Protein 7QIH (pdb70)

Organism: Yersinia enterocolitica (NCBI:txid630)

Structure (mmCIF, N/CA/C/O backbone):
data_7QIH
#
_entry.id   7QIH
#
_cell.length_a   41.553
_cell.length_b   140.833
_cell.length_c   59.880
_cell.angle_alpha   90.000
_cell.angle_beta   90.000
_cell.angle_gamma   90.000
#
_symmetry.space_group_name_H-M   'P 21 21 2'
#
loop_
_entity.id
_entity.type
_entity.pdbx_description
1 polymer 'Chaperone protein YscY'
2 polymer 'Yop proteins translocation protein X'
3 water water
#
loop_
_atom_site.group_PDB
_atom_site.id
_atom_site.type_symbol
_atom_site.label_atom_id
_atom_site.label_alt_id
_atom_site.label_comp_id
_atom_site.label_asym_id
_atom_site.label_entity_id
_atom_site.label_seq_id
_atom_site.pdbx_PDB_ins_code
_atom_site.Cartn_x
_atom_site.Cartn_y
_atom_site.Cartn_z
_atom_site.occupancy
_atom_site.B_iso_or_equiv
_atom_site.auth_seq_id
_atom_site.auth_comp_id
_atom_site.auth_asym_id
_atom_site.auth_atom_id
_atom_site.pdbx_PDB_model_num
ATOM 1 N N . ASN A 1 10 ? -41.98361 9.04772 -33.77045 1.000 90.83842 2 ASN A N 1
ATOM 2 C CA . ASN A 1 10 ? -41.04774 10.15358 -33.93295 1.000 87.98808 2 ASN A CA 1
ATOM 3 C C . ASN A 1 10 ? -40.85330 10.88365 -32.60481 1.000 82.52296 2 ASN A C 1
ATOM 4 O O . ASN A 1 10 ? -41.82047 11.17655 -31.90208 1.000 91.94219 2 ASN A O 1
ATOM 9 N N . ILE A 1 11 ? -39.59987 11.17511 -32.26550 1.000 70.78880 3 ILE A N 1
ATOM 10 C CA . ILE A 1 11 ? -39.24574 11.78224 -30.98688 1.000 62.97051 3 ILE A CA 1
ATOM 11 C C . ILE A 1 11 ? -39.00083 13.26982 -31.19323 1.000 57.54637 3 ILE A C 1
ATOM 12 O O . ILE A 1 11 ? -38.31126 13.66930 -32.13992 1.000 61.83489 3 ILE A O 1
ATOM 17 N N . THR A 1 12 ? -39.56450 14.08915 -30.30691 1.000 53.73336 4 THR A N 1
ATOM 18 C CA . THR A 1 12 ? -39.32234 15.52546 -30.28410 1.000 54.41176 4 THR A CA 1
ATOM 19 C C . THR A 1 12 ? -38.91307 15.92391 -28.87358 1.000 51.33414 4 THR A C 1
ATOM 20 O O . THR A 1 12 ? -39.56451 15.52918 -27.90132 1.000 54.05552 4 THR A O 1
ATOM 24 N N . LEU A 1 13 ? -37.83619 16.69784 -28.76334 1.000 49.06171 5 LEU A N 1
ATOM 25 C CA . LEU A 1 13 ? -37.31310 17.11823 -27.47022 1.000 46.50753 5 LEU A CA 1
ATOM 26 C C . LEU A 1 13 ? -37.92700 18.44821 -27.05351 1.000 51.15319 5 LEU A C 1
ATOM 27 O O . LEU A 1 13 ? -37.95443 19.39956 -27.83976 1.000 49.11202 5 LEU A O 1
ATOM 32 N N . THR A 1 14 ? -38.41244 18.51206 -25.81585 1.000 49.38447 6 THR A N 1
ATOM 33 C CA . THR A 1 14 ? -38.79841 19.78977 -25.24288 1.000 48.26654 6 THR A CA 1
ATOM 34 C C . THR A 1 14 ? -37.56010 20.66168 -25.04593 1.000 42.49924 6 THR A C 1
ATOM 35 O O . THR A 1 14 ? -36.41995 20.19613 -25.12421 1.000 42.44025 6 THR A O 1
ATOM 39 N N . LYS A 1 15 ? -37.79323 21.94925 -24.78192 1.000 49.04528 7 LYS A N 1
ATOM 40 C CA . LYS A 1 15 ? -36.67526 22.85342 -24.52896 1.000 43.14633 7 LYS A CA 1
ATOM 41 C C . LYS A 1 15 ? -35.86439 22.39979 -23.32125 1.000 37.27140 7 LYS A C 1
ATOM 42 O O . LYS A 1 15 ? -34.62890 22.45486 -23.33815 1.000 36.87482 7 LYS A O 1
ATOM 48 N N . ARG A 1 16 ? -36.54052 21.93049 -22.26900 1.000 42.97707 8 ARG A N 1
ATOM 49 C CA . ARG A 1 16 ? -35.82733 21.44897 -21.08931 1.000 43.03588 8 ARG A CA 1
ATOM 50 C C . ARG A 1 16 ? -34.99136 20.21672 -21.41040 1.000 36.46532 8 ARG A C 1
ATOM 51 O O . ARG A 1 16 ? -33.87982 20.05856 -20.89011 1.000 36.70369 8 ARG A O 1
ATOM 59 N N . GLN A 1 17 ? -35.51044 19.32729 -22.26182 1.000 38.87625 9 GLN A N 1
ATOM 60 C CA . GLN A 1 17 ? -34.75367 18.13526 -22.63396 1.000 31.11292 9 GLN A CA 1
ATOM 61 C C . GLN A 1 17 ? -33.56490 18.48874 -23.51892 1.000 37.37327 9 GLN A C 1
ATOM 62 O O . GLN A 1 17 ? -32.48327 17.90820 -23.37282 1.000 33.87896 9 GLN A O 1
ATOM 68 N N . GLN A 1 18 ? -33.74282 19.43468 -24.44454 1.000 34.29724 10 GLN A N 1
ATOM 69 C CA . GLN A 1 18 ? -32.60623 19.93409 -25.21341 1.000 33.63491 10 GLN A CA 1
ATOM 70 C C . GLN A 1 18 ? -31.55605 20.53584 -24.28993 1.000 33.46371 10 GLN A C 1
ATOM 71 O O . GLN A 1 18 ? -30.35926 20.25308 -24.41775 1.000 33.00780 10 GLN A O 1
ATOM 77 N N . GLU A 1 19 ? -31.99310 21.37750 -23.35069 1.000 33.26903 11 GLU A N 1
ATOM 78 C CA . GLU A 1 19 ? -31.07011 21.97498 -22.39180 1.000 34.73646 11 GLU A CA 1
ATOM 79 C C . GLU A 1 19 ? -30.35733 20.90827 -21.56923 1.000 33.91309 11 GLU A C 1
ATOM 80 O O . GLU A 1 19 ? -29.14794 21.00580 -21.32481 1.000 31.83181 11 GLU A O 1
ATOM 86 N N . PHE A 1 20 ? -31.09439 19.88504 -21.13090 1.000 30.07223 12 PHE A N 1
ATOM 87 C CA . PHE A 1 20 ? -30.49982 18.81654 -20.33318 1.000 37.05164 12 PHE A CA 1
ATOM 88 C C . PHE A 1 20 ? -29.32362 18.17661 -21.06034 1.000 34.27348 12 PHE A C 1
ATOM 89 O O . PHE A 1 20 ? -28.24678 17.99001 -20.48224 1.000 34.20668 12 PHE A O 1
ATOM 97 N N . LEU A 1 21 ? -29.50942 17.84418 -22.34045 1.000 32.41345 13 LEU A N 1
ATOM 98 C CA . LEU A 1 21 ? -28.43229 17.21857 -23.10129 1.000 33.94818 13 LEU A CA 1
ATOM 99 C C . LEU A 1 21 ? -27.27770 18.18557 -23.32901 1.000 31.27507 13 LEU A C 1
ATOM 100 O O . LEU A 1 21 ? -26.10819 17.79853 -23.21604 1.000 29.70250 13 LEU A O 1
ATOM 105 N N . LEU A 1 22 ? -27.58584 19.44376 -23.65724 1.000 30.50007 14 LEU A N 1
ATOM 106 C CA . LEU A 1 22 ? -26.53985 20.43287 -23.90329 1.000 26.38692 14 LEU A CA 1
ATOM 107 C C . LEU A 1 22 ? -25.66705 20.63655 -22.67126 1.000 31.63266 14 LEU A C 1
ATOM 108 O O . LEU A 1 22 ? -24.43418 20.56967 -22.75031 1.000 31.39996 14 LEU A O 1
ATOM 113 N N . LEU A 1 23 ? -26.29232 20.88851 -21.51842 1.000 30.99152 15 LEU A N 1
ATOM 114 C CA . LEU A 1 23 ? -25.52647 21.23869 -20.32641 1.000 31.35249 15 LEU A CA 1
ATOM 115 C C . LEU A 1 23 ? -24.80871 20.02624 -19.74356 1.000 32.20010 15 LEU A C 1
ATOM 116 O O . LEU A 1 23 ? -23.68056 20.14567 -19.25152 1.000 34.50423 15 LEU A O 1
ATOM 121 N N . ASN A 1 24 ? -25.44034 18.85167 -19.77909 1.000 31.47171 16 ASN A N 1
ATOM 122 C CA . ASN A 1 24 ? -24.73742 17.64657 -19.34926 1.000 33.44199 16 ASN A CA 1
ATOM 123 C C . ASN A 1 24 ? -23.55155 17.35185 -20.25909 1.000 36.74738 16 ASN A C 1
ATOM 124 O O . ASN A 1 24 ? -22.48582 16.93881 -19.78813 1.000 39.66258 16 ASN A O 1
ATOM 129 N N . GLY A 1 25 ? -23.71257 17.56756 -21.56554 1.000 34.49427 17 GLY A N 1
ATOM 130 C CA . GLY A 1 25 ? -22.59126 17.37878 -22.47320 1.000 31.73034 17 GLY A CA 1
ATOM 131 C C . GLY A 1 25 ? -21.46625 18.36279 -22.21339 1.000 34.63199 17 GLY A C 1
ATOM 132 O O . GLY A 1 25 ? -20.29009 17.99288 -22.19161 1.000 34.05893 17 GLY A O 1
ATOM 133 N N . TRP A 1 26 ? -21.81632 19.63423 -22.00504 1.000 33.04827 18 TRP A N 1
ATOM 134 C CA . TRP A 1 26 ? -20.80235 20.65138 -21.73923 1.000 36.35951 18 TRP A CA 1
ATOM 135 C C . TRP A 1 26 ? -20.08254 20.38702 -20.42221 1.000 36.67627 18 TRP A C 1
ATOM 136 O O . TRP A 1 26 ? -18.85461 20.51044 -20.34142 1.000 36.08242 18 TRP A O 1
ATOM 147 N N . LEU A 1 27 ? -20.82699 20.01375 -19.37977 1.000 35.83856 19 LEU A N 1
ATOM 148 C CA . LEU A 1 27 ? -20.19845 19.75589 -18.08697 1.000 45.88716 19 LEU A CA 1
ATOM 149 C C . LEU A 1 27 ? -19.33958 18.49679 -18.12865 1.000 37.84959 19 LEU A C 1
ATOM 150 O O . LEU A 1 27 ? -18.24439 18.46954 -17.55530 1.000 47.45178 19 LEU A O 1
ATOM 155 N N . GLN A 1 28 ? -19.80993 17.44813 -18.81046 1.000 41.59510 20 GLN A N 1
ATOM 156 C CA . GLN A 1 28 ? -18.98947 16.25039 -18.97078 1.000 45.85691 20 GLN A CA 1
ATOM 157 C C . GLN A 1 28 ? -17.72621 16.54871 -19.76877 1.000 53.23726 20 GLN A C 1
ATOM 158 O O . GLN A 1 28 ? -16.66564 15.97059 -19.50302 1.000 55.79825 20 GLN A O 1
ATOM 164 N N . LEU A 1 29 ? -17.82020 17.44560 -20.75549 1.000 47.73660 21 LEU A N 1
ATOM 165 C CA . LEU A 1 29 ? -16.63393 17.83787 -21.51074 1.000 47.62866 21 LEU A CA 1
ATOM 166 C C . LEU A 1 29 ? -15.60765 18.51364 -20.60896 1.000 51.20132 21 LEU A C 1
ATOM 167 O O . LEU A 1 29 ? -14.39835 18.30841 -20.76709 1.000 55.33793 21 LEU A O 1
ATOM 172 N N . GLN A 1 30 ? -16.07101 19.32026 -19.65127 1.000 54.80527 22 GLN A N 1
ATOM 173 C CA . GLN A 1 30 ? -15.15358 19.92699 -18.69192 1.000 54.57515 22 GLN A CA 1
ATOM 174 C C . GLN A 1 30 ? -14.56698 18.88829 -17.74366 1.000 54.82218 22 GLN A C 1
ATOM 175 O O . GLN A 1 30 ? -13.44699 19.06258 -17.24954 1.000 61.82017 22 GLN A O 1
ATOM 181 N N . CYS A 1 31 ? -15.29956 17.80717 -17.48238 1.000 64.88779 23 CYS A N 1
ATOM 182 C CA . CYS A 1 31 ? -14.82862 16.72221 -16.62998 1.000 71.30542 23 CYS A CA 1
ATOM 183 C C . CYS A 1 31 ? -13.86295 15.78100 -17.33762 1.000 77.06837 23 CYS A C 1
ATOM 184 O O . CYS A 1 31 ? -13.56053 14.71395 -16.79440 1.000 77.99200 23 CYS A O 1
ATOM 187 N N . GLY A 1 32 ? -13.38405 16.13396 -18.52866 1.000 72.08487 24 GLY A N 1
ATOM 188 C CA . GLY A 1 32 ? -12.52428 15.24964 -19.28535 1.000 71.85073 24 GLY A CA 1
ATOM 189 C C . GLY A 1 32 ? -13.21082 14.04472 -19.88634 1.000 69.95643 24 GLY A C 1
ATOM 190 O O . GLY A 1 32 ? -12.53433 13.21302 -20.50216 1.000 74.23736 24 GLY A O 1
ATOM 191 N N . HIS A 1 33 ? -14.52767 13.91577 -19.72417 1.000 64.39821 25 HIS A N 1
ATOM 192 C CA . HIS A 1 33 ? -15.28129 12.81351 -20.32074 1.000 62.92534 25 HIS A CA 1
ATOM 193 C C . HIS A 1 33 ? -15.75900 13.22960 -21.71163 1.000 55.89005 25 HIS A C 1
ATOM 194 O O . HIS A 1 33 ? -16.93105 13.52988 -21.94813 1.000 48.20047 25 HIS A O 1
ATOM 201 N N . ALA A 1 34 ? -14.80429 13.25023 -22.64452 1.000 55.41453 26 ALA A N 1
ATOM 202 C CA . ALA A 1 34 ? -15.12819 13.61617 -24.01845 1.000 46.10346 26 ALA A CA 1
ATOM 203 C C . ALA A 1 34 ? -16.06367 12.60230 -24.66021 1.000 51.40525 26 ALA A C 1
ATOM 204 O O . ALA A 1 34 ? -16.89762 12.97083 -25.49570 1.000 40.50593 26 ALA A O 1
ATOM 206 N N . GLU A 1 35 ? -15.94480 11.32704 -24.28093 1.000 47.56086 27 GLU A N 1
ATOM 207 C CA . GLU A 1 35 ? -16.83170 10.30195 -24.82185 1.000 49.62924 27 GLU A CA 1
ATOM 208 C C . GLU A 1 35 ? -18.27317 10.55048 -24.39798 1.000 44.36250 27 GLU A C 1
ATOM 209 O O . GLU A 1 35 ? -19.18890 10.54109 -25.22973 1.000 49.60050 27 GLU A O 1
ATOM 215 N N . ARG A 1 36 ? -18.49339 10.76987 -23.09835 1.000 42.69713 28 ARG A N 1
ATOM 216 C CA . ARG A 1 36 ? -19.84079 11.04798 -22.61147 1.000 45.61959 28 ARG A CA 1
ATOM 217 C C . ARG A 1 36 ? -20.41058 12.30184 -23.26171 1.000 42.45083 28 ARG A C 1
ATOM 218 O O . ARG A 1 36 ? -21.59123 12.33941 -23.62872 1.000 39.22224 28 ARG A O 1
ATOM 226 N N . ALA A 1 37 ? -19.58216 13.33551 -23.42247 1.000 41.95994 29 ALA A N 1
ATOM 227 C CA . ALA A 1 37 ? -20.04858 14.57249 -24.03948 1.000 39.63343 29 ALA A CA 1
ATOM 228 C C . ALA A 1 37 ? -20.51839 14.33116 -25.46896 1.000 33.86112 29 ALA A C 1
ATOM 229 O O . ALA A 1 37 ? -21.61373 14.75504 -25.85464 1.000 35.74239 29 ALA A O 1
ATOM 231 N N . CYS A 1 38 ? -19.70275 13.64159 -26.26928 1.000 34.99466 30 CYS A N 1
ATOM 232 C CA . CYS A 1 38 ? -20.04855 13.43589 -27.67248 1.000 39.87727 30 CYS A CA 1
ATOM 233 C C . CYS A 1 38 ? -21.29991 12.57934 -27.82549 1.000 43.31183 30 CYS A C 1
ATOM 234 O O . CYS A 1 38 ? -22.12971 12.84469 -28.70104 1.000 40.38354 30 CYS A O 1
ATOM 237 N N . ILE A 1 39 ? -21.45818 11.54966 -26.98977 1.000 43.66479 31 ILE A N 1
ATOM 238 C CA . ILE A 1 39 ? -22.65710 10.71703 -27.07020 1.000 37.59196 31 ILE A CA 1
ATOM 239 C C . ILE A 1 39 ? -23.89985 11.54951 -26.78046 1.000 39.49503 31 ILE A C 1
ATOM 240 O O . ILE A 1 39 ? -24.90353 11.47356 -27.50003 1.000 38.33215 31 ILE A O 1
ATOM 245 N N . LEU A 1 40 ? -23.84579 12.36978 -25.72822 1.000 34.09887 32 LEU A N 1
ATOM 246 C CA . LEU A 1 40 ? -24.99167 13.20549 -25.38774 1.000 31.36638 32 LEU A CA 1
ATOM 247 C C . LEU A 1 40 ? -25.25674 14.25172 -26.46430 1.000 31.69426 32 LEU A C 1
ATOM 248 O O . LEU A 1 40 ? -26.41008 14.46732 -26.85558 1.000 27.92478 32 LEU A O 1
ATOM 253 N N . LEU A 1 41 ? -24.20451 14.91513 -26.95243 1.000 31.07884 33 LEU A N 1
ATOM 254 C CA . LEU A 1 41 ? -24.39800 15.97972 -27.93396 1.000 35.86505 33 LEU A CA 1
ATOM 255 C C . LEU A 1 41 ? -24.77631 15.42651 -29.30297 1.000 39.37996 33 LEU A C 1
ATOM 256 O O . LEU A 1 41 ? -25.50964 16.08543 -30.04897 1.000 37.19006 33 LEU A O 1
ATOM 261 N N . ASP A 1 42 ? -24.29093 14.23030 -29.65427 1.000 34.81618 34 ASP A N 1
ATOM 262 C CA . ASP A 1 42 ? -24.75099 13.58174 -30.88065 1.000 35.51854 34 ASP A CA 1
ATOM 263 C C . ASP A 1 42 ? -26.24811 13.31462 -30.82844 1.000 37.36633 34 ASP A C 1
ATOM 264 O O . ASP A 1 42 ? -26.95428 13.48658 -31.82931 1.000 40.77418 34 ASP A O 1
ATOM 269 N N . ALA A 1 43 ? -26.74738 12.87469 -29.67147 1.000 33.46594 35 ALA A N 1
ATOM 270 C CA . ALA A 1 43 ? -28.17386 12.60540 -29.53374 1.000 34.40625 35 ALA A CA 1
ATOM 271 C C . ALA A 1 43 ? -28.98215 13.88456 -29.68732 1.000 37.68223 35 ALA A C 1
ATOM 272 O O . ALA A 1 43 ? -29.99722 13.91456 -30.39368 1.000 34.25828 35 ALA A O 1
ATOM 274 N N . LEU A 1 44 ? -28.54277 14.95471 -29.02392 1.000 26.59288 36 LEU A N 1
ATOM 275 C CA . LEU A 1 44 ? -29.20652 16.24586 -29.15781 1.000 30.61300 36 LEU A CA 1
ATOM 276 C C . LEU A 1 44 ? -29.25792 16.69123 -30.61288 1.000 30.62414 36 LEU A C 1
ATOM 277 O O . LEU A 1 44 ? -30.31428 17.08701 -31.11849 1.000 39.61085 36 LEU A O 1
ATOM 282 N N . LEU A 1 45 ? -28.12002 16.62681 -31.30444 1.000 35.35303 37 LEU A N 1
ATOM 283 C CA . LEU A 1 45 ? -28.02147 17.13858 -32.66498 1.000 37.54131 37 LEU A CA 1
ATOM 284 C C . LEU A 1 45 ? -28.62187 16.19745 -33.69918 1.000 41.50821 37 LEU A C 1
ATOM 285 O O . LEU A 1 45 ? -28.83725 16.61586 -34.84133 1.000 39.05713 37 LEU A O 1
ATOM 290 N N . THR A 1 46 ? -28.89413 14.94503 -33.33190 1.000 37.31488 38 THR A N 1
ATOM 291 C CA . THR A 1 46 ? -29.69126 14.08215 -34.19537 1.000 40.13215 38 THR A CA 1
ATOM 292 C C . THR A 1 46 ? -31.14825 14.52682 -34.20969 1.000 41.87249 38 THR A C 1
ATOM 293 O O . THR A 1 46 ? -31.79305 14.53817 -35.26496 1.000 41.85843 38 THR A O 1
ATOM 297 N N . LEU A 1 47 ? -31.67840 14.90959 -33.04897 1.000 38.73775 39 LEU A N 1
ATOM 298 C CA . LEU A 1 47 ? -33.07342 15.31262 -32.93755 1.000 35.70729 39 LEU A CA 1
ATOM 299 C C . LEU A 1 47 ? -33.27993 16.79725 -33.19087 1.000 37.49236 39 LEU A C 1
ATOM 300 O O . LEU A 1 47 ? -34.35796 17.19422 -33.64766 1.000 39.90134 39 LEU A O 1
ATOM 305 N N . ASN A 1 48 ? -32.27555 17.62426 -32.90889 1.000 40.55606 40 ASN A N 1
ATOM 306 C CA . ASN A 1 48 ? -32.34169 19.06774 -33.13353 1.000 41.26884 40 ASN A CA 1
ATOM 307 C C . ASN A 1 48 ? -31.08430 19.49244 -33.87945 1.000 38.21353 40 ASN A C 1
ATOM 308 O O . ASN A 1 48 ? -30.13872 20.02580 -33.28222 1.000 33.54600 40 ASN A O 1
ATOM 313 N N . PRO A 1 49 ? -31.04002 19.26305 -35.19550 1.000 38.11765 41 PRO A N 1
ATOM 314 C CA . PRO A 1 49 ? -29.81486 19.55810 -35.95758 1.000 36.07173 41 PRO A CA 1
ATOM 315 C C . PRO A 1 49 ? -29.44410 21.03008 -35.98845 1.000 39.45741 41 PRO A C 1
ATOM 316 O O . PRO A 1 49 ? -28.27389 21.35100 -36.23195 1.000 39.04293 41 PRO A O 1
ATOM 320 N N . GLU A 1 50 ? -30.39336 21.93414 -35.76052 1.000 38.00503 42 GLU A N 1
ATOM 321 C CA . GLU A 1 50 ? -30.13060 23.36528 -35.81449 1.000 38.91693 42 GLU A CA 1
ATOM 322 C C . GLU A 1 50 ? -29.80669 23.96122 -34.44886 1.000 37.39625 42 GLU A C 1
ATOM 323 O O . GLU A 1 50 ? -29.71864 25.18860 -34.32639 1.000 34.75662 42 GLU A O 1
ATOM 329 N N . HIS A 1 51 ? -29.62593 23.12896 -33.42683 1.000 32.56062 43 HIS A N 1
ATOM 330 C CA . HIS A 1 51 ? -29.25291 23.60708 -32.09620 1.000 33.08765 43 HIS A CA 1
ATOM 331 C C . HIS A 1 51 ? -27.82160 24.12584 -32.15466 1.000 34.28732 43 HIS A C 1
ATOM 332 O O . HIS A 1 51 ? -26.86378 23.35520 -32.05957 1.000 30.27493 43 HIS A O 1
ATOM 339 N N . LEU A 1 52 ? -27.67251 25.44588 -32.30568 1.000 32.28849 44 LEU A N 1
ATOM 340 C CA . LEU A 1 52 ? -26.36261 26.02121 -32.60122 1.000 30.59495 44 LEU A CA 1
ATOM 341 C C . LEU A 1 52 ? -25.39205 25.83897 -31.44024 1.000 31.49366 44 LEU A C 1
ATOM 342 O O . LEU A 1 52 ? -24.23665 25.44748 -31.64501 1.000 30.73449 44 LEU A O 1
ATOM 347 N N . ALA A 1 53 ? -25.83612 26.13129 -30.21289 1.000 31.32621 45 ALA A N 1
ATOM 348 C CA . ALA A 1 53 ? -24.94864 25.99140 -29.06169 1.000 26.92623 45 ALA A CA 1
ATOM 349 C C . ALA A 1 53 ? -24.45109 24.55785 -28.92207 1.000 30.77274 45 ALA A C 1
ATOM 350 O O . ALA A 1 53 ? -23.27922 24.32805 -28.59894 1.000 31.59069 45 ALA A O 1
ATOM 352 N N . GLY A 1 54 ? -25.32316 23.57892 -29.17337 1.000 29.75280 46 GLY A N 1
ATOM 353 C CA . GLY A 1 54 ? -24.88650 22.19248 -29.13652 1.000 31.58938 46 GLY A CA 1
ATOM 354 C C . GLY A 1 54 ? -23.85125 21.87928 -30.19962 1.000 28.61296 46 GLY A C 1
ATOM 355 O O . GLY A 1 54 ? -22.89364 21.14277 -29.94915 1.000 33.67402 46 GLY A O 1
ATOM 356 N N . ARG A 1 55 ? -24.02819 22.43743 -31.39970 1.000 33.11414 47 ARG A N 1
ATOM 357 C CA . ARG A 1 55 ? -23.04903 22.24436 -32.46639 1.000 33.65681 47 ARG A CA 1
ATOM 358 C C . ARG A 1 55 ? -21.68127 22.77965 -32.06632 1.000 33.12999 47 ARG A C 1
ATOM 359 O O . ARG A 1 55 ? -20.65854 22.12300 -32.29468 1.000 31.25376 47 ARG A O 1
ATOM 367 N N . ARG A 1 56 ? -21.64470 23.97845 -31.47952 1.000 28.38940 48 ARG A N 1
ATOM 368 C CA . ARG A 1 56 ? -20.38293 24.55596 -31.02830 1.000 30.41537 48 ARG A CA 1
ATOM 369 C C . ARG A 1 56 ? -19.72646 23.68700 -29.96403 1.000 31.25216 48 ARG A C 1
ATOM 370 O O . ARG A 1 56 ? -18.51571 23.43762 -30.01119 1.000 31.74758 48 ARG A O 1
ATOM 378 N N . CYS A 1 57 ? -20.51009 23.23322 -28.98025 1.000 32.12599 49 CYS A N 1
ATOM 379 C CA A CYS A 1 57 ? -19.94821 22.39294 -27.93134 0.564 36.90678 49 CYS A CA 1
ATOM 380 C CA B CYS A 1 57 ? -19.97269 22.37494 -27.92560 0.436 35.06323 49 CYS A CA 1
ATOM 381 C C . CYS A 1 57 ? -19.36482 21.10749 -28.50837 1.000 32.18315 49 CYS A C 1
ATOM 382 O O . CYS A 1 57 ? -18.25623 20.70299 -28.13976 1.000 38.48585 49 CYS A O 1
ATOM 387 N N . ARG A 1 58 ? -20.08854 20.45829 -29.42198 1.000 33.64140 50 ARG A N 1
ATOM 388 C CA . ARG A 1 58 ? -19.59333 19.20947 -29.99266 1.000 37.81989 50 ARG A CA 1
ATOM 389 C C . ARG A 1 58 ? -18.35529 19.43528 -30.84872 1.000 41.74137 50 ARG A C 1
ATOM 390 O O . ARG A 1 58 ? -17.43228 18.61196 -30.84441 1.000 41.86154 50 ARG A O 1
ATOM 398 N N . LEU A 1 59 ? -18.32565 20.53474 -31.60140 1.000 30.75791 51 LEU A N 1
ATOM 399 C CA . LEU A 1 59 ? -17.17361 20.82875 -32.44622 1.000 33.63449 51 LEU A CA 1
ATOM 400 C C . LEU A 1 59 ? -15.89167 20.88444 -31.62223 1.000 37.88722 51 LEU A C 1
ATOM 401 O O . LEU A 1 59 ? -14.87664 20.27997 -31.98703 1.000 41.49303 51 LEU A O 1
ATOM 406 N N . VAL A 1 60 ? -15.92332 21.59906 -30.49670 1.000 34.84928 52 VAL A N 1
ATOM 407 C CA . VAL A 1 60 ? -14.75511 21.64228 -29.62457 1.000 43.57641 52 VAL A CA 1
ATOM 408 C C . VAL A 1 60 ? -14.50208 20.27575 -28.99839 1.000 45.72940 52 VAL A C 1
ATOM 409 O O . VAL A 1 60 ? -13.34627 19.88201 -28.79805 1.000 48.82846 52 VAL A O 1
ATOM 413 N N . ALA A 1 61 ? -15.56407 19.52134 -28.70044 1.000 44.20928 53 ALA A N 1
ATOM 414 C CA . ALA A 1 61 ? -15.38220 18.16204 -28.19908 1.000 50.43899 53 ALA A CA 1
ATOM 415 C C . ALA A 1 61 ? -14.75613 17.26495 -29.25957 1.000 53.75345 53 ALA A C 1
ATOM 416 O O . ALA A 1 61 ? -13.92460 16.40702 -28.94138 1.000 61.11252 53 ALA A O 1
ATOM 418 N N . LEU A 1 62 ? -15.14176 17.44900 -30.52630 1.000 48.81526 54 LEU A N 1
ATOM 419 C CA . LEU A 1 62 ? -14.50822 16.69999 -31.60736 1.000 53.23420 54 LEU A CA 1
ATOM 420 C C . LEU A 1 62 ? -13.02494 17.02941 -31.70220 1.000 58.90183 54 LEU A C 1
ATOM 421 O O . LEU A 1 62 ? -12.19878 16.14656 -31.96058 1.000 64.20151 54 LEU A O 1
ATOM 426 N N . LEU A 1 63 ? -12.66770 18.29631 -31.48708 1.000 51.71335 55 LEU A N 1
ATOM 427 C CA . LEU A 1 63 ? -11.26751 18.69680 -31.45672 1.000 61.35040 55 LEU A CA 1
ATOM 428 C C . LEU A 1 63 ? -10.50770 18.08654 -30.28609 1.000 75.20394 55 LEU A C 1
ATOM 429 O O . LEU A 1 63 ? -9.27199 18.10362 -30.29732 1.000 79.32264 55 LEU A O 1
ATOM 434 N N . ASN A 1 64 ? -11.21008 17.55279 -29.28235 1.000 74.34299 56 ASN A N 1
ATOM 435 C CA . ASN A 1 64 ? -10.57261 16.95817 -28.11662 1.000 77.55177 56 ASN A CA 1
ATOM 436 C C . ASN A 1 64 ? -10.65896 15.43973 -28.07847 1.000 80.30354 56 ASN A C 1
ATOM 437 O O . ASN A 1 64 ? -9.81689 14.80873 -27.43185 1.000 87.15585 56 ASN A O 1
ATOM 442 N N . ASN A 1 65 ? -11.64711 14.84074 -28.74079 1.000 74.26979 57 ASN A N 1
ATOM 443 C CA . ASN A 1 65 ? -11.64860 13.40272 -28.97346 1.000 76.86122 57 ASN A CA 1
ATOM 444 C C . ASN A 1 65 ? -10.82229 13.02133 -30.19677 1.000 79.17174 57 ASN A C 1
ATOM 445 O O . ASN A 1 65 ? -10.86689 11.86307 -30.62538 1.000 77.69089 57 ASN A O 1
ATOM 450 N N . ASN A 1 66 ? -10.08040 13.97827 -30.76012 1.000 79.56578 58 ASN A N 1
ATOM 451 C CA . ASN A 1 66 ? -9.23693 13.78258 -31.93997 1.000 81.93271 58 ASN A CA 1
ATOM 452 C C . ASN A 1 66 ? -10.05825 13.25230 -33.12078 1.000 75.33727 58 ASN A C 1
ATOM 453 O O . ASN A 1 66 ? -9.91934 12.11274 -33.56828 1.000 83.61634 58 ASN A O 1
ATOM 458 N N . GLN A 1 67 ? -10.93193 14.13881 -33.61790 1.000 65.09025 59 GLN A N 1
ATOM 459 C CA . GLN A 1 67 ? -11.74561 13.89285 -34.80266 1.000 64.60511 59 GLN A CA 1
ATOM 460 C C . GLN A 1 67 ? -11.70935 15.17348 -35.64494 1.000 57.78325 59 GLN A C 1
ATOM 461 O O . GLN A 1 67 ? -12.69574 15.89378 -35.79455 1.000 55.45288 59 GLN A O 1
ATOM 467 N N . GLY A 1 68 ? -10.53344 15.45820 -36.20861 1.000 59.07949 60 GLY A N 1
ATOM 468 C CA . GLY A 1 68 ? -10.33119 16.72890 -36.88442 1.000 48.24268 60 GLY A CA 1
ATOM 469 C C . GLY A 1 68 ? -11.10176 16.85105 -38.18531 1.000 54.40923 60 GLY A C 1
ATOM 470 O O . GLY A 1 68 ? -11.64579 17.91533 -38.49378 1.000 51.09477 60 GLY A O 1
ATOM 471 N N . GLU A 1 69 ? -11.14734 15.77446 -38.97463 1.000 51.64346 61 GLU A N 1
ATOM 472 C CA . GLU A 1 69 ? -11.89002 15.82248 -40.23031 1.000 53.11313 61 GLU A CA 1
ATOM 473 C C . GLU A 1 69 ? -13.37561 16.04177 -39.97566 1.000 49.17516 61 GLU A C 1
ATOM 474 O O . GLU A 1 69 ? -14.02604 16.82382 -40.68035 1.000 44.40553 61 GLU A O 1
ATOM 480 N N . ARG A 1 70 ? -13.92816 15.36522 -38.96472 1.000 49.20326 62 ARG A N 1
ATOM 481 C CA . ARG A 1 70 ? -15.29368 15.65701 -38.54272 1.000 42.63292 62 ARG A CA 1
ATOM 482 C C . ARG A 1 70 ? -15.42274 17.09963 -38.08069 1.000 40.38462 62 ARG A C 1
ATOM 483 O O . ARG A 1 70 ? -16.41550 17.77257 -38.38288 1.000 36.88003 62 ARG A O 1
ATOM 491 N N . ALA A 1 71 ? -14.42666 17.58843 -37.33851 1.000 42.36144 63 ALA A N 1
ATOM 492 C CA . ALA A 1 71 ? -14.48430 18.94843 -36.81636 1.000 45.20074 63 ALA A CA 1
ATOM 493 C C . ALA A 1 71 ? -14.47159 19.97416 -37.94151 1.000 38.65620 63 ALA A C 1
ATOM 494 O O . ALA A 1 71 ? -15.14708 21.00689 -37.85849 1.000 37.60947 63 ALA A O 1
ATOM 496 N N . GLU A 1 72 ? -13.70802 19.70769 -39.00285 1.000 41.86615 64 GLU A N 1
ATOM 497 C CA . GLU A 1 72 ? -13.65993 20.63814 -40.12483 1.000 37.42040 64 GLU A CA 1
ATOM 498 C C . GLU A 1 72 ? -15.02302 20.76157 -40.79306 1.000 39.72852 64 GLU A C 1
ATOM 499 O O . GLU A 1 72 ? -15.46767 21.87024 -41.11385 1.000 35.70311 64 GLU A O 1
ATOM 505 N N . LYS A 1 73 ? -15.70923 19.63402 -40.99461 1.000 39.19288 65 LYS A N 1
ATOM 506 C CA . LYS A 1 73 ? -17.03463 19.67231 -41.60472 1.000 34.35582 65 LYS A CA 1
ATOM 507 C C . LYS A 1 73 ? -18.03653 20.38801 -40.70838 1.000 35.27312 65 LYS A C 1
ATOM 508 O O . LYS A 1 73 ? -18.90344 21.12090 -41.19991 1.000 33.68489 65 LYS A O 1
ATOM 514 N N . GLU A 1 74 ? -17.93410 20.19374 -39.39100 1.000 33.57143 66 GLU A N 1
ATOM 515 C CA . GLU A 1 74 ? -18.82030 20.90719 -38.47501 1.000 31.15078 66 GLU A CA 1
ATOM 516 C C . GLU A 1 74 ? -18.57805 22.40957 -38.53017 1.000 27.47785 66 GLU A C 1
ATOM 517 O O . GLU A 1 74 ? -19.52904 23.19999 -38.50619 1.000 31.56122 66 GLU A O 1
ATOM 523 N N . ALA A 1 75 ? -17.31058 22.82406 -38.59271 1.000 28.72689 67 ALA A N 1
ATOM 524 C CA . ALA A 1 75 ? -17.00384 24.24743 -38.70309 1.000 28.41689 67 ALA A CA 1
ATOM 525 C C . ALA A 1 75 ? -17.54101 24.82666 -40.00486 1.000 33.84474 67 ALA A C 1
ATOM 526 O O . ALA A 1 75 ? -18.08884 25.93552 -40.02100 1.000 32.27001 67 ALA A O 1
ATOM 528 N N . GLN A 1 76 ? -17.39148 24.09052 -41.10932 1.000 28.84331 68 GLN A N 1
ATOM 529 C CA . GLN A 1 76 ? -17.94997 24.54336 -42.37850 1.000 29.35562 68 GLN A CA 1
ATOM 530 C C . GLN A 1 76 ? -19.47023 24.61940 -42.31026 1.000 31.75366 68 GLN A C 1
ATOM 531 O O . GLN A 1 76 ? -20.08547 25.49979 -42.92279 1.000 31.32529 68 GLN A O 1
ATOM 537 N N . TRP A 1 77 ? -20.09145 23.70506 -41.56293 1.000 30.99056 69 TRP A N 1
ATOM 538 C CA . TRP A 1 77 ? -21.53160 23.77203 -41.33326 1.000 31.21621 69 TRP A CA 1
ATOM 539 C C . TRP A 1 77 ? -21.90754 25.06180 -40.61224 1.000 35.57228 69 TRP A C 1
ATOM 540 O O . TRP A 1 77 ? -22.83966 25.76809 -41.01677 1.000 35.23451 69 TRP A O 1
ATOM 551 N N . LEU A 1 78 ? -21.17601 25.39239 -39.54412 1.000 29.79272 70 LEU A N 1
ATOM 552 C CA . LEU A 1 78 ? -21.48832 26.58836 -38.76766 1.000 26.84340 70 LEU A CA 1
ATOM 553 C C . LEU A 1 78 ? -21.22261 27.85781 -39.56562 1.000 31.08342 70 LEU A C 1
ATOM 554 O O . LEU A 1 78 ? -21.99049 28.82278 -39.47584 1.000 33.26870 70 LEU A O 1
ATOM 559 N N . ILE A 1 79 ? -20.13470 27.88110 -40.33835 1.000 30.05690 71 ILE A N 1
ATOM 560 C CA . ILE A 1 79 ? -19.80671 29.06272 -41.13388 1.000 35.12707 71 ILE A CA 1
ATOM 561 C C . ILE A 1 79 ? -20.93294 29.38417 -42.10931 1.000 37.28567 71 ILE A C 1
ATOM 562 O O . ILE A 1 79 ? -21.29903 30.55153 -42.29418 1.000 36.96972 71 ILE A O 1
ATOM 567 N N . SER A 1 80 ? -21.51339 28.35808 -42.73732 1.000 32.72101 72 SER A N 1
ATOM 568 C CA . SER A 1 80 ? -22.59094 28.60139 -43.69012 1.000 40.01424 72 SER A CA 1
ATOM 569 C C . SER A 1 80 ? -23.85811 29.11073 -43.01255 1.000 40.43445 72 SER A C 1
ATOM 570 O O . SER A 1 80 ? -24.71697 29.68536 -43.68928 1.000 36.59526 72 SER A O 1
ATOM 573 N N . HIS A 1 81 ? -24.00021 28.91385 -41.69969 1.000 35.04554 73 HIS A N 1
ATOM 574 C CA A HIS A 1 81 ? -25.16047 29.44293 -40.99279 0.497 38.10913 73 HIS A CA 1
ATOM 575 C CA B HIS A 1 81 ? -25.16235 29.43815 -40.98786 0.503 38.98327 73 HIS A CA 1
ATOM 576 C C . HIS A 1 81 ? -24.95730 30.89229 -40.57224 1.000 38.91844 73 HIS A C 1
ATOM 577 O O . HIS A 1 81 ? -25.90285 31.68814 -40.61224 1.000 40.33848 73 HIS A O 1
ATOM 590 N N . ASP A 1 82 ? -23.73953 31.25200 -40.17215 1.000 37.40313 74 ASP A N 1
ATOM 591 C CA A ASP A 1 82 ? -23.40806 32.64037 -39.84677 0.589 39.37518 74 ASP A CA 1
ATOM 592 C CA B ASP A 1 82 ? -23.40666 32.63637 -39.83372 0.411 39.30957 74 ASP A CA 1
ATOM 593 C C . ASP A 1 82 ? -21.96855 32.88615 -40.25754 1.000 35.05042 74 ASP A C 1
ATOM 594 O O . ASP A 1 82 ? -21.03101 32.65727 -39.48186 1.000 42.42564 74 ASP A O 1
ATOM 603 N N . PRO A 1 83 ? -21.75171 33.36246 -41.48787 1.000 34.32210 75 PRO A N 1
ATOM 604 C CA . PRO A 1 83 ? -20.37439 33.56801 -41.96442 1.000 30.01493 75 PRO A CA 1
ATOM 605 C C . PRO A 1 83 ? -19.62805 34.67284 -41.24240 1.000 33.64489 75 PRO A C 1
ATOM 606 O O . PRO A 1 83 ? -18.40184 34.75956 -41.39409 1.000 36.47956 75 PRO A O 1
ATOM 610 N N . LEU A 1 84 ? -20.31349 35.51210 -40.46542 1.000 35.37428 76 LEU A N 1
ATOM 611 C CA . LEU A 1 84 ? -19.67385 36.62891 -39.78309 1.000 39.65767 76 LEU A CA 1
ATOM 612 C C . LEU A 1 84 ? -19.23666 36.29994 -38.36208 1.000 42.43249 76 LEU A C 1
ATOM 613 O O . LEU A 1 84 ? -18.51225 37.09865 -37.75799 1.000 39.56659 76 LEU A O 1
ATOM 618 N N . GLN A 1 85 ? -19.65769 35.16149 -37.81362 1.000 34.19288 77 GLN A N 1
ATOM 619 C CA A GLN A 1 85 ? -19.29596 34.78028 -36.45013 0.485 39.80593 77 GLN A CA 1
ATOM 620 C CA B GLN A 1 85 ? -19.29180 34.79421 -36.44912 0.515 39.81836 77 GLN A CA 1
ATOM 621 C C . GLN A 1 85 ? -17.83134 34.36292 -36.41246 1.000 36.38730 77 GLN A C 1
ATOM 622 O O . GLN A 1 85 ? -17.46003 33.33611 -36.98870 1.000 37.45232 77 GLN A O 1
ATOM 633 N N . ALA A 1 86 ? -17.00201 35.15300 -35.72568 1.000 33.05442 78 ALA A N 1
ATOM 634 C CA . ALA A 1 86 ? -15.56071 34.91814 -35.72319 1.000 36.07724 78 ALA A CA 1
ATOM 635 C C . ALA A 1 86 ? -15.20493 33.53857 -35.18308 1.000 32.92984 78 ALA A C 1
ATOM 636 O O . ALA A 1 86 ? -14.31746 32.86693 -35.72249 1.000 36.19709 78 ALA A O 1
ATOM 638 N N . GLY A 1 87 ? -15.87677 33.10290 -34.11355 1.000 33.07373 79 GLY A N 1
ATOM 639 C CA . GLY A 1 87 ? -15.51239 31.84641 -33.47599 1.000 32.35710 79 GLY A CA 1
ATOM 640 C C . GLY A 1 87 ? -15.59393 30.64889 -34.40236 1.000 40.18677 79 GLY A C 1
ATOM 641 O O . GLY A 1 87 ? -14.85348 29.67578 -34.23043 1.000 33.82668 79 GLY A O 1
ATOM 642 N N . ASN A 1 88 ? -16.49022 30.69799 -35.39201 1.000 32.15271 80 ASN A N 1
ATOM 643 C CA . ASN A 1 88 ? -16.58078 29.61185 -36.36190 1.000 34.56935 80 ASN A CA 1
ATOM 644 C C . ASN A 1 88 ? -15.28064 29.46114 -37.14031 1.000 36.76451 80 ASN A C 1
ATOM 645 O O . ASN A 1 88 ? -14.85501 28.34077 -37.44601 1.000 32.96977 80 ASN A O 1
ATOM 650 N N . TRP A 1 89 ? -14.63397 30.58084 -37.46803 1.000 32.95454 81 TRP A N 1
ATOM 651 C CA . TRP A 1 89 ? -13.40414 30.53145 -38.24734 1.000 32.07117 81 TRP A CA 1
ATOM 652 C C . TRP A 1 89 ? -12.21632 30.08809 -37.40690 1.000 33.39318 81 TRP A C 1
ATOM 653 O O . TRP A 1 89 ? -11.31093 29.42551 -37.92629 1.000 32.23706 81 TRP A O 1
ATOM 664 N N . LEU A 1 90 ? -12.19687 30.44281 -36.11950 1.000 30.71031 82 LEU A N 1
ATOM 665 C CA . LEU A 1 90 ? -11.18359 29.89422 -35.22641 1.000 37.82343 82 LEU A CA 1
ATOM 666 C C . LEU A 1 90 ? -11.31652 28.37994 -35.13155 1.000 36.09188 82 LEU A C 1
ATOM 667 O O . LEU A 1 90 ? -10.31342 27.65723 -35.14027 1.000 42.89233 82 LEU A O 1
ATOM 672 N N . CYS A 1 91 ? -12.55354 27.88224 -35.05988 1.000 30.32051 83 CYS A N 1
ATOM 673 C CA . CYS A 1 91 ? -12.77867 26.44062 -35.04368 1.000 37.14186 83 CYS A CA 1
ATOM 674 C C . CYS A 1 91 ? -12.29643 25.78651 -36.33235 1.000 40.63402 83 CYS A C 1
ATOM 675 O O . CYS A 1 91 ? -11.71708 24.69312 -36.30350 1.000 39.70071 83 CYS A O 1
ATOM 678 N N . LEU A 1 92 ? -12.54199 26.43089 -37.47622 1.000 36.86158 84 LEU A N 1
ATOM 679 C CA . LEU A 1 92 ? -12.06494 25.88472 -38.74257 1.000 35.47020 84 LEU A CA 1
ATOM 680 C C . LEU A 1 92 ? -10.54399 25.84343 -38.77721 1.000 42.55275 84 LEU A C 1
ATOM 681 O O . LEU A 1 92 ? -9.95043 24.86087 -39.23684 1.000 43.46811 84 LEU A O 1
ATOM 686 N N . SER A 1 93 ? -9.89742 26.89755 -38.27501 1.000 42.10135 85 SER A N 1
ATOM 687 C CA . SER A 1 93 ? -8.43962 26.94590 -38.26583 1.000 44.45558 85 SER A CA 1
ATOM 688 C C . SER A 1 93 ? -7.85326 25.84032 -37.39708 1.000 50.85536 85 SER A C 1
ATOM 689 O O . SER A 1 93 ? -6.86567 25.20082 -37.77680 1.000 55.08196 85 SER A O 1
ATOM 692 N N . ARG A 1 94 ? -8.45023 25.59681 -36.22806 1.000 46.31350 86 ARG A N 1
ATOM 693 C CA . ARG A 1 94 ? -7.91388 24.58209 -35.32568 1.000 50.64769 86 ARG A CA 1
ATOM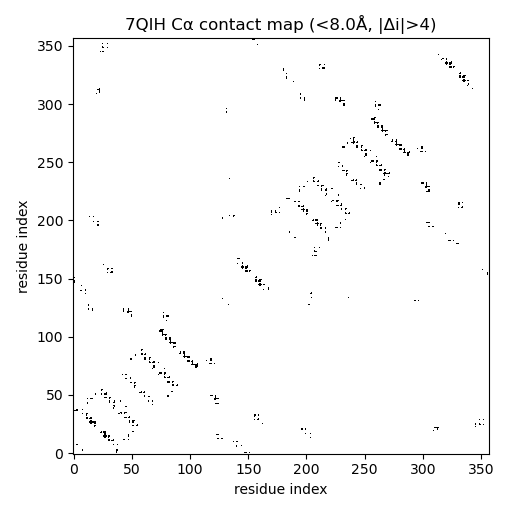 694 C C . ARG A 1 94 ? -8.09330 23.18019 -35.89624 1.000 56.24308 86 ARG A C 1
ATOM 695 O O . ARG A 1 94 ? -7.18867 22.34327 -35.79365 1.000 60.13737 86 ARG A O 1
ATOM 703 N N . ALA A 1 95 ? -9.25113 22.90379 -36.50116 1.000 50.32995 87 ALA A N 1
ATOM 704 C CA . ALA A 1 95 ? -9.46545 21.59549 -37.11114 1.000 54.86934 87 ALA A CA 1
ATOM 705 C C . ALA A 1 95 ? -8.50127 21.36213 -38.26581 1.000 56.28354 87 ALA A C 1
ATOM 706 O O . ALA A 1 95 ? -7.98171 20.25331 -38.43627 1.000 55.46975 87 ALA A O 1
ATOM 708 N N . GLN A 1 96 ? -8.23548 22.40146 -39.05977 1.000 54.14913 88 GLN A N 1
ATOM 709 C CA . GLN A 1 96 ? -7.39034 22.23121 -40.23684 1.000 55.70437 88 GLN A CA 1
ATOM 710 C C . GLN A 1 96 ? -5.92841 22.02934 -39.85425 1.000 62.86967 88 GLN A C 1
ATOM 711 O O . GLN A 1 96 ? -5.21454 21.26172 -40.50968 1.000 66.48299 88 GLN A O 1
ATOM 717 N N . GLN A 1 97 ? -5.45904 22.70033 -38.79767 1.000 60.09598 89 GLN A N 1
ATOM 718 C CA . GLN A 1 97 ? -4.08210 22.47353 -38.36914 1.000 65.21712 89 GLN A CA 1
ATOM 719 C C . GLN A 1 97 ? -3.92868 21.11882 -37.68812 1.000 67.75086 89 GLN A C 1
ATOM 720 O O . GLN A 1 97 ? -2.84580 20.52397 -37.73222 1.000 65.40654 89 GLN A O 1
ATOM 726 N N . LEU A 1 98 ? -4.99449 20.61402 -37.06203 1.000 64.17268 90 LEU A N 1
ATOM 727 C CA . LEU A 1 98 ? -4.96797 19.24729 -36.55259 1.000 69.81559 90 LEU A CA 1
ATOM 728 C C . LEU A 1 98 ? -4.93263 18.24084 -37.69438 1.000 64.93249 90 LEU A C 1
ATOM 729 O O . LEU A 1 98 ? -4.28646 17.19227 -37.58725 1.000 71.75731 90 LEU A O 1
ATOM 734 N N . ASN A 1 99 ? -5.61337 18.54666 -38.79686 1.000 66.39279 91 ASN A N 1
ATOM 735 C CA . ASN A 1 99 ? -5.62543 17.68311 -39.96929 1.000 66.85832 91 ASN A CA 1
ATOM 736 C C . ASN A 1 99 ? -4.37493 17.82481 -40.82789 1.000 74.27997 91 ASN A C 1
ATOM 737 O O . ASN A 1 99 ? -4.26826 17.14156 -41.85175 1.000 68.71939 91 ASN A O 1
ATOM 742 N N . GLY A 1 100 ? -3.43468 18.68936 -40.44673 1.000 71.92377 92 GLY A N 1
ATOM 743 C CA . GLY A 1 100 ? -2.19552 18.85014 -41.17617 1.000 78.84876 92 GLY A CA 1
ATOM 744 C C . GLY A 1 100 ? -2.21304 19.90177 -42.26521 1.000 78.48283 92 GLY A C 1
ATOM 745 O O . GLY A 1 100 ? -1.15762 20.18144 -42.84873 1.000 77.36149 92 GLY A O 1
ATOM 746 N N . ASP A 1 101 ? -3.37145 20.49231 -42.56232 1.000 71.41569 93 ASP A N 1
ATOM 747 C CA . ASP A 1 101 ? -3.47642 21.52532 -43.59322 1.000 71.47021 93 ASP A CA 1
ATOM 748 C C . ASP A 1 101 ? -3.16763 22.87495 -42.95107 1.000 73.90308 93 ASP A C 1
ATOM 749 O O . ASP A 1 101 ? -4.05213 23.67433 -42.63677 1.000 69.13340 93 ASP A O 1
ATOM 754 N N . LEU A 1 102 ? -1.86968 23.12547 -42.75834 1.000 76.48609 94 LEU A N 1
ATOM 755 C CA . LEU A 1 102 ? -1.44100 24.32186 -42.03936 1.000 74.73723 94 LEU A CA 1
ATOM 756 C C . LEU A 1 102 ? -1.71430 25.58831 -42.83997 1.000 78.07780 94 LEU A C 1
ATOM 757 O O . LEU A 1 102 ? -2.17880 26.59018 -42.28260 1.000 75.67957 94 LEU A O 1
ATOM 762 N N . ASP A 1 103 ? -1.42761 25.56790 -44.14428 1.000 74.02704 95 ASP A N 1
ATOM 763 C CA . ASP A 1 103 ? -1.61885 26.76558 -44.95626 1.000 72.10039 95 ASP A CA 1
ATOM 764 C C . ASP A 1 103 ? -3.08754 27.16986 -45.00568 1.000 71.06400 95 ASP A C 1
ATOM 765 O O . ASP A 1 103 ? -3.41148 28.36350 -44.99811 1.000 69.73253 95 ASP A O 1
ATOM 770 N N . LYS A 1 104 ? -3.99308 26.18998 -45.04911 1.000 64.97456 96 LYS A N 1
ATOM 771 C CA . LYS A 1 104 ? -5.41431 26.51056 -44.98474 1.000 62.52806 96 LYS A CA 1
ATOM 772 C C . LYS A 1 104 ? -5.81626 26.97603 -43.59179 1.000 60.24058 96 LYS A C 1
ATOM 773 O O . LYS A 1 104 ? -6.71824 27.81072 -43.45424 1.000 58.13632 96 LYS A O 1
ATOM 779 N N . ALA A 1 105 ? -5.15897 26.45652 -42.55172 1.000 57.22804 97 ALA A N 1
ATOM 780 C CA . ALA A 1 105 ? -5.46943 26.88935 -41.19442 1.000 58.27997 97 ALA A CA 1
ATOM 781 C C . ALA A 1 105 ? -5.06064 28.33696 -40.96120 1.000 55.28487 97 ALA A C 1
ATOM 782 O O . ALA A 1 105 ? -5.63465 29.01054 -40.09772 1.000 54.47655 97 ALA A O 1
ATOM 784 N N . ARG A 1 106 ? -4.07787 28.83295 -41.71417 1.000 55.51002 98 ARG A N 1
ATOM 785 C CA . ARG A 1 106 ? -3.67236 30.22497 -41.55968 1.000 58.71942 98 ARG A CA 1
ATOM 786 C C . ARG A 1 106 ? -4.64323 31.16840 -42.25877 1.000 57.46446 98 ARG A C 1
ATOM 787 O O . ARG A 1 106 ? -4.90447 32.26959 -41.76263 1.000 54.91179 98 ARG A O 1
ATOM 795 N N . HIS A 1 107 ? -5.18731 30.75734 -43.40748 1.000 58.06919 99 HIS A N 1
ATOM 796 C CA . HIS A 1 107 ? -6.20521 31.56910 -44.06724 1.000 55.70041 99 HIS A CA 1
ATOM 797 C C . HIS A 1 107 ? -7.46606 31.65952 -43.21906 1.000 53.75000 99 HIS A C 1
ATOM 798 O O . HIS A 1 107 ? -8.07228 32.73223 -43.10609 1.000 50.38370 99 HIS A O 1
ATOM 805 N N . ALA A 1 108 ? -7.87741 30.54099 -42.61505 1.000 45.15889 100 ALA A N 1
ATOM 806 C CA . ALA A 1 108 ? -9.03936 30.56360 -41.73343 1.000 41.19842 100 ALA A CA 1
ATOM 807 C C . ALA A 1 108 ? -8.78702 31.44279 -40.51690 1.000 43.28170 100 ALA A C 1
ATOM 808 O O . ALA A 1 108 ? -9.68186 32.17111 -40.07249 1.000 42.21002 100 ALA A O 1
ATOM 810 N N . TYR A 1 109 ? -7.57019 31.39378 -39.96753 1.000 43.15106 101 TYR A N 1
ATOM 811 C CA . TYR A 1 109 ? -7.25821 32.20816 -38.79790 1.000 47.71852 101 TYR A CA 1
ATOM 812 C C . TYR A 1 109 ? -7.24550 33.69216 -39.13745 1.000 47.39737 101 TYR A C 1
ATOM 813 O O . TYR A 1 109 ? -7.61023 34.52135 -38.29629 1.000 50.10482 101 TYR A O 1
ATOM 822 N N . GLN A 1 110 ? -6.83004 34.04475 -40.35649 1.000 48.60663 102 GLN A N 1
ATOM 823 C CA . GLN A 1 110 ? -6.88680 35.43934 -40.78130 1.000 49.52483 102 GLN A CA 1
ATOM 824 C C . GLN A 1 110 ? -8.32858 35.92424 -40.86486 1.000 49.23998 102 GLN A C 1
ATOM 825 O O . GLN A 1 110 ? -8.62767 37.07265 -40.51493 1.000 46.49420 102 GLN A O 1
ATOM 831 N N . HIS A 1 111 ? -9.23607 35.05898 -41.32558 1.000 40.87044 103 HIS A N 1
ATOM 832 C CA . HIS A 1 111 ? -10.65758 35.39034 -41.31421 1.000 45.28619 103 HIS A CA 1
ATOM 833 C C . HIS A 1 111 ? -11.15939 35.59404 -39.89297 1.000 43.44835 103 HIS A C 1
ATOM 834 O O . HIS A 1 111 ? -11.98121 36.48179 -39.63697 1.000 45.86540 103 HIS A O 1
ATOM 841 N N . TYR A 1 112 ? -10.68602 34.76706 -38.95709 1.000 38.45284 104 TYR A N 1
ATOM 842 C CA . TYR A 1 112 ? -11.03306 34.95463 -37.55353 1.000 39.06794 104 TYR A CA 1
ATOM 843 C C . TYR A 1 112 ? -10.58515 36.32203 -37.05530 1.000 41.22178 104 TYR A C 1
ATOM 844 O O . TYR A 1 112 ? -11.33787 37.01622 -36.36139 1.000 40.19895 104 TYR A O 1
ATOM 853 N N . LEU A 1 113 ? -9.36533 36.73243 -37.41137 1.000 41.88506 105 LEU A N 1
ATOM 854 C CA . LEU A 1 113 ? -8.86927 38.03691 -36.98210 1.000 43.93209 105 LEU A CA 1
ATOM 855 C C . LEU A 1 113 ? -9.66178 39.17129 -37.61891 1.000 41.52391 105 LEU A C 1
ATOM 856 O O . LEU A 1 113 ? -9.87526 40.21513 -36.99019 1.000 50.11663 105 LEU A O 1
ATOM 861 N N . GLU A 1 114 ? -10.09914 38.99094 -38.86776 1.000 40.81255 106 GLU A N 1
ATOM 862 C CA . GLU A 1 114 ? -10.83480 40.04882 -39.55396 1.000 48.54823 106 GLU A CA 1
ATOM 863 C C . GLU A 1 114 ? -12.21302 40.26838 -38.94379 1.000 48.64024 106 GLU A C 1
ATOM 864 O O . GLU A 1 114 ? -12.75883 41.37364 -39.03376 1.000 48.19283 106 GLU A O 1
ATOM 870 N N . LEU A 1 115 ? -12.78135 39.24063 -38.30972 1.000 38.84057 107 LEU A N 1
ATOM 871 C CA . LEU A 1 115 ? -14.14290 39.29270 -37.79481 1.000 42.39189 107 LEU A CA 1
ATOM 872 C C . LEU A 1 115 ? -14.23707 39.41669 -36.28072 1.000 43.82911 107 LEU A C 1
ATOM 873 O O . LEU A 1 115 ? -15.30257 39.78569 -35.77761 1.000 46.35677 107 LEU A O 1
ATOM 878 N N . LYS A 1 116 ? -13.16538 39.13028 -35.54739 1.000 53.93938 108 LYS A N 1
ATOM 879 C CA . LYS A 1 116 ? -13.26975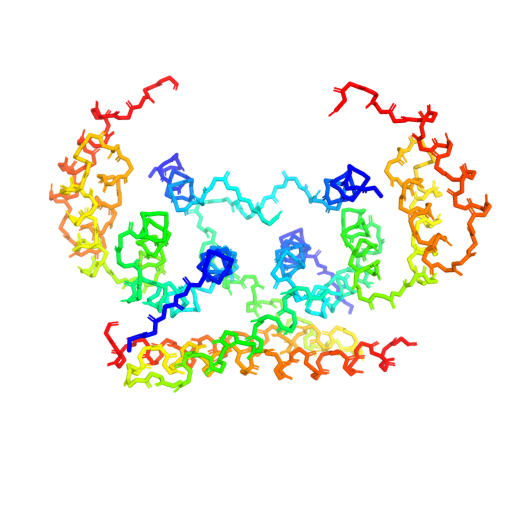 39.02594 -34.10020 1.000 55.55785 108 LYS A CA 1
ATOM 880 C C . LYS A 1 116 ? -13.45209 40.39502 -33.45347 1.000 54.06734 108 LYS A C 1
ATOM 881 O O . LYS A 1 116 ? -13.11663 41.43953 -34.01957 1.000 51.21434 108 LYS A O 1
ATOM 887 N N . ASP A 1 117 ? -13.99965 40.37118 -32.24233 1.000 56.49234 109 ASP A N 1
ATOM 888 C CA . ASP A 1 117 ? -14.06894 41.55665 -31.39742 1.000 55.85792 109 ASP A CA 1
ATOM 889 C C . ASP A 1 117 ? -12.74172 41.68281 -30.66003 1.000 54.41757 109 ASP A C 1
ATOM 890 O O . ASP A 1 117 ? -12.46145 40.91241 -29.73690 1.000 60.51495 109 ASP A O 1
ATOM 895 N N . HIS A 1 118 ? -11.91899 42.65023 -31.06293 1.000 51.35528 110 HIS A N 1
ATOM 896 C CA . HIS A 1 118 ? -10.61400 42.81393 -30.43350 1.000 49.45559 110 HIS A CA 1
ATOM 897 C C . HIS A 1 118 ? -10.69354 43.42433 -29.04026 1.000 51.10076 110 HIS A C 1
ATOM 898 O O . HIS A 1 118 ? -9.64629 43.62349 -28.41505 1.000 50.13651 110 HIS A O 1
ATOM 905 N N . ASN A 1 119 ? -11.89144 43.71637 -28.53654 1.000 53.78229 111 ASN A N 1
ATOM 906 C CA . ASN A 1 119 ? -12.05516 44.22137 -27.18096 1.000 56.16155 111 ASN A CA 1
ATOM 907 C C . ASN A 1 119 ? -12.24378 43.11456 -26.14882 1.000 60.02130 111 ASN A C 1
ATOM 908 O O . ASN A 1 119 ? -12.14433 43.38749 -24.94718 1.000 62.29778 111 ASN A O 1
ATOM 913 N N . GLU A 1 120 ? -12.50976 41.88496 -26.57821 1.000 67.07115 112 GLU A N 1
ATOM 914 C CA . GLU A 1 120 ? -12.70169 40.77644 -25.64592 1.000 65.35484 112 GLU A CA 1
ATOM 915 C C . GLU A 1 120 ? -11.36772 40.31904 -25.06297 1.000 72.67455 112 GLU A C 1
ATOM 916 O O . GLU A 1 120 ? -11.32826 39.53951 -24.10971 1.000 81.22909 112 GLU A O 1
ATOM 922 N N . THR B 2 5 ? -1.75453 28.05343 -29.58233 1.000 77.31184 50 THR B N 1
ATOM 923 C CA . THR B 2 5 ? -1.72326 29.16529 -28.64019 1.000 73.75509 50 THR B CA 1
ATOM 924 C C . THR B 2 5 ? -2.71041 28.93209 -27.50390 1.000 78.66377 50 THR B C 1
ATOM 925 O O . THR B 2 5 ? -3.85196 28.53349 -27.73637 1.000 73.22835 50 THR B O 1
ATOM 929 N N . ALA B 2 6 ? -2.26070 29.17652 -26.27029 1.000 74.94144 51 ALA B N 1
ATOM 930 C CA . ALA B 2 6 ? -3.14575 29.02809 -25.11951 1.000 71.21572 51 ALA B CA 1
ATOM 931 C C . ALA B 2 6 ? -4.31545 30.00165 -25.19194 1.000 72.07649 51 ALA B C 1
ATOM 932 O O . ALA B 2 6 ? -5.43625 29.66642 -24.79086 1.000 70.45341 51 ALA B O 1
ATOM 934 N N . GLN B 2 7 ? -4.07518 31.21333 -25.70212 1.000 74.84555 52 GLN B N 1
ATOM 935 C CA . GLN B 2 7 ? -5.15481 32.18854 -25.83008 1.000 72.69734 52 GLN B CA 1
ATOM 936 C C . GLN B 2 7 ? -6.21444 31.71420 -26.81646 1.000 62.84152 52 GLN B C 1
ATOM 937 O O . GLN B 2 7 ? -7.41630 31.88994 -26.58144 1.000 63.39581 52 GLN B O 1
ATOM 943 N N . SER B 2 8 ? -5.78865 31.11831 -27.93288 1.000 63.72213 53 SER B N 1
ATOM 944 C CA . SER B 2 8 ? -6.75028 30.57381 -28.88606 1.000 65.13238 53 SER B CA 1
ATOM 945 C C . SER B 2 8 ? -7.54067 29.42831 -28.26880 1.000 61.70038 53 SER B C 1
ATOM 946 O O . SER B 2 8 ? -8.75060 29.30458 -28.49441 1.000 60.45807 53 SER B O 1
ATOM 949 N N . LYS B 2 9 ? -6.87376 28.58381 -27.47867 1.000 63.14926 54 LYS B N 1
ATOM 950 C CA . LYS B 2 9 ? -7.57155 27.48738 -26.81627 1.000 59.66017 54 LYS B CA 1
ATOM 951 C C . LYS B 2 9 ? -8.59601 28.01192 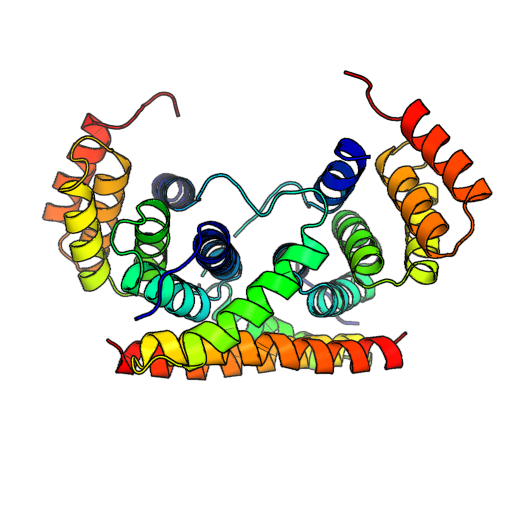-25.81778 1.000 58.47838 54 LYS B C 1
ATOM 952 O O . LYS B 2 9 ? -9.71562 27.49258 -25.73577 1.000 60.22151 54 LYS B O 1
ATOM 958 N N . ARG B 2 10 ? -8.23383 29.04468 -25.05072 1.000 60.21625 55 ARG B N 1
ATOM 959 C CA . ARG B 2 10 ? -9.20297 29.66133 -24.14937 1.000 58.50940 55 ARG B CA 1
ATOM 960 C C . ARG B 2 10 ? -10.34333 30.30078 -24.92988 1.000 52.74504 55 ARG B C 1
ATOM 961 O O . ARG B 2 10 ? -11.50656 30.22836 -24.51645 1.000 48.00273 55 ARG B O 1
ATOM 969 N N . SER B 2 11 ? -10.02958 30.93061 -26.06490 1.000 51.40836 56 SER B N 1
ATOM 970 C CA . SER B 2 11 ? -11.07928 31.48535 -26.91361 1.000 52.52148 56 SER B CA 1
ATOM 971 C C . SER B 2 11 ? -11.97611 30.38512 -27.46794 1.000 44.83032 56 SER B C 1
ATOM 972 O O . SER B 2 11 ? -13.18335 30.58802 -27.64424 1.000 43.75697 56 SER B O 1
ATOM 975 N N . LEU B 2 12 ? -11.40211 29.21303 -27.75305 1.000 50.23246 57 LEU B N 1
ATOM 976 C CA . LEU B 2 12 ? -12.20770 28.07342 -28.18587 1.000 49.36815 57 LEU B CA 1
ATOM 977 C C . LEU B 2 12 ? -13.14250 27.60780 -27.07519 1.000 43.62024 57 LEU B C 1
ATOM 978 O O . LEU B 2 12 ? -14.33677 27.38512 -27.30492 1.000 43.31662 57 LEU B O 1
ATOM 983 N N . TRP B 2 13 ? -12.61116 27.44516 -25.86007 1.000 47.95035 58 TRP B N 1
ATOM 984 C CA . TRP B 2 13 ? -13.44809 27.02623 -24.73842 1.000 46.52708 58 TRP B CA 1
ATOM 985 C C . TRP B 2 13 ? -14.53997 28.04890 -24.44968 1.000 43.61528 58 TRP B C 1
ATOM 986 O O . TRP B 2 13 ? -15.67541 27.68038 -24.12563 1.000 43.17186 58 TRP B O 1
ATOM 997 N N . ASP B 2 14 ? -14.21753 29.34019 -24.56424 1.000 44.59054 59 ASP B N 1
ATOM 998 C CA . ASP B 2 14 ? -15.23925 30.36886 -24.39590 1.000 46.24022 59 ASP B CA 1
ATOM 999 C C . ASP B 2 14 ? -16.29432 30.27195 -25.48825 1.000 41.03737 59 ASP B C 1
ATOM 1000 O O . ASP B 2 14 ? -17.47950 30.52693 -25.24421 1.000 40.61154 59 ASP B O 1
ATOM 1005 N N . PHE B 2 15 ? -15.88020 29.89826 -26.70089 1.000 44.01792 60 PHE B N 1
ATOM 1006 C CA . PHE B 2 15 ? -16.82778 29.72762 -27.79692 1.000 41.31153 60 PHE B CA 1
ATOM 1007 C C . PHE B 2 15 ? -17.71093 28.50535 -27.57936 1.000 37.68537 60 PHE B C 1
ATOM 1008 O O . PHE B 2 15 ? -18.90294 28.52600 -27.90674 1.000 46.95769 60 PHE B O 1
ATOM 1016 N N . ALA B 2 16 ? -17.14568 27.43060 -27.02761 1.000 44.80542 61 ALA B N 1
ATOM 1017 C CA . ALA B 2 16 ? -17.93451 26.22819 -26.78478 1.000 43.54650 61 ALA B CA 1
ATOM 1018 C C . ALA B 2 16 ? -18.90595 26.41069 -25.62779 1.000 40.89183 61 ALA B C 1
ATOM 1019 O O . ALA B 2 16 ? -19.94469 25.74412 -25.58538 1.000 39.50136 61 ALA B O 1
ATOM 1021 N N . SER B 2 17 ? -18.58982 27.29278 -24.68914 1.000 38.87898 62 SER B N 1
ATOM 1022 C CA . SER B 2 17 ? -19.40647 27.43421 -23.49345 1.000 45.71064 62 SER B CA 1
ATOM 1023 C C . SER B 2 17 ? -20.80218 27.92749 -23.86047 1.000 42.47165 62 SER B C 1
ATOM 1024 O O . SER B 2 17 ? -20.93253 28.92152 -24.58703 1.000 45.52611 62 SER B O 1
ATOM 1027 N N . PRO B 2 18 ? -21.86540 27.26443 -23.39475 1.000 39.80706 63 PRO B N 1
ATOM 1028 C CA . PRO B 2 18 ? -23.21855 27.78676 -23.63546 1.000 42.94429 63 PRO B CA 1
ATOM 1029 C C . PRO B 2 18 ? -23.51538 29.07520 -22.88255 1.000 44.69091 63 PRO B C 1
ATOM 1030 O O . PRO B 2 18 ? -24.50287 29.74572 -23.21121 1.000 38.33641 63 PRO B O 1
ATOM 1034 N N . GLY B 2 19 ? -22.70035 29.44401 -21.89533 1.000 44.32232 64 GLY B N 1
ATOM 1035 C CA . GLY B 2 19 ? -22.86216 30.71001 -21.20761 1.000 43.53345 64 GLY B CA 1
ATOM 1036 C C . GLY B 2 19 ? -23.87055 30.71742 -20.08463 1.000 46.87638 64 GLY B C 1
ATOM 1037 O O . GLY B 2 19 ? -24.13518 31.78422 -19.52017 1.000 48.13855 64 GLY B O 1
ATOM 1038 N N . TYR B 2 20 ? -24.44815 29.56889 -19.74787 1.000 46.78149 65 TYR B N 1
ATOM 1039 C CA . TYR B 2 20 ? -25.38072 29.45688 -18.63711 1.000 44.96025 65 TYR B CA 1
ATOM 1040 C C . TYR B 2 20 ? -25.33457 28.02084 -18.13435 1.000 47.54431 65 TYR B C 1
ATOM 1041 O O . TYR B 2 20 ? -24.64667 27.16774 -18.70082 1.000 42.50336 65 TYR B O 1
ATOM 1050 N N . THR B 2 21 ? -26.06720 27.75271 -17.05821 1.000 39.53784 66 THR B N 1
ATOM 1051 C CA . THR B 2 21 ? -26.13026 26.40657 -16.50457 1.000 42.21848 66 THR B CA 1
ATOM 1052 C C . THR B 2 21 ? -27.54620 26.16493 -15.99126 1.000 42.02424 66 THR B C 1
ATOM 1053 O O . THR B 2 21 ? -28.45933 26.95961 -16.23672 1.000 46.66580 66 THR B O 1
ATOM 1057 N N . PHE B 2 22 ? -27.73059 25.04911 -15.28601 1.000 43.10314 67 PHE B N 1
ATOM 1058 C CA . PHE B 2 22 ? -29.05135 24.68349 -14.79171 1.000 40.70717 67 PHE B CA 1
ATOM 1059 C C . PHE B 2 22 ? -29.60001 25.76580 -13.87168 1.000 52.68781 67 PHE B C 1
ATOM 1060 O O . PHE B 2 22 ? -28.87870 26.32831 -13.04353 1.000 53.75388 67 PHE B O 1
ATOM 1068 N N . HIS B 2 23 ? -30.88907 26.06023 -14.03017 1.000 46.16064 68 HIS B N 1
ATOM 1069 C CA . HIS B 2 23 ? -31.52744 27.18120 -13.35636 1.000 56.79197 68 HIS B CA 1
ATOM 1070 C C . HIS B 2 23 ? -32.90505 26.74796 -12.87487 1.000 58.34851 68 HIS B C 1
ATOM 1071 O O . HIS B 2 23 ? -33.35215 25.62563 -13.12875 1.000 68.13192 68 HIS B O 1
ATOM 1078 N N . GLY B 2 24 ? -33.58222 27.64904 -12.18012 1.000 64.66368 69 GLY B N 1
ATOM 1079 C CA . GLY B 2 24 ? -34.88673 27.37858 -11.61452 1.000 68.28656 69 GLY B CA 1
ATOM 1080 C C . GLY B 2 24 ? -34.83303 27.24972 -10.10127 1.000 67.74072 69 GLY B C 1
ATOM 1081 O O . GLY B 2 24 ? -33.77117 27.23056 -9.47773 1.000 68.63799 69 GLY B O 1
ATOM 1082 N N . LEU B 2 25 ? -36.02703 27.15412 -9.51434 1.000 70.38506 70 LEU B N 1
ATOM 1083 C CA . LEU B 2 25 ? -36.15077 27.09594 -8.06338 1.000 70.25264 70 LEU B CA 1
ATOM 1084 C C . LEU B 2 25 ? -35.97455 25.69086 -7.50431 1.000 75.59346 70 LEU B C 1
ATOM 1085 O O . LEU B 2 25 ? -35.75217 25.54524 -6.29772 1.000 74.83321 70 LEU B O 1
ATOM 1090 N N . HIS B 2 26 ? -36.07301 24.65845 -8.34181 1.000 69.19888 71 HIS B N 1
ATOM 1091 C CA . HIS B 2 26 ? -35.95204 23.27545 -7.89631 1.000 70.14175 71 HIS B CA 1
ATOM 1092 C C . HIS B 2 26 ? -35.14923 22.47898 -8.92775 1.000 73.51591 71 HIS B C 1
ATOM 1093 O O . HIS B 2 26 ? -35.60560 21.48448 -9.48508 1.000 66.43842 71 HIS B O 1
ATOM 1100 N N . ARG B 2 27 ? -33.91590 22.92529 -9.18420 1.000 73.23425 72 ARG B N 1
ATOM 1101 C CA . ARG B 2 27 ? -33.07179 22.26498 -10.17469 1.000 75.86633 72 ARG B CA 1
ATOM 1102 C C . ARG B 2 27 ? -32.66690 20.85799 -9.75278 1.000 70.88908 72 ARG B C 1
ATOM 1103 O O . ARG B 2 27 ? -32.31807 20.04475 -10.61468 1.000 71.21554 72 ARG B O 1
ATOM 1111 N N . ALA B 2 28 ? -32.70231 20.55205 -8.45408 1.000 73.47129 73 ALA B N 1
ATOM 1112 C CA . ALA B 2 28 ? -32.42864 19.18886 -8.01075 1.000 73.65114 73 ALA B CA 1
ATOM 1113 C C . ALA B 2 28 ? -33.55003 18.24622 -8.42923 1.000 70.84181 73 ALA B C 1
ATOM 1114 O O . ALA B 2 28 ? -33.30111 17.19394 -9.02995 1.000 72.08318 73 ALA B O 1
ATOM 1116 N N . GLN B 2 29 ? -34.79661 18.61017 -8.11908 1.000 69.47850 74 GLN B N 1
ATOM 1117 C CA . GLN B 2 29 ? -35.93031 17.79626 -8.54319 1.000 67.13865 74 GLN B CA 1
ATOM 1118 C C . GLN B 2 29 ? -36.06449 17.79049 -10.06133 1.000 70.61969 74 GLN B C 1
ATOM 1119 O O . GLN B 2 29 ? -36.36496 16.75204 -10.66253 1.000 65.51500 74 GLN B O 1
ATOM 1125 N N . ASP B 2 30 ? -35.82861 18.93923 -10.70075 1.000 63.14437 75 ASP B N 1
ATOM 1126 C CA . ASP B 2 30 ? -35.99563 19.02847 -12.14744 1.000 59.68368 75 ASP B CA 1
ATOM 1127 C C . ASP B 2 30 ? -34.96237 18.19419 -12.89527 1.000 63.42754 75 ASP B C 1
ATOM 1128 O O . ASP B 2 30 ? -35.26201 17.66775 -13.97236 1.000 61.98566 75 ASP B O 1
ATOM 1133 N N . TYR B 2 31 ? -33.75042 18.05791 -12.35126 1.000 64.64144 76 TYR B N 1
ATOM 1134 C CA . TYR B 2 31 ? -32.73078 17.26342 -13.03029 1.000 60.29223 76 TYR B CA 1
ATOM 1135 C C . TYR B 2 31 ? -33.10489 15.78630 -13.04030 1.000 58.00812 76 TYR B C 1
ATOM 1136 O O . TYR B 2 31 ? -33.10166 15.14372 -14.09638 1.000 53.67273 76 TYR B O 1
ATOM 1145 N N . ARG B 2 32 ? -33.41651 15.22621 -11.86767 1.000 62.60531 77 ARG B N 1
ATOM 1146 C CA . ARG B 2 32 ? -33.80803 13.82209 -11.80318 1.000 62.49594 77 ARG B CA 1
ATOM 1147 C C . ARG B 2 32 ? -35.07811 13.56070 -12.59980 1.000 58.05335 77 ARG B C 1
ATOM 1148 O O . ARG B 2 32 ? -35.25263 12.46715 -13.14958 1.000 57.33550 77 ARG B O 1
ATOM 1156 N N . ARG B 2 33 ? -35.96915 14.55044 -12.68002 1.000 59.13456 78 ARG B N 1
ATOM 1157 C CA . ARG B 2 33 ? -37.19053 14.38918 -13.46107 1.000 59.50569 78 ARG B CA 1
ATOM 1158 C C . ARG B 2 33 ? -36.88433 14.31417 -14.95194 1.000 56.21571 78 ARG B C 1
ATOM 1159 O O . ARG B 2 33 ? -37.34359 13.39772 -15.64358 1.000 48.45769 78 ARG B O 1
ATOM 1167 N N . GLU B 2 34 ? -36.10926 15.27377 -15.46594 1.000 52.32590 79 GLU B N 1
ATOM 1168 C CA . GLU B 2 34 ? -35.77469 15.26977 -16.88681 1.000 53.66891 79 GLU B CA 1
ATOM 1169 C C . GLU B 2 34 ? -34.90055 14.07497 -17.24418 1.000 49.62502 79 GLU B C 1
ATOM 1170 O O . GLU B 2 34 ? -35.05820 13.48496 -18.31869 1.000 47.74735 79 GLU B O 1
ATOM 1176 N N . LEU B 2 35 ? -33.97186 13.70708 -16.35893 1.000 45.69047 80 LEU B N 1
ATOM 1177 C CA . LEU B 2 35 ? -33.12951 12.54117 -16.60750 1.000 47.25235 80 LEU B CA 1
ATOM 1178 C C . LEU B 2 35 ? -33.97247 11.28284 -16.76956 1.000 51.24059 80 LEU B C 1
ATOM 1179 O O . LEU B 2 35 ? -33.81861 10.53908 -17.74451 1.000 41.83028 80 LEU B O 1
ATOM 1184 N N . ASP B 2 36 ? -34.88204 11.03612 -15.82397 1.000 52.69804 81 ASP B N 1
ATOM 1185 C CA . ASP B 2 36 ? -35.70767 9.83474 -15.88697 1.000 56.20787 81 ASP B CA 1
ATOM 1186 C C . ASP B 2 36 ? -36.64289 9.86520 -17.09021 1.000 54.70232 81 ASP B C 1
ATOM 1187 O O . ASP B 2 36 ? -36.85183 8.84100 -17.75032 1.000 47.38461 81 ASP B O 1
ATOM 1192 N N . THR B 2 37 ? -37.21750 11.03067 -17.39195 1.000 58.48260 82 THR B N 1
ATOM 1193 C CA . THR B 2 37 ? -38.10059 11.13201 -18.54934 1.000 54.27608 82 THR B CA 1
ATOM 1194 C C . THR B 2 37 ? -37.33216 10.92406 -19.84802 1.000 52.22912 82 THR B C 1
ATOM 1195 O O . THR B 2 37 ? -37.80462 10.22362 -20.75136 1.000 52.87667 82 THR B O 1
ATOM 1199 N N . LEU B 2 38 ? -36.13664 11.50853 -19.95099 1.000 49.72120 83 LEU B N 1
ATOM 1200 C CA . LEU B 2 38 ? -35.39145 11.45434 -21.20396 1.000 46.33081 83 LEU B CA 1
ATOM 1201 C C . LEU B 2 38 ? -34.86334 10.05160 -21.48324 1.000 51.98909 83 LEU B C 1
ATOM 1202 O O . LEU B 2 38 ? -34.82865 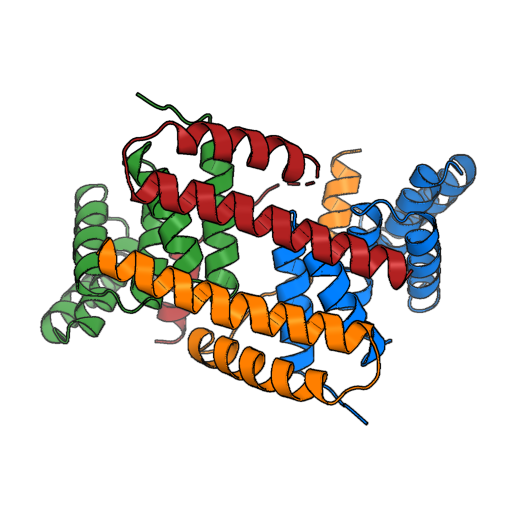9.61908 -22.64112 1.000 47.58654 83 LEU B O 1
ATOM 1207 N N . GLN B 2 39 ? -34.44916 9.32204 -20.44204 1.000 46.76506 84 GLN B N 1
ATOM 1208 C CA . GLN B 2 39 ? -33.90070 7.98716 -20.66832 1.000 52.13854 84 GLN B CA 1
ATOM 1209 C C . GLN B 2 39 ? -34.97382 7.02458 -21.16432 1.000 51.24741 84 GLN B C 1
ATOM 1210 O O . GLN B 2 39 ? -34.70264 6.17470 -22.02091 1.000 53.54658 84 GLN B O 1
ATOM 1216 N N . SER B 2 40 ? -36.20008 7.14606 -20.64949 1.000 48.43429 85 SER B N 1
ATOM 1217 C CA . SER B 2 40 ? -37.28523 6.31001 -21.15060 1.000 53.87916 85 SER B CA 1
ATOM 1218 C C . SER B 2 40 ? -37.73783 6.75704 -22.53450 1.000 57.89053 85 SER B C 1
ATOM 1219 O O . SER B 2 40 ? -38.14701 5.92310 -23.35046 1.000 56.00279 85 SER B O 1
ATOM 1222 N N . LEU B 2 41 ? -37.66833 8.06012 -22.81661 1.000 49.20766 86 LEU B N 1
ATOM 1223 C CA . LEU B 2 41 ? -38.02506 8.55701 -24.14214 1.000 49.42804 86 LEU B CA 1
ATOM 1224 C C . LEU B 2 41 ? -37.05334 8.04779 -25.20111 1.000 50.34706 86 LEU B C 1
ATOM 1225 O O . LEU B 2 41 ? -37.46698 7.48431 -26.22106 1.000 55.04728 86 LEU B O 1
ATOM 1230 N N . LEU B 2 42 ? -35.75035 8.23543 -24.97389 1.000 44.69866 87 LEU B N 1
ATOM 1231 C CA . LEU B 2 42 ? -34.75402 7.82768 -25.95871 1.000 45.62764 87 LEU B CA 1
ATOM 1232 C C . LEU B 2 42 ? -34.64466 6.31158 -26.09433 1.000 54.64419 87 LEU B C 1
ATOM 1233 O O . LEU B 2 42 ? -34.12720 5.83117 -27.10851 1.000 49.96240 87 LEU B O 1
ATOM 1238 N N . THR B 2 43 ? -35.11000 5.54828 -25.10089 1.000 50.85965 88 THR B N 1
ATOM 1239 C CA . THR B 2 43 ? -35.06027 4.09178 -25.20530 1.000 53.22115 88 THR B CA 1
ATOM 1240 C C . THR B 2 43 ? -35.97807 3.57615 -26.30778 1.000 55.89453 88 THR B C 1
ATOM 1241 O O . THR B 2 43 ? -35.65752 2.57962 -26.96650 1.000 59.10690 88 THR B O 1
ATOM 1245 N N . THR B 2 44 ? -37.10898 4.24679 -26.53556 1.000 59.32618 89 THR B N 1
ATOM 1246 C CA . THR B 2 44 ? -38.05510 3.82468 -27.56165 1.000 63.26040 89 THR B CA 1
ATOM 1247 C C . THR B 2 44 ? -37.53304 4.03923 -28.97700 1.000 62.19262 89 THR B C 1
ATOM 1248 O O . THR B 2 44 ? -38.18613 3.60254 -29.93089 1.000 68.83320 89 THR B O 1
ATOM 1252 N N . SER B 2 45 ? -36.38300 4.68609 -29.13700 1.000 57.16577 90 SER B N 1
ATOM 1253 C CA A SER B 2 45 ? -35.85829 4.99232 -30.45671 0.337 60.63771 90 SER B CA 1
ATOM 1254 C CA B SER B 2 45 ? -35.86627 4.98910 -30.46053 0.663 60.53882 90 SER B CA 1
ATOM 1255 C C . SER B 2 45 ? -35.21057 3.76291 -31.08750 1.000 66.87626 90 SER B C 1
ATOM 1256 O O . SER B 2 45 ? -34.85236 2.79572 -30.41059 1.000 67.97334 90 SER B O 1
ATOM 1261 N N . GLN B 2 46 ? -35.05562 3.82189 -32.40907 1.000 64.79089 91 GLN B N 1
ATOM 1262 C CA . GLN B 2 46 ? -34.40588 2.77695 -33.18556 1.000 69.19772 91 GLN B CA 1
ATOM 1263 C C . GLN B 2 46 ? -32.97536 3.13010 -33.56699 1.000 68.14739 91 GLN B C 1
ATOM 1264 O O . GLN B 2 46 ? -32.22587 2.24270 -33.98825 1.000 69.39042 91 GLN B O 1
ATOM 1270 N N . SER B 2 47 ? -32.58637 4.39597 -33.43709 1.000 62.80411 92 SER B N 1
ATOM 1271 C CA . SER B 2 47 ? -31.22007 4.80415 -33.73152 1.000 60.45407 92 SER B CA 1
ATOM 1272 C C . SER B 2 47 ? -30.27454 4.31753 -32.64194 1.000 58.63369 92 SER B C 1
ATOM 1273 O O . SER B 2 47 ? -30.56682 4.44572 -31.44928 1.000 60.86280 92 SER B O 1
ATOM 1276 N N . SER B 2 48 ? -29.13148 3.76396 -33.05386 1.000 54.63761 93 SER B N 1
ATOM 1277 C CA . SER B 2 48 ? -28.15723 3.28940 -32.07781 1.000 56.65402 93 SER B CA 1
ATOM 1278 C C . SER B 2 48 ? -27.57604 4.43566 -31.26226 1.000 53.50897 93 SER B C 1
ATOM 1279 O O . SER B 2 48 ? -27.26716 4.25810 -30.07783 1.000 58.42553 93 SER B O 1
ATOM 1282 N N . GLU B 2 49 ? -27.42294 5.61434 -31.87143 1.000 54.52617 94 GLU B N 1
ATOM 1283 C CA . GLU B 2 49 ? -26.85839 6.74946 -31.14900 1.000 54.17422 94 GLU B CA 1
ATOM 1284 C C . GLU B 2 49 ? -27.79044 7.21422 -30.03681 1.000 49.36154 94 GLU B C 1
ATOM 1285 O O . GLU B 2 49 ? -27.33912 7.50746 -28.92364 1.000 50.34879 94 GLU B O 1
ATOM 1291 N N . LEU B 2 50 ? -29.09378 7.28841 -30.31607 1.000 45.27043 95 LEU B N 1
ATOM 1292 C CA . LEU B 2 50 ? -30.04512 7.62880 -29.26464 1.000 44.76936 95 LEU B CA 1
ATOM 1293 C C . LEU B 2 50 ? -30.13792 6.52354 -28.21924 1.000 47.02784 95 LEU B C 1
ATOM 1294 O O . LEU B 2 50 ? -30.32702 6.80967 -27.03141 1.000 41.57921 95 LEU B O 1
ATOM 1299 N N . GLN B 2 51 ? -30.00445 5.26108 -28.63443 1.000 44.04192 96 GLN B N 1
ATOM 1300 C CA . GLN B 2 51 ? -30.00076 4.16997 -27.66541 1.000 44.38637 96 GLN B CA 1
ATOM 1301 C C . GLN B 2 51 ? -28.76673 4.23041 -26.77499 1.000 41.98949 96 GLN B C 1
ATOM 1302 O O . GLN B 2 51 ? -28.84126 3.92157 -25.58014 1.000 41.05520 96 GLN B O 1
ATOM 1308 N N . ALA B 2 52 ? -27.62130 4.62201 -27.33910 1.000 46.48699 97 ALA B N 1
ATOM 1309 C CA . ALA B 2 52 ? -26.41408 4.76125 -26.53189 1.000 44.08863 97 ALA B CA 1
ATOM 1310 C C . ALA B 2 52 ? -26.57414 5.86505 -25.49438 1.000 41.79916 97 ALA B C 1
ATOM 1311 O O . ALA B 2 52 ? -26.14272 5.71618 -24.34525 1.000 41.69020 97 ALA B O 1
ATOM 1313 N N . ALA B 2 53 ? -27.20190 6.97790 -25.87948 1.000 45.80271 98 ALA B N 1
ATOM 1314 C CA . ALA B 2 53 ? -27.42652 8.06350 -24.93167 1.000 41.62276 98 ALA B CA 1
ATOM 1315 C C . ALA B 2 53 ? -28.36994 7.63380 -23.81656 1.000 41.74220 98 ALA B C 1
ATOM 1316 O O . ALA B 2 53 ? -28.13160 7.94227 -22.64340 1.000 40.31494 98 ALA B O 1
ATOM 1318 N N . ALA B 2 54 ? -29.44593 6.92180 -24.16130 1.000 39.48386 99 ALA B N 1
ATOM 1319 C CA . ALA B 2 54 ? -30.36634 6.44120 -23.13600 1.000 41.64843 99 ALA B CA 1
ATOM 1320 C C . ALA B 2 54 ? -29.67443 5.47106 -22.18938 1.000 47.39644 99 ALA B C 1
ATOM 1321 O O . ALA B 2 54 ? -29.88852 5.52031 -20.97190 1.000 50.21213 99 ALA B O 1
ATOM 1323 N N . ALA B 2 55 ? -28.83640 4.58248 -22.73077 1.000 46.38809 100 ALA B N 1
ATOM 1324 C CA . ALA B 2 55 ? -28.13026 3.62202 -21.88829 1.000 45.09530 100 ALA B CA 1
ATOM 1325 C C . ALA B 2 55 ? -27.11258 4.31610 -20.99142 1.000 46.47798 100 ALA B C 1
ATOM 1326 O O . ALA B 2 55 ? -26.91242 3.90919 -19.84123 1.000 45.12830 100 ALA B O 1
ATOM 1328 N N . LEU B 2 56 ? -26.45593 5.36106 -21.50214 1.000 40.71032 101 LEU B N 1
ATOM 1329 C CA . LEU B 2 56 ? -25.54392 6.14171 -20.67204 1.000 41.80046 101 LEU B CA 1
ATOM 1330 C C . LEU B 2 56 ? -26.28514 6.79868 -19.51464 1.000 52.20569 101 LEU B C 1
ATOM 1331 O O . LEU B 2 56 ? -25.80242 6.79694 -18.37546 1.000 50.57033 101 LEU B O 1
ATOM 1336 N N . LEU B 2 57 ? -27.46849 7.35502 -19.78606 1.000 42.94259 102 LEU B N 1
ATOM 1337 C CA . LEU B 2 57 ? -28.24947 7.98851 -18.72899 1.000 45.36457 102 LEU B CA 1
ATOM 1338 C C . LEU B 2 57 ? -28.72972 6.96608 -17.70441 1.000 47.72275 102 LEU B C 1
ATOM 1339 O O . LEU B 2 57 ? -28.71518 7.23319 -16.49688 1.000 48.48294 102 LEU B O 1
ATOM 1344 N N . LYS B 2 58 ? -29.16074 5.78924 -18.16566 1.000 46.93764 103 LYS B N 1
ATOM 1345 C CA . LYS B 2 58 ? -29.59222 4.74808 -17.23738 1.000 44.44636 103 LYS B CA 1
ATOM 1346 C C . LYS B 2 58 ? -28.44566 4.29828 -16.34183 1.000 51.04080 103 LYS B C 1
ATOM 1347 O O . LYS B 2 58 ? -28.64415 4.04345 -15.14760 1.000 49.36923 103 LYS B O 1
ATOM 1353 N N . CYS B 2 59 ? -27.23843 4.19202 -16.90350 1.000 47.99279 104 CYS B N 1
ATOM 1354 C CA . CYS B 2 59 ? -26.08832 3.74563 -16.12376 1.000 54.01543 104 CYS B CA 1
ATOM 1355 C C . CYS B 2 59 ? -25.81939 4.68010 -14.95100 1.000 59.75019 104 CYS B C 1
ATOM 1356 O O . CYS B 2 59 ? -25.70382 4.23492 -13.80358 1.000 59.33954 104 CYS B O 1
ATOM 1359 N N . GLN B 2 60 ? -25.72298 5.98540 -15.21617 1.000 52.78271 105 GLN B N 1
ATOM 1360 C CA . GLN B 2 60 ? -25.43702 6.91615 -14.13037 1.000 59.60567 105 GLN B CA 1
ATOM 1361 C C . GLN B 2 60 ? -26.60556 7.01318 -13.15705 1.000 57.72851 105 GLN B C 1
ATOM 1362 O O . GLN B 2 60 ? -26.38943 7.18726 -11.95304 1.000 64.88930 105 GLN B O 1
ATOM 1368 N N . GLN B 2 61 ? -27.84169 6.87827 -13.64813 1.000 55.55712 106 GLN B N 1
ATOM 1369 C CA . GLN B 2 61 ? -28.99722 6.91695 -12.75746 1.000 56.22031 106 GLN B CA 1
ATOM 1370 C C . GLN B 2 61 ? -28.95389 5.78461 -11.74135 1.000 59.54938 106 GLN B C 1
ATOM 1371 O O . GLN B 2 61 ? -29.40998 5.95041 -10.60401 1.000 61.31066 106 GLN B O 1
ATOM 1377 N N . ASP B 2 62 ? -28.40103 4.63639 -12.12519 1.000 61.99001 107 ASP B N 1
ATOM 1378 C CA . ASP B 2 62 ? -28.33048 3.48083 -11.24287 1.000 61.95018 107 ASP B CA 1
ATOM 1379 C C . ASP B 2 62 ? -26.96377 3.29642 -10.60089 1.000 66.50002 107 ASP B C 1
ATOM 1380 O O . ASP B 2 62 ? -26.88293 2.73769 -9.50280 1.000 65.42628 107 ASP B O 1
ATOM 1385 N N . ASP B 2 63 ? -25.88830 3.75538 -11.24717 1.000 63.94294 108 ASP B N 1
ATOM 1386 C CA . ASP B 2 63 ? -24.58643 3.74146 -10.58806 1.000 67.92008 108 ASP B CA 1
ATOM 1387 C C . ASP B 2 63 ? -24.56511 4.67192 -9.38342 1.000 65.85867 108 ASP B C 1
ATOM 1388 O O . ASP B 2 63 ? -23.88114 4.38868 -8.39371 1.000 68.31742 108 ASP B O 1
ATOM 1393 N N . ASP B 2 64 ? -25.30521 5.78171 -9.44448 1.000 68.73366 109 ASP B N 1
ATOM 1394 C CA . ASP B 2 64 ? -25.39489 6.66891 -8.28918 1.000 70.26934 109 ASP B CA 1
ATOM 1395 C C . ASP B 2 64 ? -26.18075 6.01914 -7.15742 1.000 67.28224 109 ASP B C 1
ATOM 1396 O O . ASP B 2 64 ? -25.86689 6.22284 -5.97853 1.000 67.70092 109 ASP B O 1
ATOM 1401 N N . ARG B 2 65 ? -27.20948 5.23739 -7.49614 1.000 70.56294 110 ARG B N 1
ATOM 1402 C CA . ARG B 2 65 ? -27.95763 4.51858 -6.47107 1.000 71.26024 110 ARG B CA 1
ATOM 1403 C C . ARG B 2 65 ? -27.06923 3.52404 -5.73863 1.000 67.28970 110 ARG B C 1
ATOM 1404 O O . ARG B 2 65 ? -27.25403 3.28834 -4.53898 1.000 71.23533 110 ARG B O 1
ATOM 1412 N N . LEU B 2 66 ? -26.09960 2.93673 -6.44166 1.000 66.49022 111 LEU B N 1
ATOM 1413 C CA . LEU B 2 66 ? -25.13738 2.05804 -5.78852 1.000 65.04688 111 LEU B CA 1
ATOM 1414 C C . LEU B 2 66 ? -24.22070 2.84386 -4.85992 1.000 66.58395 111 LEU B C 1
ATOM 1415 O O . LEU B 2 66 ? -23.89780 2.38346 -3.75855 1.000 68.90143 111 LEU B O 1
ATOM 1420 N N . LEU B 2 67 ? -23.79716 4.03561 -5.28627 1.000 65.86293 112 LEU B N 1
ATOM 1421 C CA . LEU B 2 67 ? -22.90956 4.84741 -4.46194 1.000 64.87339 112 LEU B CA 1
ATOM 1422 C C . LEU B 2 67 ? -23.62927 5.40674 -3.24258 1.000 62.38401 112 LEU B C 1
ATOM 1423 O O . LEU B 2 67 ? -23.00557 5.60200 -2.19328 1.000 63.48418 112 LEU B O 1
ATOM 1428 N N . GLN B 2 68 ? -24.93349 5.66785 -3.35778 1.000 62.32407 113 GLN B N 1
ATOM 1429 C CA . GLN B 2 68 ? -25.69598 6.13501 -2.20497 1.000 65.84169 113 GLN B CA 1
ATOM 1430 C C . GLN B 2 68 ? -25.71691 5.08576 -1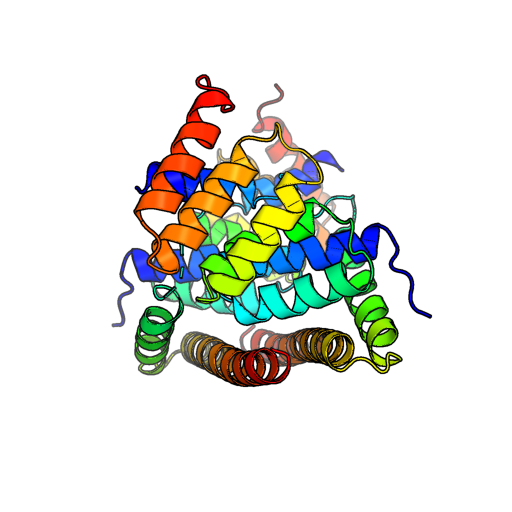.10103 1.000 67.15991 113 GLN B C 1
ATOM 1431 O O . GLN B 2 68 ? -25.68337 5.42246 0.08847 1.000 66.30271 113 GLN B O 1
ATOM 1437 N N . ILE B 2 69 ? -25.77137 3.80643 -1.47680 1.000 69.26133 114 ILE B N 1
ATOM 1438 C CA . ILE B 2 69 ? -25.72465 2.73736 -0.48519 1.000 64.75475 114 ILE B CA 1
ATOM 1439 C C . ILE B 2 69 ? -24.37275 2.72317 0.21643 1.000 65.44274 114 ILE B C 1
ATOM 1440 O O . ILE B 2 69 ? -24.28810 2.49306 1.42850 1.000 68.82233 114 ILE B O 1
ATOM 1445 N N . ILE B 2 70 ? -23.29667 2.97762 -0.53050 1.000 63.85409 115 ILE B N 1
ATOM 1446 C CA . ILE B 2 70 ? -21.96454 3.00734 0.06381 1.000 64.36451 115 ILE B CA 1
ATOM 1447 C C . ILE B 2 70 ? -21.83417 4.17905 1.02931 1.000 69.06736 115 ILE B C 1
ATOM 1448 O O . ILE B 2 70 ? -21.25945 4.04349 2.11674 1.000 70.30862 115 ILE B O 1
ATOM 1453 N N . LEU B 2 71 ? -22.36708 5.34526 0.65110 1.000 67.24170 116 LEU B N 1
ATOM 1454 C CA . LEU B 2 71 ? -22.29379 6.51461 1.52279 1.000 68.43913 116 LEU B CA 1
ATOM 1455 C C . LEU B 2 71 ? -23.03828 6.27902 2.82995 1.000 73.58244 116 LEU B C 1
ATOM 1456 O O . LEU B 2 71 ? -22.57832 6.69956 3.89821 1.000 78.14476 116 LEU B O 1
ATOM 1461 N N . ASN B 2 72 ? -24.19369 5.61172 2.76610 1.000 72.38162 117 ASN B N 1
ATOM 1462 C CA . ASN B 2 72 ? -24.93608 5.31132 3.98550 1.000 71.93953 117 ASN B CA 1
ATOM 1463 C C . ASN B 2 72 ? -24.13956 4.38587 4.89468 1.000 76.43461 117 ASN B C 1
ATOM 1464 O O . ASN B 2 72 ? -24.09417 4.58772 6.11387 1.000 83.06868 117 ASN B O 1
ATOM 1469 N N . LEU B 2 73 ? -23.49961 3.36656 4.31657 1.000 74.64786 118 LEU B N 1
ATOM 1470 C CA . LEU B 2 73 ? -22.65897 2.47466 5.10777 1.000 75.80762 118 LEU B CA 1
ATOM 1471 C C . LEU B 2 73 ? -21.47433 3.22338 5.70457 1.000 82.07857 118 LEU B C 1
ATOM 1472 O O . LEU B 2 73 ? -21.05830 2.94442 6.83517 1.000 88.47534 118 LEU B O 1
ATOM 1477 N N . LEU B 2 74 ? -20.92346 4.18084 4.96383 1.000 79.16577 119 LEU B N 1
ATOM 1478 C CA . LEU B 2 74 ? -19.83363 5.01469 5.44955 1.000 76.73363 119 LEU B CA 1
ATOM 1479 C C . LEU B 2 74 ? -20.31884 6.21743 6.24752 1.000 82.25254 119 LEU B C 1
ATOM 1480 O O . LEU B 2 74 ? -19.48765 6.99499 6.72890 1.000 90.03494 119 LEU B O 1
ATOM 1485 N N . HIS B 2 75 ? -21.63220 6.38409 6.39448 1.000 83.38740 120 HIS B N 1
ATOM 1486 C CA . HIS B 2 75 ? -22.22219 7.49924 7.13653 1.000 82.68974 120 HIS B CA 1
ATOM 1487 C C . HIS B 2 75 ? -21.74759 8.85282 6.61162 1.000 78.05674 120 HIS B C 1
ATOM 1488 O O . HIS B 2 75 ? -21.50065 9.01755 5.41674 1.000 72.22788 120 HIS B O 1
ATOM 1495 N N . ASN C 1 10 ? 0.65977 7.21142 4.88314 1.000 91.99302 2 ASN C N 1
ATOM 1496 C CA . ASN C 1 10 ? 0.79971 8.66169 4.82390 1.000 93.79186 2 ASN C CA 1
ATOM 1497 C C . ASN C 1 10 ? 0.73476 9.14693 3.37801 1.000 95.24284 2 ASN C C 1
ATOM 1498 O O . ASN C 1 10 ? 1.72313 9.63526 2.83020 1.000 104.27357 2 ASN C O 1
ATOM 1503 N N . ILE C 1 11 ? -0.43750 9.00924 2.76860 1.000 88.70573 3 ILE C N 1
ATOM 1504 C CA . ILE C 1 11 ? -0.64060 9.41610 1.38337 1.000 74.60028 3 ILE C CA 1
ATOM 1505 C C . ILE C 1 11 ? -0.74537 10.93262 1.30983 1.000 70.73009 3 ILE C C 1
ATOM 1506 O O . ILE C 1 11 ? -1.39101 11.56939 2.15151 1.000 67.61233 3 ILE C O 1
ATOM 1511 N N . THR C 1 12 ? -0.10597 11.51900 0.29850 1.000 70.75302 4 THR C N 1
ATOM 1512 C CA . THR C 1 12 ? -0.12829 12.95988 0.08168 1.000 68.36723 4 THR C CA 1
ATOM 1513 C C . THR C 1 12 ? -0.55990 13.24376 -1.34894 1.000 64.59403 4 THR C C 1
ATOM 1514 O O . THR C 1 12 ? -0.04544 12.62972 -2.28952 1.000 70.32760 4 THR C O 1
ATOM 1518 N N . LEU C 1 13 ? -1.50107 14.17044 -1.50810 1.000 60.77067 5 LEU C N 1
ATOM 1519 C CA . LEU C 1 13 ? -2.01236 14.56163 -2.81488 1.000 58.44574 5 LEU C CA 1
ATOM 1520 C C . LEU C 1 13 ? -1.27699 15.80080 -3.30743 1.000 59.64500 5 LEU C C 1
ATOM 1521 O O . LEU C 1 13 ? -1.08842 16.75873 -2.54948 1.000 55.79390 5 LEU C O 1
ATOM 1526 N N . THR C 1 14 ? -0.87047 15.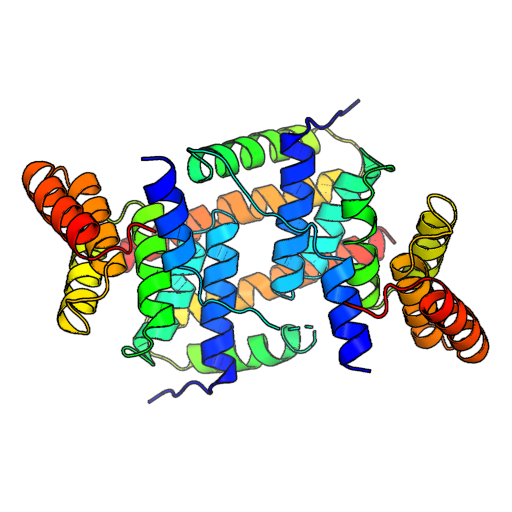78278 -4.57487 1.000 54.71850 6 THR C N 1
ATOM 1527 C CA . THR C 1 14 ? -0.29389 16.97284 -5.17681 1.000 56.52246 6 THR C CA 1
ATOM 1528 C C . THR C 1 14 ? -1.37345 18.03538 -5.36703 1.000 55.04181 6 THR C C 1
ATOM 1529 O O . THR C 1 14 ? -2.57068 17.78373 -5.19972 1.000 50.97696 6 THR C O 1
ATOM 1533 N N . LYS C 1 15 ? -0.93239 19.24352 -5.72687 1.000 57.27539 7 LYS C N 1
ATOM 1534 C CA . LYS C 1 15 ? -1.87475 20.33944 -5.93024 1.000 53.55052 7 LYS C CA 1
ATOM 1535 C C . LYS C 1 15 ? -2.85616 20.01674 -7.04995 1.000 52.66799 7 LYS C C 1
ATOM 1536 O O . LYS C 1 15 ? -4.06058 20.26644 -6.92125 1.000 49.57209 7 LYS C O 1
ATOM 1542 N N . ARG C 1 16 ? -2.36157 19.44985 -8.15321 1.000 53.18416 8 ARG C N 1
ATOM 1543 C CA . ARG C 1 16 ? -3.24512 19.10068 -9.26110 1.000 51.67895 8 ARG C CA 1
ATOM 1544 C C . ARG C 1 16 ? -4.19628 17.97332 -8.87959 1.000 49.18945 8 ARG C C 1
ATOM 1545 O O . ARG C 1 16 ? -5.35059 17.95409 -9.32223 1.000 49.63326 8 ARG C O 1
ATOM 1553 N N . GLN C 1 17 ? -3.73226 17.02455 -8.06119 1.000 50.41576 9 GLN C N 1
ATOM 1554 C CA . GLN C 1 17 ? -4.60597 15.94040 -7.62035 1.000 47.36087 9 GLN C CA 1
ATOM 1555 C C . GLN C 1 17 ? -5.72701 16.46249 -6.72932 1.000 50.84399 9 GLN C C 1
ATOM 1556 O O . GLN C 1 17 ? -6.88471 16.05174 -6.87515 1.000 44.20161 9 GLN C O 1
ATOM 1562 N N . GLN C 1 18 ? -5.40495 17.36839 -5.80138 1.000 45.60622 10 GLN C N 1
ATOM 1563 C CA . GLN C 1 18 ? -6.44790 18.00844 -5.00608 1.000 45.25800 10 GLN C CA 1
ATOM 1564 C C . GLN C 1 18 ? -7.40683 18.78939 -5.89357 1.000 49.28770 10 GLN C C 1
ATOM 1565 O O . GLN C 1 18 ? -8.62925 18.71545 -5.71981 1.000 50.05260 10 GLN C O 1
ATOM 1571 N N . GLU C 1 19 ? -6.86726 19.54612 -6.85219 1.000 51.92279 11 GLU C N 1
ATOM 1572 C CA . GLU C 1 19 ? -7.71504 20.27745 -7.78621 1.000 51.07810 11 GLU C CA 1
ATOM 1573 C C . GLU C 1 19 ? -8.56090 19.32779 -8.62320 1.000 52.10685 11 GLU C C 1
ATOM 1574 O O . GLU C 1 19 ? -9.69776 19.65791 -8.98082 1.000 52.74069 11 GLU C O 1
ATOM 1580 N N . PHE C 1 20 ? -8.02563 18.14606 -8.93844 1.000 52.25005 12 PHE C N 1
ATOM 1581 C CA . PHE C 1 20 ? -8.79750 17.14072 -9.66207 1.000 52.06676 12 PHE C CA 1
ATOM 1582 C C . PHE C 1 20 ? -10.04363 16.74281 -8.88054 1.000 45.62364 12 PHE C C 1
ATOM 1583 O O . PHE C 1 20 ? -11.15956 16.76749 -9.41172 1.000 51.01133 12 PHE C O 1
ATOM 1591 N N . LEU C 1 21 ? -9.86878 16.36776 -7.61172 1.000 47.47339 13 LEU C N 1
ATOM 1592 C CA . LEU C 1 21 ? -11.00441 15.94389 -6.79934 1.000 48.66641 13 LEU C CA 1
ATOM 1593 C C . LEU C 1 21 ? -11.97491 17.09290 -6.55668 1.000 47.00369 13 LEU C C 1
ATOM 1594 O O . LEU C 1 21 ? -13.19403 16.88685 -6.53238 1.000 44.48766 13 LEU C O 1
ATOM 1599 N N . LEU C 1 22 ? -11.45377 18.30857 -6.37575 1.000 45.91152 14 LEU C N 1
ATOM 1600 C CA . LEU C 1 22 ? -12.31502 19.45613 -6.10716 1.000 46.70032 14 LEU C CA 1
ATOM 1601 C C . LEU C 1 22 ? -13.18771 19.78702 -7.31097 1.000 49.98319 14 LEU C C 1
ATOM 1602 O O . LEU C 1 22 ? -14.41287 19.90191 -7.18975 1.000 50.60441 14 LEU C O 1
ATOM 1607 N N . LEU C 1 23 ? -12.57286 19.94422 -8.48547 1.000 52.30971 15 LEU C N 1
ATOM 1608 C CA . LEU C 1 23 ? -13.32941 20.37233 -9.65702 1.000 52.30918 15 LEU C CA 1
ATOM 1609 C C . LEU C 1 23 ? -14.25841 19.27184 -10.15403 1.000 51.38280 15 LEU C C 1
ATOM 1610 O O . LEU C 1 23 ? -15.38831 19.55140 -10.57093 1.000 55.93157 15 LEU C O 1
ATOM 1615 N N . ASN C 1 24 ? -13.80569 18.01654 -10.12193 1.000 49.11942 16 ASN C N 1
ATOM 1616 C CA . ASN C 1 24 ? -14.68729 16.91382 -10.49277 1.000 54.16102 16 ASN C CA 1
ATOM 1617 C C . ASN C 1 24 ? -15.87925 16.83083 -9.54856 1.000 53.46239 16 ASN C C 1
ATOM 1618 O O . ASN C 1 24 ? -17.02671 16.70990 -9.99025 1.000 57.55416 16 ASN C O 1
ATOM 1623 N N . GLY C 1 25 ? -15.62577 16.90106 -8.23938 1.000 53.91487 17 GLY C N 1
ATOM 1624 C CA . GLY C 1 25 ? -16.72377 16.91194 -7.28592 1.000 49.01359 17 GLY C CA 1
ATOM 1625 C C . GLY C 1 25 ? -17.70070 18.04692 -7.53052 1.000 48.24523 17 GLY C C 1
ATOM 1626 O O . GLY C 1 25 ? -18.91764 17.85189 -7.48207 1.000 50.56873 17 GLY C O 1
ATOM 1627 N N . TRP C 1 26 ? -17.18161 19.24525 -7.81310 1.000 46.78950 18 TRP C N 1
ATOM 1628 C CA . TRP C 1 26 ? -18.05065 20.39266 -8.06035 1.000 51.59674 18 TRP C CA 1
ATOM 1629 C C . TRP C 1 26 ? -18.85908 20.21520 -9.34000 1.000 57.44089 18 TRP C C 1
ATOM 1630 O O . TRP C 1 26 ? -20.05239 20.53721 -9.37731 1.000 51.29340 18 TRP C O 1
ATOM 1641 N N . LEU C 1 27 ? -18.23237 19.70272 -10.39916 1.000 55.09583 19 LEU C N 1
ATOM 1642 C CA . LEU C 1 27 ? -18.97086 19.47832 -11.63584 1.000 61.76851 19 LEU C CA 1
ATOM 1643 C C . LEU C 1 27 ? -19.92843 18.29904 -11.50723 1.000 56.49125 19 LEU C C 1
ATOM 1644 O O . LEU C 1 27 ? -21.00044 18.30393 -12.12371 1.000 60.53131 19 LEU C O 1
ATOM 1649 N N . GLN C 1 28 ? -19.56983 17.28976 -10.70696 1.000 58.87923 20 GLN C N 1
ATOM 1650 C CA . GLN C 1 28 ? -20.49050 16.18425 -10.45890 1.000 57.83979 20 GLN C CA 1
ATOM 1651 C C . GLN C 1 28 ? -21.68197 16.62685 -9.62131 1.000 61.85228 20 GLN C C 1
ATOM 1652 O O . GLN C 1 28 ? -22.78969 16.10810 -9.79987 1.000 65.56008 20 GLN C O 1
ATOM 1658 N N . LEU C 1 29 ? -21.47587 17.57439 -8.70324 1.000 56.74608 21 LEU C N 1
ATOM 1659 C CA . LEU C 1 29 ? -22.59443 18.11753 -7.94054 1.000 60.17795 21 LEU C CA 1
ATOM 1660 C C . LEU C 1 29 ? -23.55949 18.87106 -8.84623 1.000 60.80615 21 LEU C C 1
ATOM 1661 O O . LEU C 1 29 ? -24.77849 18.82439 -8.64387 1.000 66.92851 21 LEU C O 1
ATOM 1666 N N . GLN C 1 30 ? -23.03143 19.56695 -9.85657 1.000 62.76019 22 GLN C N 1
ATOM 1667 C CA . GLN C 1 30 ? -23.88733 20.31200 -10.77451 1.000 70.01874 22 GLN C CA 1
ATOM 1668 C C . GLN C 1 30 ? -24.76647 19.38832 -11.60661 1.000 67.33962 22 GLN C C 1
ATOM 1669 O O . GLN C 1 30 ? -25.89176 19.76002 -11.95915 1.000 76.41257 22 GLN C O 1
ATOM 1675 N N . CYS C 1 31 ? -24.27753 18.18880 -11.93108 1.000 76.53696 23 CYS C N 1
ATOM 1676 C CA . CYS C 1 31 ? -25.03075 17.22181 -12.72140 1.000 84.91223 23 CYS C CA 1
ATOM 1677 C C . CYS C 1 31 ? -25.91234 16.32072 -11.86518 1.000 92.92121 23 CYS C C 1
ATOM 1678 O O . CYS C 1 31 ? -26.13290 15.15569 -12.22335 1.000 86.20267 23 CYS C O 1
ATOM 1681 N N . GLY C 1 32 ? -26.41314 16.82445 -10.73887 1.000 84.31918 24 GLY C N 1
ATOM 1682 C CA . GLY C 1 32 ? -27.31783 16.05487 -9.90595 1.000 74.85566 24 GLY C CA 1
ATOM 1683 C C . GLY C 1 32 ? -26.72579 14.80117 -9.30814 1.000 77.95702 24 GLY C C 1
ATOM 1684 O O . GLY C 1 32 ? -27.47273 13.91036 -8.89548 1.000 86.59707 24 GLY C O 1
ATOM 1685 N N . HIS C 1 33 ? -25.39919 14.69973 -9.25063 1.000 73.95599 25 HIS C N 1
ATOM 1686 C CA . HIS C 1 33 ? -24.75843 13.52620 -8.67216 1.000 68.55381 25 HIS C CA 1
ATOM 1687 C C . HIS C 1 33 ? -24.11429 13.87997 -7.33927 1.000 69.96248 25 HIS C C 1
ATOM 1688 O O . HIS C 1 33 ? -22.89027 13.79596 -7.19212 1.000 65.30799 25 HIS C O 1
ATOM 1695 N N . ALA C 1 34 ? -24.93471 14.28104 -6.36408 1.000 64.35085 26 ALA C N 1
ATOM 1696 C CA . ALA C 1 34 ? -24.40621 14.62875 -5.05026 1.000 62.16809 26 ALA C CA 1
ATOM 1697 C C . ALA C 1 34 ? -23.72602 13.43988 -4.38472 1.000 64.72056 26 ALA C C 1
ATOM 1698 O O . ALA C 1 34 ? -22.84328 13.62456 -3.53962 1.000 60.87843 26 ALA C O 1
ATOM 1700 N N . GLU C 1 35 ? -24.11981 12.21781 -4.74898 1.000 62.84997 27 GLU C N 1
ATOM 1701 C CA . GLU C 1 35 ? -23.47076 11.03179 -4.19915 1.000 64.08644 27 GLU C CA 1
ATOM 1702 C C . GLU C 1 35 ? -22.01768 10.94686 -4.65020 1.000 59.70555 27 GLU C C 1
ATOM 1703 O O . GLU C 1 35 ? -21.10977 10.77918 -3.82721 1.000 60.66118 27 GLU C O 1
ATOM 1709 N N . ARG C 1 36 ? -21.78055 11.05636 -5.96072 1.000 61.10212 28 ARG C N 1
ATOM 1710 C CA . ARG C 1 36 ? -20.41359 11.03799 -6.47277 1.000 64.21906 28 ARG C CA 1
ATOM 1711 C C . ARG C 1 36 ? -19.60218 12.19837 -5.91377 1.000 58.46619 28 ARG C C 1
ATOM 1712 O O . ARG C 1 36 ? -18.42944 12.03217 -5.55613 1.000 51.22074 28 ARG C O 1
ATOM 1720 N N . ALA C 1 37 ? -20.21097 13.38429 -5.83581 1.000 54.57766 29 ALA C N 1
ATOM 1721 C CA . ALA C 1 37 ? -19.50726 14.54408 -5.30194 1.000 57.49972 29 ALA C CA 1
ATOM 1722 C C . ALA C 1 37 ? -19.07805 14.31044 -3.86007 1.000 49.86202 29 ALA C C 1
ATOM 1723 O O . ALA C 1 37 ? -17.96533 14.68031 -3.47013 1.000 46.29359 29 ALA C O 1
ATOM 1725 N N . CYS C 1 38 ? -19.94150 13.68289 -3.05683 1.000 54.33527 30 CYS C N 1
ATOM 1726 C CA . CYS C 1 38 ? -19.59105 13.41216 -1.66637 1.000 46.45493 30 CYS C CA 1
ATOM 1727 C C . CYS C 1 38 ? -18.42671 12.43564 -1.56492 1.000 53.08921 30 CYS C C 1
ATOM 1728 O O . CYS C 1 38 ? -17.52207 12.62826 -0.74536 1.000 44.11568 30 CYS C O 1
ATOM 1731 N N . ILE C 1 39 ? -18.43005 11.38274 -2.38611 1.000 49.90038 31 ILE C N 1
ATOM 1732 C CA . ILE C 1 39 ? -17.35640 10.39427 -2.32491 1.000 44.93636 31 ILE C CA 1
ATOM 1733 C C . ILE C 1 39 ? -16.02711 11.02161 -2.72686 1.000 50.24231 31 ILE C C 1
ATOM 1734 O O . ILE C 1 39 ? -14.99151 10.76891 -2.09932 1.000 51.62669 31 ILE C O 1
ATOM 1739 N N . LEU C 1 40 ? -16.03423 11.85890 -3.76706 1.000 47.36272 32 LEU C N 1
ATOM 1740 C CA . LEU C 1 40 ? -14.79850 12.49703 -4.21025 1.000 44.22787 32 LEU C CA 1
ATOM 1741 C C . LEU C 1 40 ? -14.31163 13.52826 -3.19971 1.000 47.05540 32 LEU C C 1
ATOM 1742 O O . LEU C 1 40 ? -13.10741 13.62537 -2.93446 1.000 43.64058 32 LEU C O 1
ATOM 1747 N N . LEU C 1 41 ? -15.22884 14.30767 -2.62513 1.000 43.39856 33 LEU C N 1
ATOM 1748 C CA . LEU C 1 41 ? -14.82355 15.34380 -1.68257 1.000 45.48798 33 LEU C CA 1
ATOM 1749 C C . LEU C 1 41 ? -14.52066 14.77605 -0.30121 1.000 44.47329 33 LEU C C 1
ATOM 1750 O O . LEU C 1 41 ? -13.72508 15.36454 0.43887 1.000 41.68832 33 LEU C O 1
ATOM 1755 N N . ASP C 1 42 ? -15.13320 13.64453 0.06423 1.000 44.67960 34 ASP C N 1
ATOM 1756 C CA . ASP C 1 42 ? -14.73696 12.96098 1.29295 1.000 46.34021 34 ASP C CA 1
ATOM 1757 C C . ASP C 1 42 ? -13.28450 12.51238 1.22112 1.000 48.36833 34 ASP C C 1
ATOM 1758 O O . ASP C 1 42 ? -12.54528 12.61403 2.20700 1.000 44.09574 34 ASP C O 1
ATOM 1763 N N . ALA C 1 43 ? -12.86061 12.00233 0.06197 1.000 44.80103 35 ALA C N 1
ATOM 1764 C CA . ALA C 1 43 ? -11.47667 11.56852 -0.09640 1.000 47.38739 35 ALA C CA 1
ATOM 1765 C C . ALA C 1 43 ? -10.52234 12.75387 -0.03815 1.000 42.33722 35 ALA C C 1
ATOM 1766 O O . ALA C 1 43 ? -9.47934 12.69235 0.62413 1.000 40.21099 35 ALA C O 1
ATOM 1768 N N . LEU C 1 44 ? -10.86402 13.84330 -0.73102 1.000 39.44002 36 LEU C N 1
ATOM 1769 C CA . LEU C 1 44 ? -10.02932 15.04054 -0.69947 1.000 36.81999 36 LEU C CA 1
ATOM 1770 C C . LEU C 1 44 ? -9.87175 15.56357 0.72314 1.000 40.45970 36 LEU C C 1
ATOM 1771 O O . LEU C 1 44 ? -8.75881 15.86714 1.16936 1.000 40.60102 36 LEU C O 1
ATOM 1776 N N . LEU C 1 45 ? -10.97975 15.67180 1.45311 1.000 39.52575 37 LEU C N 1
ATOM 1777 C CA . LEU C 1 45 ? -10.95136 16.23599 2.79503 1.000 39.43860 37 LEU C CA 1
ATOM 1778 C C . LEU C 1 45 ? -10.43283 15.25939 3.84200 1.000 45.45919 37 LEU C C 1
ATOM 1779 O O . LEU C 1 45 ? -10.14178 15.68029 4.96649 1.000 41.34075 37 LEU C O 1
ATOM 1784 N N . THR C 1 46 ? -10.30510 13.97444 3.50635 1.000 43.08017 38 THR C N 1
ATOM 1785 C CA . THR C 1 46 ? -9.63202 13.05047 4.41223 1.000 47.12510 38 THR C CA 1
ATOM 1786 C C . THR C 1 46 ? -8.12927 13.29849 4.42121 1.000 43.46509 38 THR C C 1
ATOM 1787 O O . THR C 1 46 ? -7.49317 13.26611 5.48063 1.000 44.19925 38 THR C O 1
ATOM 1791 N N . LEU C 1 47 ? -7.54937 13.56340 3.25086 1.000 47.05516 39 LEU C N 1
ATOM 1792 C CA . LEU C 1 47 ? -6.11585 13.78791 3.12957 1.000 46.93851 39 LEU C CA 1
ATOM 1793 C C . LEU C 1 47 ? -5.72509 15.25391 3.25679 1.000 45.65299 39 LEU C C 1
ATOM 1794 O O . LEU C 1 47 ? -4.57404 15.54584 3.59852 1.000 47.15458 39 LEU C O 1
ATOM 1799 N N . ASN C 1 48 ? -6.64468 16.17636 2.98605 1.000 44.19163 40 ASN C N 1
ATOM 1800 C CA . ASN C 1 48 ? -6.39959 17.61124 3.14021 1.000 48.07420 40 ASN C CA 1
ATOM 1801 C C . ASN C 1 48 ? -7.60299 18.23218 3.83413 1.000 44.75391 40 ASN C C 1
ATOM 1802 O O . ASN C 1 48 ? -8.42927 18.90554 3.20818 1.000 41.84251 40 ASN C O 1
ATOM 1807 N N . PRO C 1 49 ? -7.72983 18.02435 5.15045 1.000 45.05162 41 PRO C N 1
ATOM 1808 C CA . PRO C 1 49 ? -8.93103 18.49378 5.86110 1.000 45.08832 41 PRO C CA 1
ATOM 1809 C C . PRO C 1 49 ? -9.04230 20.00577 5.96688 1.000 44.32201 41 PRO C C 1
ATOM 1810 O O . PRO C 1 49 ? -10.11963 20.50179 6.32330 1.000 46.11468 41 PRO C O 1
ATOM 1814 N N . GLU C 1 50 ? -7.97906 20.75113 5.68353 1.000 45.92773 42 GLU C N 1
ATOM 1815 C CA . GLU C 1 50 ? -8.02152 22.20472 5.73421 1.000 47.75981 42 GLU C CA 1
ATOM 1816 C C . GLU C 1 50 ? -8.34325 22.83101 4.38187 1.000 49.28746 42 GLU C C 1
ATOM 1817 O O . GLU C 1 50 ? -8.24671 24.05447 4.24082 1.000 48.72389 42 GLU C O 1
ATOM 1823 N N . HIS C 1 51 ? -8.72385 22.02721 3.39097 1.000 44.29576 43 HIS C N 1
ATOM 1824 C CA . HIS C 1 51 ? -9.07918 22.54853 2.07261 1.000 49.33985 43 HIS C CA 1
ATOM 1825 C C . HIS C 1 51 ? -10.43841 23.22913 2.17297 1.000 40.37711 43 HIS C C 1
ATOM 1826 O O . HIS C 1 51 ? -11.48122 22.57065 2.16273 1.000 41.04318 43 HIS C O 1
ATOM 1833 N N . LEU C 1 52 ? -10.42675 24.56091 2.26424 1.000 42.55725 44 LEU C N 1
ATOM 1834 C CA . LEU C 1 52 ? -11.65078 25.30715 2.54465 1.000 46.99156 44 LEU C CA 1
ATOM 1835 C C . LEU C 1 52 ? -12.65083 25.19575 1.40056 1.000 50.40476 44 LEU C C 1
ATOM 1836 O O . LEU C 1 52 ? -13.84326 24.95781 1.62957 1.000 47.56239 44 LEU C O 1
ATOM 1841 N N . ALA C 1 53 ? -12.18453 25.37289 0.15968 1.000 48.26955 45 ALA C N 1
ATOM 1842 C CA . ALA C 1 53 ? -13.08269 25.28639 -0.98879 1.000 44.49303 45 ALA C CA 1
ATOM 1843 C C . ALA C 1 53 ? -13.73655 23.91453 -1.07872 1.000 43.24086 45 ALA C C 1
ATOM 1844 O O . ALA C 1 53 ? -14.92958 23.80674 -1.38627 1.000 41.32633 45 ALA C O 1
ATOM 1846 N N . GLY C 1 54 ? -12.97072 22.85260 -0.81819 1.000 42.70461 46 GLY C N 1
ATOM 1847 C CA . GLY C 1 54 ? -13.55573 21.52247 -0.79492 1.000 38.54203 46 GLY C CA 1
ATOM 1848 C C . GLY C 1 54 ? -14.56551 21.34989 0.32312 1.000 41.73003 46 GLY C C 1
ATOM 1849 O O . GLY C 1 54 ? -15.58749 20.68095 0.15033 1.000 39.59858 46 GLY C O 1
ATOM 1850 N N . ARG C 1 55 ? -14.29060 21.94884 1.48583 1.000 42.07234 47 ARG C N 1
ATOM 1851 C CA . ARG C 1 55 ? -15.24220 21.91460 2.59326 1.000 43.57076 47 ARG C CA 1
ATOM 1852 C C . ARG C 1 55 ? -16.56730 22.55059 2.19705 1.000 42.28782 47 ARG C C 1
ATOM 1853 O O . ARG C 1 55 ? -17.63844 21.97761 2.42739 1.000 40.42241 47 ARG C O 1
ATOM 1861 N N . ARG C 1 56 ? -16.51073 23.74642 1.60388 1.000 37.44544 48 ARG C N 1
ATOM 1862 C CA . ARG C 1 56 ? -17.73171 24.43368 1.19751 1.000 39.36025 48 ARG C CA 1
ATOM 1863 C C . ARG C 1 56 ? -18.50301 23.62525 0.16488 1.000 45.62394 48 ARG C C 1
ATOM 1864 O O . ARG C 1 56 ? -19.73117 23.50293 0.25107 1.000 40.22381 48 ARG C O 1
ATOM 1872 N N . CYS C 1 57 ? -17.79840 23.06768 -0.82304 1.000 43.70870 49 CYS C N 1
ATOM 1873 C CA . CYS C 1 57 ? -18.47176 22.31462 -1.87396 1.000 40.93673 49 CYS C CA 1
ATOM 1874 C C . CYS C 1 57 ? -19.11304 21.04761 -1.32202 1.000 44.48962 49 CYS C C 1
ATOM 1875 O O . CYS C 1 57 ? -20.23536 20.69743 -1.70642 1.000 46.91806 49 CYS C O 1
ATOM 1878 N N . ARG C 1 58 ? -18.42257 20.34859 -0.41582 1.000 40.95527 50 ARG C N 1
ATOM 1879 C CA . ARG C 1 58 ? -19.00194 19.13942 0.16218 1.000 41.81987 50 ARG C CA 1
ATOM 1880 C C . ARG C 1 58 ? -20.20389 19.46562 1.03689 1.000 39.89124 50 ARG C C 1
ATOM 1881 O O . ARG C 1 58 ? -21.17222 18.69670 1.08237 1.000 42.17805 50 ARG C O 1
ATOM 1889 N N . LEU C 1 59 ? -20.15463 20.59700 1.74285 1.000 35.21514 51 LEU C N 1
ATOM 1890 C CA . LEU C 1 59 ? -21.27282 21.00280 2.58717 1.000 39.52260 51 LEU C CA 1
ATOM 1891 C C . LEU C 1 59 ? -22.56119 21.10110 1.77820 1.000 42.42143 51 LEU C C 1
ATOM 1892 O O . LEU C 1 59 ? -23.6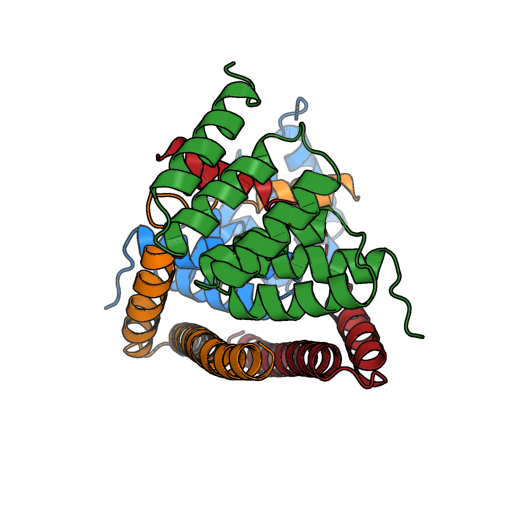0741 20.58369 2.18695 1.000 42.72089 51 LEU C O 1
ATOM 1897 N N . VAL C 1 60 ? -22.49865 21.75065 0.61463 1.000 42.42413 52 VAL C N 1
ATOM 1898 C CA . VAL C 1 60 ? -23.67136 21.83647 -0.24918 1.000 45.62055 52 VAL C CA 1
ATOM 1899 C C . VAL C 1 60 ? -24.04055 20.46555 -0.80099 1.000 43.58431 52 VAL C C 1
ATOM 1900 O O . VAL C 1 60 ? -25.22751 20.15571 -0.96708 1.000 49.29639 52 VAL C O 1
ATOM 1904 N N . ALA C 1 61 ? -23.04506 19.61900 -1.08072 1.000 39.86128 53 ALA C N 1
ATOM 1905 C CA . ALA C 1 61 ? -23.33621 18.26400 -1.53799 1.000 46.40222 53 ALA C CA 1
ATOM 1906 C C . ALA C 1 61 ? -24.06412 17.46498 -0.46439 1.000 48.31424 53 ALA C C 1
ATOM 1907 O O . ALA C 1 61 ? -24.94964 16.65909 -0.77351 1.000 52.01492 53 ALA C O 1
ATOM 1909 N N . LEU C 1 62 ? -23.70017 17.66908 0.80480 1.000 43.38980 54 LEU C N 1
ATOM 1910 C CA . LEU C 1 62 ? -24.42783 17.02130 1.89191 1.000 43.40845 54 LEU C CA 1
ATOM 1911 C C . LEU C 1 62 ? -25.86373 17.52304 1.96293 1.000 49.18560 54 LEU C C 1
ATOM 1912 O O . LEU C 1 62 ? -26.79384 16.73836 2.18566 1.000 52.68749 54 LEU C O 1
ATOM 1917 N N . LEU C 1 63 ? -26.06247 18.83104 1.77622 1.000 40.87399 55 LEU C N 1
ATOM 1918 C CA . LEU C 1 63 ? -27.41275 19.38461 1.76876 1.000 49.59180 55 LEU C CA 1
ATOM 1919 C C . LEU C 1 63 ? -28.23795 18.80420 0.62785 1.000 52.10225 55 LEU C C 1
ATOM 1920 O O . LEU C 1 63 ? -29.40834 18.45183 0.81440 1.000 55.91114 55 LEU C O 1
ATOM 1925 N N . ASN C 1 64 ? -27.64307 18.69234 -0.56193 1.000 51.59236 56 ASN C N 1
ATOM 1926 C CA . ASN C 1 64 ? -28.35448 18.12158 -1.69905 1.000 50.35125 56 ASN C CA 1
ATOM 1927 C C . ASN C 1 64 ? -28.57632 16.62277 -1.54918 1.000 58.61904 56 ASN C C 1
ATOM 1928 O O . ASN C 1 64 ? -29.51432 16.08554 -2.14770 1.000 69.36622 56 ASN C O 1
ATOM 1933 N N . ASN C 1 65 ? -27.73960 15.93896 -0.77160 1.000 59.10441 57 ASN C N 1
ATOM 1934 C CA . ASN C 1 65 ? -27.90601 14.51901 -0.49388 1.000 59.75617 57 ASN C CA 1
ATOM 1935 C C . ASN C 1 65 ? -28.77935 14.26686 0.73184 1.000 58.88446 57 ASN C C 1
ATOM 1936 O O . ASN C 1 65 ? -28.88357 13.12115 1.18152 1.000 57.04608 57 ASN C O 1
ATOM 1941 N N . ASN C 1 66 ? -29.40246 15.31453 1.27741 1.000 64.12233 58 ASN C N 1
ATOM 1942 C CA . ASN C 1 66 ? -30.31674 15.20449 2.41594 1.000 63.41167 58 ASN C CA 1
ATOM 1943 C C . ASN C 1 66 ? -29.61440 14.60493 3.63639 1.000 62.08849 58 ASN C C 1
ATOM 1944 O O . ASN C 1 66 ? -30.11228 13.68127 4.28344 1.000 65.14771 58 ASN C O 1
ATOM 1949 N N . GLN C 1 67 ? -28.44141 15.14365 3.94885 1.000 51.57883 59 GLN C N 1
ATOM 1950 C CA . GLN C 1 67 ? -27.68484 14.77279 5.14288 1.000 53.53138 59 GLN C CA 1
ATOM 1951 C C . GLN C 1 67 ? -27.55652 16.01023 6.02929 1.000 50.16557 59 GLN C C 1
ATOM 1952 O O . GLN C 1 67 ? -26.46580 16.56508 6.18991 1.000 44.44448 59 GLN C O 1
ATOM 1958 N N . GLY C 1 68 ? -28.68174 16.43714 6.60844 1.000 45.46485 60 GLY C N 1
ATOM 1959 C CA . GLY C 1 68 ? -28.70723 17.69756 7.33152 1.000 49.81505 60 GLY C CA 1
ATOM 1960 C C . GLY C 1 68 ? -27.92213 17.67847 8.62595 1.000 47.79019 60 GLY C C 1
ATOM 1961 O O . GLY C 1 68 ? -27.32182 18.68960 9.00392 1.000 49.74044 60 GLY C O 1
ATOM 1962 N N . GLU C 1 69 ? -27.92087 16.54419 9.32902 1.000 44.80769 61 GLU C N 1
ATOM 1963 C CA . GLU C 1 69 ? -27.17451 16.46416 10.57960 1.000 48.27633 61 GLU C CA 1
ATOM 1964 C C . GLU C 1 69 ? -25.67500 16.52944 10.32454 1.000 45.70912 61 GLU C C 1
ATOM 1965 O O . GLU C 1 69 ? -24.93490 17.15363 11.09298 1.000 43.10184 61 GLU C O 1
ATOM 1971 N N . ARG C 1 70 ? -25.21072 15.90089 9.24351 1.000 44.67645 62 ARG C N 1
ATOM 1972 C CA . ARG C 1 70 ? -23.80500 16.01447 8.87255 1.000 43.48909 62 ARG C CA 1
ATOM 1973 C C . ARG C 1 70 ? -23.49704 17.40043 8.31915 1.000 42.42525 62 ARG C C 1
ATOM 1974 O O . ARG C 1 70 ? -22.42071 17.95272 8.57521 1.000 39.68280 62 ARG C O 1
ATOM 1982 N N . ALA C 1 71 ? -24.43399 17.97957 7.56312 1.000 40.91845 63 ALA C N 1
ATOM 1983 C CA . ALA C 1 71 ? -24.23630 19.32350 7.03162 1.000 37.24731 63 ALA C CA 1
ATOM 1984 C C . ALA C 1 71 ? -24.17505 20.36469 8.14094 1.000 40.82358 63 ALA C C 1
ATOM 1985 O O . ALA C 1 71 ? -23.44068 21.35282 8.02504 1.000 37.95486 63 ALA C O 1
ATOM 1987 N N . GLU C 1 72 ? -24.93747 20.17016 9.21835 1.000 44.50991 64 GLU C N 1
ATOM 1988 C CA . GLU C 1 72 ? -24.88191 21.11172 10.33090 1.000 37.55389 64 GLU C CA 1
ATOM 1989 C C . GLU C 1 72 ? -23.49698 21.12016 10.96348 1.000 37.83698 64 GLU C C 1
ATOM 1990 O O . GLU C 1 72 ? -22.91766 22.18580 11.20069 1.000 34.94668 64 GLU C O 1
ATOM 1996 N N . LYS C 1 73 ? -22.94062 19.93409 11.22642 1.000 39.41366 65 LYS C N 1
ATOM 1997 C CA . LYS C 1 73 ? -21.61430 19.85922 11.83099 1.000 36.78721 65 LYS C CA 1
ATOM 1998 C C . LYS C 1 73 ? -20.55904 20.48939 10.92921 1.000 40.24865 65 LYS C C 1
ATOM 1999 O O . LYS C 1 73 ? -19.63085 21.14804 11.41407 1.000 34.05769 65 LYS C O 1
ATOM 2005 N N . GLU C 1 74 ? -20.68830 20.30807 9.61278 1.000 33.94843 66 GLU C N 1
ATOM 2006 C CA . GLU C 1 74 ? -19.73280 20.91542 8.69278 1.000 31.79215 66 GLU C CA 1
ATOM 2007 C C . GLU C 1 74 ? -19.87437 22.43189 8.66939 1.000 33.37271 66 GLU C C 1
ATOM 2008 O O . GLU C 1 74 ? -18.87283 23.15101 8.57438 1.000 35.76652 66 GLU C O 1
ATOM 2014 N N . ALA C 1 75 ? -21.10799 22.93726 8.75180 1.000 33.32671 67 ALA C N 1
ATOM 2015 C CA . ALA C 1 75 ? -21.30568 24.38024 8.84179 1.000 36.52392 67 ALA C CA 1
ATOM 2016 C C . ALA C 1 75 ? -20.69497 24.93838 10.12009 1.000 33.92095 67 ALA C C 1
ATOM 2017 O O . ALA C 1 75 ? -20.06665 26.00319 10.10312 1.000 34.56684 67 ALA C O 1
ATOM 2019 N N . GLN C 1 76 ? -20.86949 24.23349 11.24160 1.000 32.13812 68 GLN C N 1
ATOM 2020 C CA . GLN C 1 76 ? -20.26068 24.67506 12.49223 1.000 32.51758 68 GLN C CA 1
ATOM 2021 C C . GLN C 1 76 ? -18.73947 24.64123 12.41323 1.000 34.33602 68 GLN C C 1
ATOM 2022 O O . GLN C 1 76 ? -18.06761 25.47960 13.02526 1.000 34.69872 68 GLN C O 1
ATOM 2028 N N . TRP C 1 77 ? -18.18308 23.68813 11.66078 1.000 31.23536 69 TRP C N 1
ATOM 2029 C CA . TRP C 1 77 ? -16.74259 23.65786 11.41922 1.000 34.45082 69 TRP C CA 1
ATOM 2030 C C . TRP C 1 77 ? -16.28214 24.92624 10.70814 1.000 41.04584 69 TRP C C 1
ATOM 2031 O O . TRP C 1 77 ? -15.34387 25.59944 11.15234 1.000 36.90893 69 TRP C O 1
ATOM 2042 N N . LEU C 1 78 ? -16.93747 25.26650 9.59487 1.000 34.04578 70 LEU C N 1
ATOM 2043 C CA . LEU C 1 78 ? -16.54314 26.44302 8.82518 1.000 34.97299 70 LEU C CA 1
ATOM 2044 C C . LEU C 1 78 ? -16.74493 27.72942 9.62016 1.000 36.25708 70 LEU C C 1
ATOM 2045 O O . LEU C 1 78 ? -15.93507 28.65940 9.52169 1.000 39.64628 70 LEU C O 1
ATOM 2050 N N . ILE C 1 79 ? -17.82054 27.80536 10.40823 1.000 35.63096 71 ILE C N 1
ATOM 2051 C CA . ILE C 1 79 ? -18.07078 29.00351 11.20851 1.000 34.20341 71 ILE C CA 1
ATOM 2052 C C . ILE C 1 79 ? -16.93908 29.22658 12.20189 1.000 39.40256 71 ILE C C 1
ATOM 2053 O O . ILE C 1 79 ? -16.47508 30.35710 12.39438 1.000 43.27871 71 ILE C O 1
ATOM 2058 N N . SER C 1 80 ? -16.46598 28.15346 12.83964 1.000 36.61453 72 SER C N 1
ATOM 2059 C CA . SER C 1 80 ? -15.36062 28.28739 13.78009 1.000 37.65515 72 SER C CA 1
ATOM 2060 C C . SER C 1 80 ? -14.06181 28.67249 13.08707 1.000 38.55416 72 SER C C 1
ATOM 2061 O O . SER C 1 80 ? -13.13329 29.13790 13.75574 1.000 38.32399 72 SER C O 1
ATOM 2064 N N . HIS C 1 81 ? -13.97160 28.48401 11.76976 1.000 34.91882 73 HIS C N 1
ATOM 2065 C CA . HIS C 1 81 ? -12.80196 28.91908 11.01659 1.000 41.93433 73 HIS C CA 1
ATOM 2066 C C . HIS C 1 81 ? -12.89219 30.37651 10.58864 1.000 42.09734 73 HIS C C 1
ATOM 2067 O O . HIS C 1 81 ? -11.86842 31.06873 10.55333 1.000 42.09463 73 HIS C O 1
ATOM 2074 N N . ASP C 1 82 ? -14.08802 30.85280 10.25808 1.000 39.26477 74 ASP C N 1
ATOM 2075 C CA . ASP C 1 82 ? -14.30703 32.24969 9.90695 1.000 45.52912 74 ASP C CA 1
ATOM 2076 C C . ASP C 1 82 ? -15.74601 32.61675 10.24025 1.000 43.74405 74 ASP C C 1
ATOM 2077 O O . ASP C 1 82 ? -16.64159 32.44886 9.40236 1.000 43.04759 74 ASP C O 1
ATOM 2082 N N . PRO C 1 83 ? -16.00757 33.11228 11.45368 1.000 36.84105 75 PRO C N 1
ATOM 2083 C CA . PRO C 1 83 ? -17.39571 33.37204 11.85961 1.000 42.18819 75 PRO C CA 1
ATOM 2084 C C . PRO C 1 83 ? -18.02705 34.55986 11.16124 1.000 43.26682 75 PRO C C 1
ATOM 2085 O O . PRO C 1 83 ? -19.24723 34.73147 11.27026 1.000 41.88728 75 PRO C O 1
ATOM 2089 N N . LEU C 1 84 ? -17.24819 35.38019 10.45603 1.000 43.39597 76 LEU C N 1
ATOM 2090 C CA . LEU C 1 84 ? -17.77980 36.53487 9.74533 1.000 46.77260 76 LEU C CA 1
ATOM 2091 C C . LEU C 1 84 ? -18.17489 36.22102 8.30830 1.000 52.05106 76 LEU C C 1
ATOM 2092 O O . LEU C 1 84 ? -18.77599 37.07420 7.64621 1.000 52.52785 76 LEU C O 1
ATOM 2097 N N . GLN C 1 85 ? -17.85356 35.02980 7.81107 1.000 47.48164 77 GLN C N 1
ATOM 2098 C CA . GLN C 1 85 ? -18.18013 34.64914 6.44026 1.000 53.58564 77 GLN C CA 1
ATOM 2099 C C . GLN C 1 85 ? -19.66641 34.31796 6.36691 1.000 50.08171 77 GLN C C 1
ATOM 2100 O O . GLN C 1 85 ? -20.12163 33.33841 6.96465 1.000 42.46740 77 GLN C O 1
ATOM 2106 N N . ALA C 1 86 ? -20.42234 35.12964 5.62229 1.000 46.35210 78 ALA C N 1
ATOM 2107 C CA . ALA C 1 86 ? -21.87913 35.02079 5.64414 1.000 46.35027 78 ALA C CA 1
ATOM 2108 C C . ALA C 1 86 ? -22.35689 33.67222 5.11876 1.000 49.75430 78 ALA C C 1
ATOM 2109 O O . ALA C 1 86 ? -23.34435 33.11942 5.61853 1.000 45.42372 78 ALA C O 1
ATOM 2111 N N . GLY C 1 87 ? -21.66930 33.12629 4.11286 1.000 47.60366 79 GLY C N 1
ATOM 2112 C CA . GLY C 1 87 ? -22.13286 31.90040 3.48504 1.000 46.35387 79 GLY C CA 1
ATOM 2113 C C . GLY C 1 87 ? -22.20647 30.71845 4.43152 1.000 45.34459 79 GLY C C 1
ATOM 2114 O O . GLY C 1 87 ? -23.06739 29.84748 4.27358 1.000 41.79691 79 GLY C O 1
ATOM 2115 N N . ASN C 1 88 ? -21.31320 30.66780 5.42537 1.000 43.01234 80 ASN C N 1
ATOM 2116 C CA . ASN C 1 88 ? -21.33949 29.56831 6.38609 1.000 41.29661 80 ASN C CA 1
ATOM 2117 C C . ASN C 1 88 ? -22.64271 29.55509 7.17411 1.000 41.57339 80 ASN C C 1
ATOM 2118 O O . ASN C 1 88 ? -23.16435 28.48532 7.50922 1.000 38.94002 80 ASN C O 1
ATOM 2123 N N . TRP C 1 89 ? -23.18550 30.73539 7.47889 1.000 42.93784 81 TRP C N 1
ATOM 2124 C CA . TRP C 1 89 ? -24.41829 30.79623 8.25505 1.000 41.56057 81 TRP C CA 1
ATOM 2125 C C . TRP C 1 89 ? -25.63211 30.41358 7.41864 1.000 42.54177 81 TRP C C 1
ATOM 2126 O O . TRP C 1 89 ? -26.58770 29.83366 7.94696 1.000 39.50194 81 TRP C O 1
ATOM 2137 N N . LEU C 1 90 ? -25.61987 30.72939 6.12313 1.000 42.11893 82 LEU C N 1
ATOM 2138 C CA . LEU C 1 90 ? -26.68398 30.25953 5.24185 1.000 42.44520 82 LEU C CA 1
ATOM 2139 C C . LEU C 1 90 ? -26.71477 28.73742 5.19508 1.000 42.53267 82 LEU C C 1
ATOM 2140 O O . LEU C 1 90 ? -27.78216 28.12141 5.29532 1.000 47.07430 82 LEU C O 1
ATOM 2145 N N . CYS C 1 91 ? -25.54374 28.11294 5.04392 1.000 44.09651 83 CYS C N 1
ATOM 2146 C CA . CYS C 1 91 ? -25.47134 26.65537 5.05489 1.000 46.77441 83 CYS C CA 1
ATOM 2147 C C . CYS C 1 91 ? -25.96956 26.08746 6.37553 1.000 43.73475 83 CYS C C 1
ATOM 2148 O O . CYS C 1 91 ? -26.64173 25.04940 6.39775 1.000 40.53636 83 CYS C O 1
ATOM 2151 N N . LEU C 1 92 ? -25.64508 26.75378 7.48786 1.000 35.32354 84 LEU C N 1
ATOM 2152 C CA . LEU C 1 92 ? -26.12894 26.30630 8.78984 1.000 41.80806 84 LEU C CA 1
ATOM 2153 C C . LEU C 1 92 ? -27.64744 26.38737 8.86936 1.000 45.34059 84 LEU C C 1
ATOM 2154 O O . LEU C 1 92 ? -28.29990 25.47084 9.38330 1.000 40.30819 84 LEU C O 1
ATOM 2159 N N . SER C 1 93 ? -28.22808 27.48010 8.36711 1.000 44.27624 85 SER C N 1
ATOM 2160 C CA . SER C 1 93 ? -29.68148 27.61096 8.36688 1.000 46.20576 85 SER C CA 1
ATOM 2161 C C . SER C 1 93 ? -30.33303 26.51921 7.52563 1.000 48.72133 85 SER C C 1
ATOM 2162 O O . SER C 1 93 ? -31.33254 25.91869 7.93802 1.000 48.67634 85 SER C O 1
ATOM 2165 N N . ARG C 1 94 ? -29.77709 26.24486 6.34385 1.000 45.63293 86 ARG C N 1
ATOM 2166 C CA . ARG C 1 94 ? -30.33450 25.20167 5.48873 1.000 52.99710 86 ARG C CA 1
ATOM 2167 C C . ARG C 1 94 ? -30.22827 23.83067 6.14473 1.000 55.16202 86 ARG C C 1
ATOM 2168 O O . ARG C 1 94 ? -31.16182 23.02277 6.06710 1.000 56.60465 86 ARG C O 1
ATOM 2176 N N . ALA C 1 95 ? -29.09698 23.54915 6.79520 1.000 48.56060 87 ALA C N 1
ATOM 2177 C CA . ALA C 1 95 ? -28.93741 22.26724 7.47381 1.000 47.31849 87 ALA C CA 1
ATOM 2178 C C . ALA C 1 95 ? -29.92320 22.12669 8.62495 1.000 52.82785 87 ALA C C 1
ATOM 2179 O O . ALA C 1 95 ? -30.52504 21.06229 8.81190 1.000 51.50457 87 ALA C O 1
ATOM 2181 N N . GLN C 1 96 ? -30.10413 23.19271 9.40813 1.000 51.74324 88 GLN C N 1
ATOM 2182 C CA . GLN C 1 96 ? -31.02896 23.12737 10.53385 1.000 51.67748 88 GLN C CA 1
ATOM 2183 C C . GLN C 1 96 ? -32.47899 23.08320 10.06821 1.000 57.39008 88 GLN C C 1
ATOM 2184 O O . GLN C 1 96 ? -33.34442 22.57731 10.79117 1.000 64.16351 88 GLN C O 1
ATOM 2190 N N . GLN C 1 97 ? -32.76356 23.59454 8.86856 1.000 54.47733 89 GLN C N 1
ATOM 2191 C CA . GLN C 1 97 ? -34.10602 23.45747 8.31221 1.000 60.83024 89 GLN C CA 1
ATOM 2192 C C . GLN C 1 97 ? -34.37693 22.01850 7.88532 1.000 61.08042 89 GLN C C 1
ATOM 2193 O O . GLN C 1 97 ? -35.49045 21.51061 8.06280 1.000 63.50909 89 GLN C O 1
ATOM 2199 N N . LEU C 1 98 ? -33.36849 21.34443 7.32478 1.000 57.72073 90 LEU C N 1
ATOM 2200 C CA . LEU C 1 98 ? -33.51806 19.93243 6.98671 1.000 59.64219 90 LEU C CA 1
ATOM 2201 C C . LEU C 1 98 ? -33.71780 19.07481 8.22918 1.000 63.24981 90 LEU C C 1
ATOM 2202 O O . LEU C 1 98 ? -34.44161 18.07391 8.18245 1.000 65.01044 90 LEU C O 1
ATOM 2207 N N . ASN C 1 99 ? -33.08654 19.44378 9.34266 1.000 62.31576 91 ASN C N 1
ATOM 2208 C CA . ASN C 1 99 ? -33.22569 18.70596 10.59125 1.000 60.89130 91 ASN C CA 1
ATOM 2209 C C . ASN C 1 99 ? -34.53834 18.99104 11.30882 1.000 62.63536 91 ASN C C 1
ATOM 2210 O O . ASN C 1 99 ? -34.79224 18.39074 12.35843 1.000 68.35410 91 ASN C O 1
ATOM 2215 N N . GLY C 1 100 ? -35.37191 19.88300 10.77874 1.000 66.26986 92 GLY C N 1
ATOM 2216 C CA . GLY C 1 100 ? -36.62018 20.22703 11.42656 1.000 65.31585 92 GLY C CA 1
ATOM 2217 C C . GLY C 1 100 ? -36.50749 21.23699 12.54474 1.000 66.40429 92 GLY C C 1
ATOM 2218 O O . GLY C 1 100 ? -37.50526 21.49341 13.22817 1.000 67.54581 92 GLY C O 1
ATOM 2219 N N . ASP C 1 101 ? -35.32600 21.81903 12.75707 1.000 64.59131 93 ASP C N 1
ATOM 2220 C CA . ASP C 1 101 ? -35.12524 22.81897 13.80588 1.000 64.52300 93 ASP C CA 1
ATOM 2221 C C . ASP C 1 101 ? -35.29512 24.20402 13.18778 1.000 67.86073 93 ASP C C 1
ATOM 2222 O O . ASP C 1 101 ? -34.33629 24.93989 12.94511 1.000 64.27080 93 ASP C O 1
ATOM 2227 N N . LEU C 1 102 ? -36.55721 24.56057 12.93367 1.000 68.44912 94 LEU C N 1
ATOM 2228 C CA . LEU C 1 102 ? -36.84918 25.81678 12.24933 1.000 71.31792 94 LEU C CA 1
ATOM 2229 C C . LEU C 1 102 ? -36.45216 27.02190 13.09289 1.000 74.09099 94 LEU C C 1
ATOM 2230 O O . LEU C 1 102 ? -35.93122 28.00904 12.56120 1.000 71.22146 94 LEU C O 1
ATOM 2235 N N . ASP C 1 103 ? -36.68991 26.96257 14.40672 1.000 70.30796 95 ASP C N 1
ATOM 2236 C CA . ASP C 1 103 ? -36.37699 28.10141 15.26534 1.000 68.35101 95 ASP C CA 1
ATOM 2237 C C . ASP C 1 103 ? -34.88676 28.41903 15.23799 1.000 67.17034 95 ASP C C 1
ATOM 2238 O O . ASP C 1 103 ? -34.49494 29.59094 15.18150 1.000 66.10252 95 ASP C O 1
ATOM 2243 N N . LYS C 1 104 ? -34.03862 27.38790 15.27068 1.000 62.72348 96 LYS C N 1
ATOM 2244 C CA . LYS C 1 104 ? -32.60323 27.62097 15.15783 1.000 56.05330 96 LYS C CA 1
ATOM 2245 C C . LYS C 1 104 ? -32.21794 28.04266 13.74712 1.000 59.90575 96 LYS C C 1
ATOM 2246 O O . LYS C 1 104 ? -31.28530 28.83522 13.57229 1.000 59.44422 96 LYS C O 1
ATOM 2252 N N . ALA C 1 105 ? -32.92204 27.53151 12.73350 1.000 58.85696 97 ALA C N 1
ATOM 2253 C CA . ALA C 1 105 ? -32.62829 27.92424 11.35917 1.000 54.22924 97 ALA C CA 1
ATOM 2254 C C . ALA C 1 105 ? -32.93221 29.39954 11.12788 1.000 54.62954 97 ALA C C 1
ATOM 2255 O O . ALA C 1 105 ? -32.23710 30.07000 10.35496 1.000 50.50046 97 ALA C O 1
ATOM 2257 N N . ARG C 1 106 ? -33.97220 29.92102 11.78365 1.000 58.26508 98 ARG C N 1
ATOM 2258 C CA . ARG C 1 106 ? -34.28105 31.34442 11.67920 1.000 59.40298 98 ARG C CA 1
ATOM 2259 C C . ARG C 1 106 ? -33.13247 32.19269 12.21113 1.000 61.14760 98 ARG C C 1
ATOM 2260 O O . ARG C 1 106 ? -32.69044 33.14272 11.55472 1.000 62.23486 98 ARG C O 1
ATOM 2268 N N . HIS C 1 107 ? -32.63362 31.85881 13.40519 1.000 62.36421 99 HIS C N 1
ATOM 2269 C CA . HIS C 1 107 ? -31.53739 32.62338 13.99363 1.000 61.21190 99 HIS C CA 1
ATOM 2270 C C . HIS C 1 107 ? -30.29032 32.57022 13.12029 1.000 54.44887 99 HIS C C 1
ATOM 2271 O O . HIS C 1 107 ? -29.61107 33.58679 12.93333 1.000 59.51622 99 HIS C O 1
ATOM 2278 N N . ALA C 1 108 ? -29.97019 31.39292 12.57943 1.000 52.44999 100 ALA C N 1
ATOM 2279 C CA . ALA C 1 108 ? -28.82212 31.28391 11.68556 1.000 50.58470 100 ALA C CA 1
ATOM 2280 C C . ALA C 1 108 ? -29.03938 32.09228 10.41310 1.000 57.19084 100 ALA C C 1
ATOM 2281 O O . ALA C 1 108 ? -28.10206 32.70689 9.89024 1.000 52.74614 100 ALA C O 1
ATOM 2283 N N . TYR C 1 109 ? -30.27293 32.10902 9.90323 1.000 53.53999 101 TYR C N 1
ATOM 2284 C CA . TYR C 1 109 ? -30.56013 32.87491 8.69560 1.000 56.75372 101 TYR C CA 1
ATOM 2285 C C . TYR C 1 109 ? -30.45547 34.37270 8.95571 1.000 59.35063 101 TYR C C 1
ATOM 2286 O O . TYR C 1 109 ? -29.98027 35.12468 8.09710 1.000 59.12386 101 TYR C O 1
ATOM 2295 N N . GLN C 1 110 ? -30.88681 34.82471 10.13696 1.000 57.96853 102 GLN C N 1
ATOM 2296 C CA . GLN C 1 110 ? -30.76304 36.23994 10.47177 1.000 62.19261 102 GLN C CA 1
ATOM 2297 C C . GLN C 1 110 ? -29.30582 36.65262 10.63354 1.000 63.82080 102 GLN C C 1
ATOM 2298 O O . GLN C 1 110 ? -28.95276 37.79943 10.33624 1.000 62.76283 102 GLN C O 1
ATOM 2304 N N . HIS C 1 111 ? -28.45203 35.74390 11.11235 1.000 61.92594 103 HIS C N 1
ATOM 2305 C CA . HIS C 1 111 ? -27.01807 36.01481 11.12320 1.000 62.33799 103 HIS C CA 1
ATOM 2306 C C . HIS C 1 111 ? -26.48757 36.17327 9.70678 1.000 57.85423 103 HIS C C 1
ATOM 2307 O O . HIS C 1 111 ? -25.65466 37.04758 9.43863 1.000 59.80762 103 HIS C O 1
ATOM 2314 N N . TYR C 1 112 ? -26.96064 35.32856 8.78771 1.000 53.73925 104 TYR C N 1
ATOM 2315 C CA . TYR C 1 112 ? -26.55737 35.43489 7.39033 1.000 58.51455 104 TYR C CA 1
ATOM 2316 C C . TYR C 1 112 ? -26.96996 36.77551 6.79835 1.000 57.47577 104 TYR C C 1
ATOM 2317 O O . TYR C 1 112 ? -26.22393 37.37036 6.01201 1.000 64.34120 104 TYR C O 1
ATOM 2326 N N . LEU C 1 113 ? -28.14843 37.27646 7.17775 1.000 60.51911 105 LEU C N 1
ATOM 2327 C CA . LEU C 1 113 ? -28.60610 38.56166 6.65675 1.000 62.66934 105 LEU C CA 1
ATOM 2328 C C . LEU C 1 113 ? -27.80810 39.71807 7.24709 1.000 65.67824 105 LEU C C 1
ATOM 2329 O O . LEU C 1 113 ? -27.55168 40.71572 6.56263 1.000 69.13059 105 LEU C O 1
ATOM 2334 N N . GLU C 1 114 ? -27.41523 39.60906 8.51809 1.000 65.46317 106 GLU C N 1
ATOM 2335 C CA . GLU C 1 114 ? -26.62829 40.66820 9.14113 1.000 61.89721 106 GLU C CA 1
ATOM 2336 C C . GLU C 1 114 ? -25.21694 40.73452 8.56986 1.000 63.27900 106 GLU C C 1
ATOM 2337 O O . GLU C 1 114 ? -24.60547 41.80914 8.55807 1.000 64.98966 106 GLU C O 1
ATOM 2343 N N . LEU C 1 115 ? -24.68953 39.61063 8.08324 1.000 66.88930 107 LEU C N 1
ATOM 2344 C CA . LEU C 1 115 ? -23.32514 39.57103 7.57103 1.000 66.56130 107 LEU C CA 1
ATOM 2345 C C . LEU C 1 115 ? -23.24052 39.77282 6.06345 1.000 63.41455 107 LEU C C 1
ATOM 2346 O O . LEU C 1 115 ? -22.20042 40.21975 5.56650 1.000 66.54936 107 LEU C O 1
ATOM 2351 N N . LYS C 1 116 ? -24.30005 39.45567 5.32486 1.000 61.66827 108 LYS C N 1
ATOM 2352 C CA . LYS C 1 116 ? -24.24526 39.52514 3.87189 1.000 65.77913 108 LYS C CA 1
ATOM 2353 C C . LYS C 1 116 ? -24.19303 40.97329 3.39213 1.000 73.79674 108 LYS C C 1
ATOM 2354 O O . LYS C 1 116 ? -24.71070 41.88848 4.03822 1.000 75.98827 108 LYS C O 1
ATOM 2360 N N . ASP C 1 117 ? -23.54834 41.17284 2.24426 1.000 82.09594 109 ASP C N 1
ATOM 2361 C CA . ASP C 1 117 ? -23.54090 42.47537 1.59137 1.000 90.92973 109 ASP C CA 1
ATOM 2362 C C . ASP C 1 117 ? -24.89880 42.72709 0.94516 1.000 96.01033 109 ASP C C 1
ATOM 2363 O O . ASP C 1 117 ? -25.32066 41.97704 0.05855 1.000 105.01819 109 ASP C O 1
ATOM 2368 N N . HIS C 1 118 ? -25.58356 43.78212 1.38783 1.000 94.36913 110 HIS C N 1
ATOM 2369 C CA . HIS C 1 118 ? -26.91274 44.09544 0.87872 1.000 89.42391 110 HIS C CA 1
ATOM 2370 C C . HIS C 1 118 ? -26.89198 44.71633 -0.51225 1.000 89.33969 110 HIS C C 1
ATOM 2371 O O . HIS C 1 118 ? -27.94831 44.80049 -1.14833 1.000 84.04191 110 HIS C O 1
ATOM 2378 N N . ASN C 1 119 ? -25.73263 45.14836 -0.99792 1.000 95.40787 111 ASN C N 1
ATOM 2379 C CA . ASN C 1 119 ? -25.63539 45.73724 -2.32895 1.000 91.69162 111 ASN C CA 1
ATOM 2380 C C . ASN C 1 119 ? -25.12127 44.71778 -3.34024 1.000 98.59027 111 ASN C C 1
ATOM 2381 O O . ASN C 1 119 ? -24.26338 43.89353 -3.02300 1.000 98.83824 111 ASN C O 1
ATOM 2386 N N . THR D 2 5 ? -35.95898 31.09059 -0.17509 1.000 80.84890 50 THR D N 1
ATOM 2387 C CA . THR D 2 5 ? -35.82960 32.29059 -0.99419 1.000 88.76980 50 THR D CA 1
ATOM 2388 C C . THR D 2 5 ? -35.08142 31.98025 -2.28669 1.000 87.56875 50 THR D C 1
ATOM 2389 O O . THR D 2 5 ? -34.08545 31.25665 -2.27406 1.000 79.61212 50 THR D O 1
ATOM 2393 N N . ALA D 2 6 ? -35.57561 32.53175 -3.39973 1.000 91.03692 51 ALA D N 1
ATOM 2394 C CA . ALA D 2 6 ? -34.92644 32.32183 -4.69054 1.000 89.78090 51 ALA D CA 1
ATOM 2395 C C . ALA D 2 6 ? -33.46560 32.75176 -4.65321 1.000 91.47104 51 ALA D C 1
ATOM 2396 O O . ALA D 2 6 ? -32.58849 32.04553 -5.16497 1.000 91.78742 51 ALA D O 1
ATOM 2398 N N . GLN D 2 7 ? -33.18358 33.90383 -4.04089 1.000 96.19922 52 GLN D N 1
ATOM 2399 C CA . GLN D 2 7 ? -31.81050 34.39085 -3.98054 1.000 96.70857 52 GLN D CA 1
ATOM 2400 C C . GLN D 2 7 ? -30.94682 33.53028 -3.06683 1.000 89.69445 52 GLN D C 1
ATOM 2401 O O . GLN D 2 7 ? -29.74372 33.38501 -3.31258 1.000 89.49100 52 GLN D O 1
ATOM 2407 N N . SER D 2 8 ? -31.53632 32.94985 -2.01768 1.000 86.54015 53 SER D N 1
ATOM 2408 C CA . SER D 2 8 ? -30.75962 32.11537 -1.10597 1.000 84.24037 53 SER D CA 1
ATOM 2409 C C . SER D 2 8 ? -30.33403 30.81460 -1.77460 1.000 79.15681 53 SER D C 1
ATOM 2410 O O . SER D 2 8 ? -29.23591 30.30832 -1.51649 1.000 77.73530 53 SER D O 1
ATOM 2413 N N . LYS D 2 9 ? -31.18944 30.26108 -2.63705 1.000 83.23366 54 LYS D N 1
ATOM 2414 C CA . LYS D 2 9 ? -30.87324 28.99713 -3.29532 1.000 85.05475 54 LYS D CA 1
ATOM 2415 C C . LYS D 2 9 ? -29.67631 29.14779 -4.22522 1.000 77.05086 54 LYS D C 1
ATOM 2416 O O . LYS D 2 9 ? -28.73419 28.34810 -4.17791 1.000 78.19584 54 LYS D O 1
ATOM 2422 N N . ARG D 2 10 ? -29.69248 30.17606 -5.07765 1.000 79.81064 55 ARG D N 1
ATOM 2423 C CA . ARG D 2 10 ? -28.53725 30.43613 -5.92979 1.000 81.57134 55 ARG D CA 1
ATOM 2424 C C . ARG D 2 10 ? -27.32310 30.86082 -5.11457 1.000 72.93621 55 ARG D C 1
ATOM 2425 O O . ARG D 2 10 ? -26.18517 30.67883 -5.56179 1.000 68.72180 55 ARG D O 1
ATOM 2433 N N . SER D 2 11 ? -27.53925 31.42493 -3.92388 1.000 76.10596 56 SER D N 1
ATOM 2434 C CA . SER D 2 11 ? -26.41576 31.72859 -3.04489 1.000 70.53497 56 SER D CA 1
ATOM 2435 C C . SER D 2 11 ? -25.74444 30.45749 -2.54049 1.000 62.70619 56 SER D C 1
ATOM 2436 O O . SER D 2 11 ? -24.53194 30.45375 -2.30047 1.000 60.90819 56 SER D O 1
ATOM 2439 N N . LEU D 2 12 ? -26.51002 29.37415 -2.37560 1.000 64.73761 57 LEU D N 1
ATOM 2440 C CA . LEU D 2 12 ? -25.91629 28.09731 -1.98890 1.000 59.54379 57 LEU D CA 1
ATOM 2441 C C . LEU D 2 12 ? -25.00829 27.55605 -3.08498 1.000 59.89123 57 LEU D C 1
ATOM 2442 O O . LEU D 2 12 ? -23.95424 26.97849 -2.79634 1.000 57.36611 57 LEU D O 1
ATOM 2447 N N . TRP D 2 13 ? -25.40170 27.72750 -4.34842 1.000 61.81913 58 TRP D N 1
ATOM 2448 C CA . TRP D 2 13 ? -24.56629 27.25706 -5.44760 1.000 62.09721 58 TRP D CA 1
ATOM 2449 C C . TRP D 2 13 ? -23.32934 28.13046 -5.61527 1.000 61.94620 58 TRP D C 1
ATOM 2450 O O . TRP D 2 13 ? -22.23450 27.61922 -5.87822 1.000 64.19352 58 TRP D O 1
ATOM 2461 N N . ASP D 2 14 ? -23.48179 29.44926 -5.46959 1.000 63.41638 59 ASP D N 1
ATOM 2462 C CA . ASP D 2 14 ? -22.32032 30.33136 -5.50914 1.000 63.53134 59 ASP D CA 1
ATOM 2463 C C . ASP D 2 14 ? -21.36284 30.04041 -4.36206 1.000 60.91553 59 ASP D C 1
ATOM 2464 O O . ASP D 2 14 ? -20.14190 30.15074 -4.52642 1.000 60.18913 59 ASP D O 1
ATOM 2469 N N . PHE D 2 15 ? -21.89695 29.66704 -3.19763 1.000 58.78797 60 PHE D N 1
ATOM 2470 C CA . PHE D 2 15 ? -21.04534 29.32246 -2.06492 1.000 56.46686 60 PHE D CA 1
ATOM 2471 C C . PHE D 2 15 ? -20.27210 28.03682 -2.32595 1.000 55.19582 60 PHE D C 1
ATOM 2472 O O . PHE D 2 15 ? -19.09121 27.93398 -1.97350 1.000 60.32611 60 PHE D O 1
ATOM 2480 N N . ALA D 2 16 ? -20.92180 27.04317 -2.93710 1.000 55.37362 61 ALA D N 1
ATOM 2481 C CA . ALA D 2 16 ? -20.24206 25.78518 -3.22620 1.000 55.16677 61 ALA D CA 1
ATOM 2482 C C . ALA D 2 16 ? -19.19933 25.94380 -4.32183 1.000 55.58005 61 ALA D C 1
ATOM 2483 O O . ALA D 2 16 ? -18.22503 25.18294 -4.36164 1.000 55.98134 61 ALA D O 1
ATOM 2485 N N . SER D 2 17 ? -19.38535 26.91266 -5.21007 1.000 57.49548 62 SER D N 1
ATOM 2486 C CA . SER D 2 17 ? -18.50579 27.05256 -6.36379 1.000 59.02429 62 SER D CA 1
ATOM 2487 C C . SER D 2 17 ? -17.08888 27.39612 -5.91407 1.000 58.44810 62 SER D C 1
ATOM 2488 O O . SER D 2 17 ? -16.90995 28.25734 -5.04461 1.000 59.85402 62 SER D O 1
ATOM 2491 N N . PRO D 2 18 ? -16.06246 26.74482 -6.46969 1.000 58.73434 63 PRO D N 1
ATOM 2492 C CA . PRO D 2 18 ? -14.68164 27.13545 -6.14396 1.000 63.85877 63 PRO D CA 1
ATOM 2493 C C . PRO D 2 18 ? -14.27536 28.48177 -6.72170 1.000 64.60869 63 PRO D C 1
ATOM 2494 O O . PRO D 2 18 ? -13.19388 28.97814 -6.38061 1.000 71.30658 63 PRO D O 1
ATOM 2498 N N . GLY D 2 19 ? -15.09904 29.08905 -7.57243 1.000 66.79816 64 GLY D N 1
ATOM 2499 C CA . GLY D 2 19 ? -14.76925 30.37113 -8.15960 1.000 69.32864 64 GLY D CA 1
ATOM 2500 C C . GLY D 2 19 ? -13.88612 30.30610 -9.38254 1.000 71.22804 64 GLY D C 1
ATOM 2501 O O . GLY D 2 19 ? -13.47184 31.35773 -9.88375 1.000 74.78601 64 GLY D O 1
ATOM 2502 N N . TYR D 2 20 ? -13.58546 29.10890 -9.87788 1.000 72.91078 65 TYR D N 1
ATOM 2503 C CA . TYR D 2 20 ? -12.74300 28.93738 -11.05317 1.000 76.16776 65 TYR D CA 1
ATOM 2504 C C . TYR D 2 20 ? -12.94214 27.52151 -11.57405 1.000 79.20733 65 TYR D C 1
ATOM 2505 O O . TYR D 2 20 ? -13.61959 26.70044 -10.95131 1.000 78.90761 65 TYR D O 1
ATOM 2514 N N . THR D 2 21 ? -12.33925 27.24316 -12.72932 1.000 77.40835 66 THR D N 1
ATOM 2515 C CA . THR D 2 21 ? -12.42689 25.93004 -13.35218 1.000 80.19527 66 THR D CA 1
ATOM 2516 C C . THR D 2 21 ? -11.09696 25.61702 -14.02931 1.000 83.71019 66 THR D C 1
ATOM 2517 O O . THR D 2 21 ? -10.14294 26.39907 -13.96097 1.000 79.84080 66 THR D O 1
ATOM 2521 N N . PHE D 2 22 ? -11.03592 24.45709 -14.68189 1.000 86.15780 67 PHE D N 1
ATOM 2522 C CA . PHE D 2 22 ? -9.82146 24.00275 -15.35952 1.000 87.01896 67 PHE D CA 1
ATOM 2523 C C . PHE D 2 22 ? -9.32088 25.01689 -16.38550 1.000 82.01816 67 PHE D C 1
ATOM 2524 O O . PHE D 2 22 ? -10.10945 25.73152 -17.00329 1.000 82.87882 67 PHE D O 1
ATOM 2532 N N . GLN D 2 29 ? -4.87042 14.78536 -22.79494 1.000 107.60197 74 GLN D N 1
ATOM 2533 C CA . GLN D 2 29 ? -5.51475 13.75177 -21.99391 1.000 107.38281 74 GLN D CA 1
ATOM 2534 C C . GLN D 2 29 ? -5.08028 13.82789 -20.53547 1.000 111.89734 74 GLN D C 1
ATOM 2535 O O . GLN D 2 29 ? -4.76258 12.81007 -19.91964 1.000 111.58689 74 GLN D O 1
ATOM 2541 N N . ASP D 2 30 ? -5.07130 15.04388 -19.98454 1.000 117.95796 75 ASP D N 1
ATOM 2542 C CA . ASP D 2 30 ? -4.70461 15.22002 -18.58496 1.000 112.61672 75 ASP D CA 1
ATOM 2543 C C . ASP D 2 30 ? -5.72190 14.59955 -17.63770 1.000 110.15611 75 ASP D C 1
ATOM 2544 O O . ASP D 2 30 ? -5.40574 14.38945 -16.46265 1.000 112.07380 75 ASP D O 1
ATOM 2549 N N . TYR D 2 31 ? -6.93281 14.30912 -18.11446 1.000 114.22523 76 TYR D N 1
ATOM 2550 C CA . TYR D 2 31 ? -7.89309 13.57072 -17.30629 1.000 123.71000 76 TYR D CA 1
ATOM 2551 C C . TYR D 2 31 ? -7.70320 12.06455 -17.41801 1.000 124.02096 76 TYR D C 1
ATOM 2552 O O . TYR D 2 31 ? -8.14545 11.32867 -16.53036 1.000 123.36094 76 TYR D O 1
ATOM 2561 N N . ARG D 2 32 ? -7.04166 11.59419 -18.47526 1.000 114.84537 77 ARG D N 1
ATOM 2562 C CA . ARG D 2 32 ? -6.91795 10.15986 -18.71074 1.000 110.85251 77 ARG D CA 1
ATOM 2563 C C . ARG D 2 32 ? -5.76756 9.55641 -17.91065 1.000 105.84533 77 ARG D C 1
ATOM 2564 O O . ARG D 2 32 ? -5.98084 8.70217 -17.04363 1.000 101.91589 77 ARG D O 1
ATOM 2572 N N . ARG D 2 33 ? -4.53902 9.99090 -18.18689 1.000 109.99935 78 ARG D N 1
ATOM 2573 C CA . ARG D 2 33 ? -3.36416 9.38643 -17.57088 1.000 108.85559 78 ARG D CA 1
ATOM 2574 C C . ARG D 2 33 ? -3.05497 9.93714 -16.18434 1.000 98.59585 78 ARG D C 1
ATOM 2575 O O . ARG D 2 33 ? -2.10482 9.46502 -15.55052 1.000 94.44437 78 ARG D O 1
ATOM 2583 N N . GLU D 2 34 ? -3.81923 10.91238 -15.69607 1.000 90.38235 79 GLU D N 1
ATOM 2584 C CA . GLU D 2 34 ? -3.66295 11.38313 -14.32558 1.000 85.11678 79 GLU D CA 1
ATOM 2585 C C . GLU D 2 34 ? -4.71578 10.82340 -13.38247 1.000 80.93137 79 GLU D C 1
ATOM 2586 O O . GLU D 2 34 ? -4.43242 10.64645 -12.19298 1.000 75.12435 79 GLU D O 1
ATOM 2592 N N . LEU D 2 35 ? -5.92499 10.55042 -13.88116 1.000 83.97899 80 LEU D N 1
ATOM 2593 C CA . LEU D 2 35 ? -6.89021 9.79256 -13.09266 1.000 76.78189 80 LEU D CA 1
ATOM 2594 C C . LEU D 2 35 ? -6.37165 8.39353 -12.80053 1.000 70.04715 80 LEU D C 1
ATOM 2595 O O . LEU D 2 35 ? -6.63605 7.84206 -11.72590 1.000 65.90747 80 LEU D O 1
ATOM 2600 N N . ASP D 2 36 ? -5.63186 7.80820 -13.74444 1.000 77.02277 81 ASP D N 1
ATOM 2601 C CA . ASP D 2 36 ? -5.06354 6.48263 -13.53175 1.000 76.74409 81 ASP D CA 1
ATOM 2602 C C . ASP D 2 36 ? -3.99242 6.51250 -12.44814 1.000 65.59907 81 ASP D C 1
ATOM 2603 O O . ASP D 2 36 ? -3.87032 5.56861 -11.65860 1.000 66.56093 81 ASP D O 1
ATOM 2608 N N . THR D 2 37 ? -3.20703 7.58879 -12.39534 1.000 64.61263 82 THR D N 1
ATOM 2609 C CA . THR D 2 37 ? -2.21216 7.72757 -11.33667 1.000 69.11895 82 THR D CA 1
ATOM 2610 C C . THR D 2 37 ? -2.87423 7.97835 -9.98647 1.000 66.61724 82 THR D C 1
ATOM 2611 O O . THR D 2 37 ? -2.45946 7.40940 -8.96918 1.000 67.75524 82 THR D O 1
ATOM 2615 N N . LEU D 2 38 ? -3.91225 8.81830 -9.95888 1.000 64.72865 83 LEU D N 1
ATOM 2616 C CA . LEU D 2 38 ? -4.57564 9.13472 -8.69728 1.000 63.96574 83 LEU D CA 1
ATOM 2617 C C . LEU D 2 38 ? -5.28560 7.91775 -8.11455 1.000 64.30257 83 LEU D C 1
ATOM 2618 O O . LEU D 2 38 ? -5.22267 7.67925 -6.90233 1.000 56.22736 83 LEU D O 1
ATOM 2623 N N . GLN D 2 39 ? -5.97106 7.13888 -8.95617 1.000 62.76454 84 GLN D N 1
ATOM 2624 C CA . GLN D 2 39 ? -6.70581 5.98692 -8.44376 1.000 62.30334 84 GLN D CA 1
ATOM 2625 C C . GLN D 2 39 ? -5.76527 4.93066 -7.87592 1.000 62.05352 84 GLN D C 1
ATOM 2626 O O . GLN D 2 39 ? -6.10861 4.26277 -6.89378 1.000 62.62689 84 GLN D O 1
ATOM 2632 N N . SER D 2 40 ? -4.57748 4.77153 -8.46648 1.000 64.59286 85 SER D N 1
ATOM 2633 C CA . SER D 2 40 ? -3.59826 3.84742 -7.90603 1.000 62.66275 85 SER D CA 1
ATOM 2634 C C . SER D 2 40 ? -3.05200 4.35617 -6.57996 1.000 65.09894 85 SER D C 1
ATOM 2635 O O . SER D 2 40 ? -2.71720 3.55567 -5.69993 1.000 65.29555 85 SER D O 1
ATOM 2638 N N . LEU D 2 41 ? -2.96106 5.67754 -6.41724 1.000 63.81221 86 LEU D N 1
ATOM 2639 C CA . LEU D 2 41 ? -2.47656 6.23689 -5.16061 1.000 64.77328 86 LEU D CA 1
ATOM 2640 C C . LEU D 2 41 ? -3.49289 6.04313 -4.04178 1.000 66.21180 86 LEU D C 1
ATOM 2641 O O . LEU D 2 41 ? -3.12163 5.71313 -2.90936 1.000 68.23102 86 LEU D O 1
ATOM 2646 N N . LEU D 2 42 ? -4.77977 6.24249 -4.33833 1.000 61.52843 87 LEU D N 1
ATOM 2647 C CA . LEU D 2 42 ? -5.81570 6.04911 -3.33068 1.000 61.73847 87 LEU D CA 1
ATOM 2648 C C . LEU D 2 42 ? -6.03798 4.57851 -3.00258 1.000 65.26987 87 LEU D C 1
ATOM 2649 O O . LEU D 2 42 ? -6.52532 4.26813 -1.91041 1.000 63.33369 87 LEU D O 1
ATOM 2654 N N . THR D 2 43 ? -5.69593 3.67083 -3.92095 1.000 64.33079 88 THR D N 1
ATOM 2655 C CA . THR D 2 43 ? -5.87620 2.24605 -3.66069 1.000 67.90206 88 THR D CA 1
ATOM 2656 C C . THR D 2 43 ? -4.98713 1.76785 -2.51811 1.000 73.88485 88 THR D C 1
ATOM 2657 O O . THR D 2 43 ? -5.38186 0.87973 -1.75292 1.000 71.59006 88 THR D O 1
ATOM 2661 N N . THR D 2 44 ? -3.79922 2.35784 -2.36971 1.000 73.06897 89 THR D N 1
ATOM 2662 C CA . THR D 2 44 ? -2.86058 1.96464 -1.32323 1.000 76.21806 89 THR D CA 1
ATOM 2663 C C . THR D 2 44 ? -3.30701 2.38189 0.07453 1.000 77.01767 89 THR D C 1
ATOM 2664 O O . THR D 2 44 ? -2.55558 2.16221 1.03188 1.000 83.67922 89 THR D O 1
ATOM 2668 N N . SER D 2 45 ? -4.49210 2.96516 0.21935 1.000 74.68458 90 SER D N 1
ATOM 2669 C CA . SER D 2 45 ? -4.98151 3.43362 1.50583 1.000 75.76772 90 SER D CA 1
ATOM 2670 C C . SER D 2 45 ? -5.78618 2.34866 2.21295 1.000 80.42039 90 SER D C 1
ATOM 2671 O O . SER D 2 45 ? -6.32396 1.42844 1.59237 1.000 81.51381 90 SER D O 1
ATOM 2674 N N . GLN D 2 46 ? -5.85932 2.47132 3.53614 1.000 77.93804 91 GLN D N 1
ATOM 2675 C CA . GLN D 2 46 ? -6.70355 1.60934 4.34946 1.000 78.54456 91 GLN D CA 1
ATOM 2676 C C . GLN D 2 46 ? -8.09203 2.19181 4.57172 1.000 75.12126 91 GLN D C 1
ATOM 2677 O O . GLN D 2 46 ? -8.99375 1.46070 4.99460 1.000 80.46661 91 GLN D O 1
ATOM 2683 N N . SER D 2 47 ? -8.28110 3.48081 4.29936 1.000 71.21008 92 SER D N 1
ATOM 2684 C CA . SER D 2 47 ? -9.58622 4.11134 4.44644 1.000 68.69145 92 SER D CA 1
ATOM 2685 C C . SER D 2 47 ? -10.56348 3.52884 3.43384 1.000 71.05177 92 SER D C 1
ATOM 2686 O O . SER D 2 47 ? -10.29851 3.54233 2.22727 1.000 70.29761 92 SER D O 1
ATOM 2689 N N . SER D 2 48 ? -11.69385 3.01379 3.92519 1.000 72.25258 93 SER D N 1
ATOM 2690 C CA . SER D 2 48 ? -12.73363 2.53059 3.02290 1.000 74.71076 93 SER D CA 1
ATOM 2691 C C . SER D 2 48 ? -13.28800 3.65768 2.16311 1.000 71.27953 93 SER D C 1
ATOM 2692 O O . SER D 2 48 ? -13.76412 3.41340 1.04887 1.000 68.80112 93 SER D O 1
ATOM 2695 N N . GLU D 2 49 ? -13.23587 4.89409 2.66325 1.000 71.07555 94 GLU D N 1
ATOM 2696 C CA . GLU D 2 49 ? -13.67367 6.03789 1.87158 1.000 71.52576 94 GLU D CA 1
ATOM 2697 C C . GLU D 2 49 ? -12.73140 6.28999 0.70172 1.000 72.18151 94 GLU D C 1
ATOM 2698 O O . GLU D 2 49 ? -13.18018 6.57092 -0.41561 1.000 70.59521 94 GLU D O 1
ATOM 2704 N N . LEU D 2 50 ? -11.42128 6.19015 0.93758 1.000 64.41931 95 LEU D N 1
ATOM 2705 C CA . LEU D 2 50 ? -10.46092 6.40296 -0.13923 1.000 54.28707 95 LEU D CA 1
ATOM 2706 C C . LEU D 2 50 ? -10.45840 5.24171 -1.12449 1.000 57.34621 95 LEU D C 1
ATOM 2707 O O . LEU D 2 50 ? -10.23698 5.44941 -2.32301 1.000 53.36823 95 LEU D O 1
ATOM 2712 N N . GLN D 2 51 ? -10.70176 4.01888 -0.64674 1.000 60.45600 96 GLN D N 1
ATOM 2713 C CA . GLN D 2 51 ? -10.82823 2.88879 -1.56158 1.000 57.58651 96 GLN D CA 1
ATOM 2714 C C . GLN D 2 51 ? -12.09344 3.00391 -2.40099 1.000 54.48837 96 GLN D C 1
ATOM 2715 O O . GLN D 2 51 ? -12.09819 2.63497 -3.58081 1.000 50.00844 96 GLN D O 1
ATOM 2721 N N . ALA D 2 52 ? -13.17819 3.50993 -1.80854 1.000 55.58973 97 ALA D N 1
ATOM 2722 C CA . ALA D 2 52 ? -14.40725 3.70822 -2.56916 1.000 55.68686 97 ALA D CA 1
ATOM 2723 C C . ALA D 2 52 ? -14.21223 4.74483 -3.66730 1.000 54.32605 97 ALA D C 1
ATOM 2724 O O . ALA D 2 52 ? -14.72970 4.58683 -4.77910 1.000 52.16369 97 ALA D O 1
ATOM 2726 N N . ALA D 2 53 ? -13.46635 5.81290 -3.37458 1.000 55.49210 98 ALA D N 1
ATOM 2727 C CA . ALA D 2 53 ? -13.19821 6.83197 -4.38443 1.000 47.92018 98 ALA D CA 1
ATOM 2728 C C . ALA D 2 53 ? -12.35589 6.26776 -5.52091 1.000 49.76551 98 ALA D C 1
ATOM 2729 O O . ALA D 2 53 ? -12.64993 6.49573 -6.69993 1.000 46.86425 98 ALA D O 1
ATOM 2731 N N . ALA D 2 54 ? -11.29771 5.52629 -5.18193 1.000 48.95678 99 ALA D N 1
ATOM 2732 C CA . ALA D 2 54 ? -10.45701 4.92121 -6.20959 1.000 49.80126 99 ALA D CA 1
ATOM 2733 C C . ALA D 2 54 ? -11.25458 3.95310 -7.07257 1.000 50.91055 99 ALA D C 1
ATOM 2734 O O . ALA D 2 54 ? -11.10642 3.93554 -8.30045 1.000 51.83656 99 ALA D O 1
ATOM 2736 N N . ALA D 2 55 ? -12.10751 3.13821 -6.44721 1.000 58.28617 100 ALA D N 1
ATOM 2737 C CA . ALA D 2 55 ? -12.95561 2.23190 -7.21222 1.000 48.52631 100 ALA D CA 1
ATOM 2738 C C . ALA D 2 55 ? -13.95259 2.99651 -8.07156 1.000 54.59598 100 ALA D C 1
ATOM 2739 O O . ALA D 2 55 ? -14.26886 2.56379 -9.18499 1.000 52.59929 100 ALA D O 1
ATOM 2741 N N . LEU D 2 56 ? -14.44972 4.13192 -7.57685 1.000 52.91752 101 LEU D N 1
ATOM 2742 C CA . LEU D 2 56 ? -15.35719 4.95845 -8.36709 1.000 53.77161 101 LEU D CA 1
ATOM 2743 C C . LEU D 2 56 ? -14.65920 5.49474 -9.60988 1.000 51.55403 101 LEU D C 1
ATOM 2744 O O . LEU D 2 56 ? -15.21022 5.44837 -10.71596 1.000 54.05857 101 LEU D O 1
ATOM 2749 N N . LEU D 2 57 ? -13.44201 6.01836 -9.44195 1.000 50.17963 102 LEU D N 1
ATOM 2750 C CA . LEU D 2 57 ? -12.72010 6.59663 -10.57094 1.000 51.67589 102 LEU D CA 1
ATOM 2751 C C . LEU D 2 57 ? -12.39246 5.54441 -11.62171 1.000 50.29039 102 LEU D C 1
ATOM 2752 O O . LEU D 2 57 ? -12.54028 5.79157 -12.82425 1.000 45.44207 102 LEU D O 1
ATOM 2757 N N . LYS D 2 58 ? -11.94406 4.36402 -11.18993 1.000 47.00135 103 LYS D N 1
ATOM 2758 C CA . LYS D 2 58 ? -11.55289 3.33887 -12.15202 1.000 52.62903 103 LYS D CA 1
ATOM 2759 C C . LYS D 2 58 ? -12.76730 2.75096 -12.86169 1.000 51.15301 103 LYS D C 1
ATOM 2760 O O . LYS D 2 58 ? -12.69327 2.41406 -14.04902 1.000 59.81790 103 LYS D O 1
ATOM 2766 N N . CYS D 2 59 ? -13.89374 2.61763 -12.15511 1.000 49.73129 104 CYS D N 1
ATOM 2767 C CA . CYS D 2 59 ? -15.12421 2.18596 -12.81275 1.000 51.27847 104 CYS D CA 1
ATOM 2768 C C . CYS D 2 59 ? -15.59461 3.21005 -13.83774 1.000 55.40128 104 CYS D C 1
ATOM 2769 O O . CYS D 2 59 ? -16.19881 2.84225 -14.85225 1.000 49.91391 104 CYS D O 1
ATOM 2772 N N . GLN D 2 60 ? -15.32250 4.49504 -13.59587 1.000 48.38191 105 GLN D N 1
ATOM 2773 C CA . GLN D 2 60 ? -15.73701 5.52902 -14.53890 1.000 53.32376 105 GLN D CA 1
ATOM 2774 C C . GLN D 2 60 ? -14.93155 5.46045 -15.82969 1.000 51.81640 105 GLN D C 1
ATOM 2775 O O . GLN D 2 60 ? -15.49000 5.61019 -16.92281 1.000 53.20396 105 GLN D O 1
ATOM 2781 N N . GLN D 2 61 ? -13.61786 5.24312 -15.72937 1.000 45.88794 106 GLN D N 1
ATOM 2782 C CA . GLN D 2 61 ? -12.81070 5.16234 -16.94151 1.000 50.16483 106 GLN D CA 1
ATOM 2783 C C . GLN D 2 61 ? -13.08821 3.87641 -17.71050 1.000 49.02745 106 GLN D C 1
ATOM 2784 O O . GLN D 2 61 ? -12.91685 3.84211 -18.93394 1.000 47.95818 106 GLN D O 1
ATOM 2790 N N . ASP D 2 62 ? -13.51735 2.81546 -17.01802 1.000 51.74836 107 ASP D N 1
ATOM 2791 C CA . ASP D 2 62 ? -13.94843 1.60570 -17.71274 1.000 48.41639 107 ASP D CA 1
ATOM 2792 C C . ASP D 2 62 ? -15.20055 1.86761 -18.53656 1.000 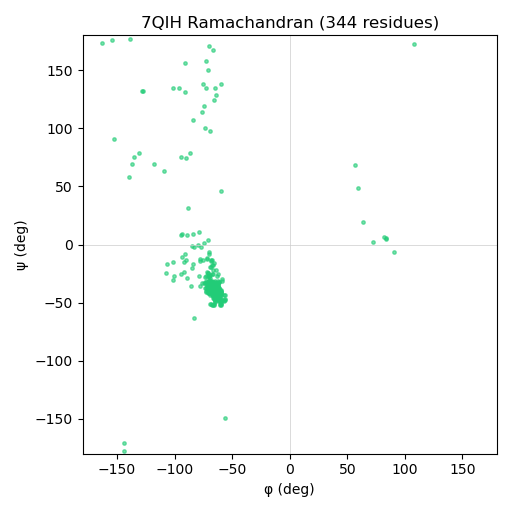50.12839 107 ASP D C 1
ATOM 2793 O O . ASP D 2 62 ? -15.31556 1.39148 -19.67130 1.000 44.18954 107 ASP D O 1
ATOM 2798 N N . ASP D 2 63 ? -16.15321 2.61798 -17.97771 1.000 49.21996 108 ASP D N 1
ATOM 2799 C CA . ASP D 2 63 ? -17.35927 2.95367 -18.72560 1.000 51.78618 108 ASP D CA 1
ATOM 2800 C C . ASP D 2 63 ? -17.03786 3.85443 -19.91115 1.000 54.56823 108 ASP D C 1
ATOM 2801 O O . ASP D 2 63 ? -17.58907 3.67104 -21.00322 1.000 51.24643 108 ASP D O 1
ATOM 2806 N N . ASP D 2 64 ? -16.14292 4.82825 -19.71664 1.000 50.66840 109 ASP D N 1
ATOM 2807 C CA . ASP D 2 64 ? -15.71103 5.67126 -20.82647 1.000 50.33282 109 ASP D CA 1
ATOM 2808 C C . ASP D 2 64 ? -15.08710 4.84750 -21.94415 1.000 48.92782 109 ASP D C 1
ATOM 2809 O O . ASP D 2 64 ? -15.18384 5.22115 -23.11879 1.000 52.08736 109 ASP D O 1
ATOM 2814 N N . ARG D 2 65 ? -14.44316 3.72953 -21.60008 1.000 49.15127 110 ARG D N 1
ATOM 2815 C CA . ARG D 2 65 ? -13.83804 2.87726 -22.61762 1.000 45.38678 110 ARG D CA 1
ATOM 2816 C C . ARG D 2 65 ? -14.89932 2.22092 -23.49215 1.000 55.19285 110 ARG D C 1
ATOM 2817 O O . ARG D 2 65 ? -14.74872 2.15875 -24.71804 1.000 52.76920 110 ARG D O 1
ATOM 2825 N N . LEU D 2 66 ? -15.97248 1.71285 -22.87960 1.000 50.85323 111 LEU D N 1
ATOM 2826 C CA . LEU D 2 66 ? -17.08213 1.17535 -23.66060 1.000 48.56303 111 LEU D CA 1
ATOM 2827 C C . LEU D 2 66 ? -17.71215 2.25507 -24.53042 1.000 52.43196 111 LEU D C 1
ATOM 2828 O O . LEU D 2 66 ? -18.07240 2.00168 -25.68594 1.000 48.25762 111 LEU D O 1
ATOM 2833 N N . LEU D 2 67 ? -17.85183 3.46888 -23.99136 1.000 45.92371 112 LEU D N 1
ATOM 2834 C CA . LEU D 2 67 ? -18.44193 4.55586 -24.76550 1.000 47.62457 112 LEU D CA 1
ATOM 2835 C C . LEU D 2 67 ? -17.55895 4.93587 -25.94749 1.000 48.78755 112 LEU D C 1
ATOM 2836 O O . LEU D 2 67 ? -18.06549 5.24772 -27.03190 1.000 53.02599 112 LEU D O 1
ATOM 2841 N N . GLN D 2 68 ? -16.23685 4.91367 -25.75977 1.000 46.73442 113 GLN D N 1
ATOM 2842 C CA . GLN D 2 68 ? -15.33152 5.20515 -26.86687 1.000 50.20376 113 GLN D CA 1
ATOM 2843 C C . GLN D 2 68 ? -15.48943 4.18710 -27.98944 1.000 50.47192 113 GLN D C 1
ATOM 2844 O O . GLN D 2 68 ? -15.42544 4.54061 -29.17247 1.000 48.08192 113 GLN D O 1
ATOM 2850 N N . ILE D 2 69 ? -15.69820 2.91613 -27.63751 1.000 54.75766 114 ILE D N 1
ATOM 2851 C CA . ILE D 2 69 ? -15.90088 1.88526 -28.65200 1.000 48.42108 114 ILE D CA 1
ATOM 2852 C C . ILE D 2 69 ? -17.18251 2.15128 -29.43148 1.000 51.03707 114 ILE D C 1
ATOM 2853 O O . ILE D 2 69 ? -17.21309 2.04176 -30.66354 1.000 49.24506 114 ILE D O 1
ATOM 2858 N N . ILE D 2 70 ? -18.25798 2.51090 -28.72742 1.000 43.72429 115 ILE D N 1
ATOM 2859 C CA . ILE D 2 70 ? -19.52020 2.82224 -29.39369 1.000 48.57181 115 ILE D CA 1
ATOM 2860 C C . ILE D 2 70 ? -19.35551 4.02045 -30.32095 1.000 53.08738 115 ILE D C 1
ATOM 2861 O O . ILE D 2 70 ? -19.88842 4.03830 -31.43785 1.000 54.56474 115 ILE D O 1
ATOM 2866 N N . LEU D 2 71 ? -18.61226 5.03778 -29.87734 1.000 51.42633 116 LEU D N 1
ATOM 2867 C CA . LEU D 2 71 ? -18.39213 6.21177 -30.71688 1.000 53.27366 116 LEU D CA 1
ATOM 2868 C C . LEU D 2 71 ? -17.62997 5.85086 -31.98539 1.000 52.51288 116 LEU D C 1
ATOM 2869 O O . LEU D 2 71 ? -17.95102 6.34712 -33.07159 1.000 55.92862 116 LEU D O 1
ATOM 2874 N N . ASN D 2 72 ? -16.61502 4.98954 -31.86849 1.000 54.81790 117 ASN D N 1
ATOM 2875 C CA . ASN D 2 72 ? -15.87522 4.55730 -33.05082 1.000 50.16320 117 ASN D CA 1
ATOM 2876 C C . ASN D 2 72 ? -16.77857 3.80502 -34.01822 1.000 58.93278 117 ASN D C 1
ATOM 2877 O O . ASN D 2 72 ? -16.69882 4.00206 -35.23630 1.000 65.82434 117 ASN D O 1
ATOM 2882 N N . LEU D 2 73 ? -17.64808 2.93950 -33.49319 1.000 58.56361 118 LEU D N 1
ATOM 2883 C CA . LEU D 2 73 ? -18.53684 2.16890 -34.35619 1.000 57.48707 118 LEU D CA 1
ATOM 2884 C C . LEU D 2 73 ? -19.59868 3.05685 -34.99260 1.000 57.48677 118 LEU D C 1
ATOM 2885 O O . LEU D 2 73 ? -19.97347 2.85057 -36.15230 1.000 65.79348 118 LEU D O 1
ATOM 2890 N N . LEU D 2 74 ? -20.09772 4.04743 -34.25170 1.000 58.95071 119 LEU D N 1
ATOM 2891 C CA . LEU D 2 74 ? -21.04899 4.99646 -34.81639 1.000 60.92655 119 LEU D CA 1
ATOM 2892 C C . LEU D 2 74 ? -20.40229 5.96046 -35.80123 1.000 61.23753 119 LEU D C 1
ATOM 2893 O O . LEU D 2 74 ? -21.12416 6.65265 -36.52670 1.000 70.72256 119 LEU D O 1
ATOM 2898 N N . HIS D 2 75 ? -19.07513 6.01985 -35.84635 1.000 62.97631 120 HIS D N 1
ATOM 2899 C CA . HIS D 2 75 ? -18.36920 6.90326 -36.76652 1.000 68.73721 120 HIS D CA 1
ATOM 2900 C C . HIS D 2 75 ? -17.33272 6.13216 -37.57913 1.000 75.45288 120 HIS D C 1
ATOM 2901 O O . HIS D 2 75 ? -17.31635 6.19828 -38.80862 1.000 86.06789 120 HIS D O 1
#

Radius of gyration: 21.75 Å; Cα contacts (8 Å, |Δi|>4): 450; chains: 4; bounding box: 42×45×60 Å

Solvent-accessible surface area: 18037 Å² total; per-residue (Å²): 203,30,113,6,68,179,152,11,33,35,4,0,0,0,4,0,24,6,8,8,35,2,29,1,12,30,11,0,1,0,5,0,4,0,0,8,72,42,36,58,112,36,75,20,0,22,64,0,18,0,4,0,1,13,55,22,122,31,12,119,65,0,27,133,15,0,89,60,4,22,86,87,62,75,130,80,14,8,5,41,6,0,14,6,65,0,10,74,70,46,51,59,88,104,103,5,171,110,4,78,107,77,10,72,119,66,33,86,134,144,155,118,65,100,20,111,146,26,12,92,108,31,1,43,24,70,105,53,22,117,43,94,99,35,42,94,56,9,132,127,21,8,69,64,0,19,59,51,0,62,106,10,158,35,68,22,6,78,10,0,2,52,9,1,82,65,11,55,84,57,9,178,107,20,46,93,54,4,88,133,51,153,192,33,103,5,82,151,132,26,34,42,14,0,1,2,3,0,29,6,4,2,21,1,31,2,9,30,10,0,0,4,2,0,12,0,0,8,64,45,35,56,119,40,52,23,0,22,70,0,16,0,1,0,0,6,49,21,117,37,6,129,72,0,26,137,24,0,90,71,4,21,96,100,57,73,134,78,14,10,4,42,4,0,12,9,61,0,10,95,69,46,58,58,89,107,105,6,146,118,4,62,98,81,10,74,132,62,61,100,153,168,104,40,102,12,66,130,20,14,35,104,23,1,40,21,69,106,75,130,109,94,32,155,175,63,1,63,83,1,10,57,52,0,81,93,14,163,34,70,54,2,82,16,0,4,57,10,0,98,76,12,56,76,45,11,122,116,15,36,71,61,2,88,149,54,101

Sequence (357 aa):
NITLTKRQQEFLLLNGWLQLQCGHAERACILLDALLTLNPEHLAGRRCCRLVALLNNNQGERAEKEAQWLISHHDDPLQQAGNWLCLSRAQQLNGDLDKARHAYQHYLELKDHNETAQSKRSLWDFASPGYTFHGLHRAQDYRRELDTLQSLLTTSSQSSELQAAAALLKCQQDDDRLLQIILNLLHNITLTKRQQEFLLLNGWLQLQCGHAERACILLDALLTLNPEHLAGRRCRLVALLNNNQGERAEKEAQWLISHDPLQAGNWLCLSRAQQLNGDLDKARHAYQHYLELKDHNTAQSKRSLWDFASPGYTFQDYRRELDTLQSLLTTSQSSELQAAAALLKCQQDDDRLLQIILNLLH

Nearest PDB structures (foldseek):
  7qih-assembly1_B  TM=1.014E+00  e=3.266E-11  Yersinia enterocolitica
  7qii-assembly1_B  TM=8.857E-01  e=1.228E-09  Yersinia enterocolitica
  8arb-assembly1_A  TM=9.768E-01  e=7.078E-13  Yersinia enterocolitica
  8arc-assembly2_C  TM=9.582E-01  e=5.787E-08  Photorhabdus laumondii subsp. laumondii TTO1
  2wqh-assembly1_A-2  TM=9.064E-01  e=3.333E-04  synthetic construct

InterPro domains:
  IPR011990 Tetratricopeptide-like helical domain superfamily [G3DSA:1.25.40.10] (3-113)
  IPR011990 Tetratricopeptide-like helical domain superfamily [SSF48452] (9-111)
  IPR016684 Type III secretion system chaperone, YscY [PIRSF017117] (3-111)

CATH classification: 1.25.40.10

Foldseek 3Di:
DDADDPVRLVVLLVVLLVCVVVVNLVSNLVSLVVSCVRVVPPLSSLVSNLVSCLVVLNLVVSLVSLVVNCVVPVLPLVSLQSNLSSCVSVVNNVVSVVSVVSSVVRDDPVD/DVVVVVVVVVVPDPPDDQDDDCSVVVVVVCLVVQLVVLCPDPDVVSVVVSVVSVCVVVVVVVVVVVVVVVD/DDAADPVRLVVLLVVLQVCVVVLNLVSSLVSLVVSCVRVVPPVSSLLSNLVSCLSVLNLVVSLVSLVVVCVVPVLPLVSLQSNLSSCVSVVNNVVSVVSVVSSVVRDDPD/DVVVVVVVVVVPDPPDDDVCCVVVLVVQLVVLCPDPDPVSPVVSVVSVVVVVVVVVVVVVVVVVD

Secondary structure (DSSP, 8-state):
-----HHHHHHHHHHHHHHHHTT-HHHHHHHHHHHHHH-TT-HHHHHHHHHHHHHTT-HHHHHHHHHHHHHH-TT-HHHHHHHHHHHHHTT-HHHHHHHHHHHHHHS-TT-/-HHHHHHHHHHH--S----STTHHHHHHHHHHHHHHHHHT---HHHHHHHHHHHHHHHHHHHHHHHHHHT-/-----HHHHHHHHHHHHHHHHTT-HHHHHHHHHHHHHH-TT-HHHHHHHHHHHHHTT-HHHHHHHHHHHHHH-TT-HHHHHHHHHHHHHTT-HHHHHHHHHHHHHHS---/-HHHHHHHHHHHS-S----TTHHHHHHHHHHHHT---HHHHHHHHHHHHHHHHHHHHHHHHHHH-

B-factor: mean 57.27, std 17.79, range [20.99, 130.83]